Protein AF-A0A4V0K3A3-F1 (afdb_monomer)

Sequence (577 aa):
MVNILLVCLLIITIIRKNIFISYQYIYIWLFLTALCNTIIVINLYYEKWENNNSFPFISCSLCIGEHYKGETLSSSSNIIKNKKNNKLYNFSKKTKLSIAFLKLFVCTYVENFFYFYFLPLLSTLLFLKYGIFRYEIAKLSLVFVNIFAISSVCLRYVKINILSYILSHISLFAITLAIIKVQENVFICFLLFMVVFTFYHILLVAIFRLANRVFSFMNGILISSIGAFFLTASLYSLTYNYLNVKAFPGVIFLVLSKLILSIALYGGYCAYFIQNGKDKKKNRTNIIIATFIFFSYNIYNFFLKEHNTGNINDVKFLDYAMNLIRRNDNLILIASWFFITLLYLIFINFLTKKQENLIYVRKHYHFLLFLNTNLAFWAGKVELLTVVLSFILALFILIEILRKNYEHAFNSNNWLNLFLTRFIDDRDRHGLILTHIYLLAGAYLPIVADVVLSNTNYNYYKKEIRYLFRETNLMLYCSGLYSICIGDSFAAIGGRLYPTPKVTNTNNKSYLGCFFFFCTTFVSLLFFSYLQKTNFTNIKECFIISLFGAIFEAYLNDIDNLLLPIFSFCVYLCFEE

InterPro domains:
  IPR032974 Polyprenol kinase family [PTHR13205] (108-572)

Secondary structure (DSSP, 8-state):
-HHHHHHHHHHHHHHHHT-TTT--HHHHHHHHHHHHHHHHHHHHHHHHHHTTS---S-----EE--TTTTS---HHHHHHH-GGGTTS----HHHHHHHHHHHHHHHHHHHTHHHHHHHHHHHHHHHHH-GGGGSHHHHHHHHHHHHHHHHHHHTTT--EEHHHHHHHHHHHHHHHHHHHT--S-HHHHHHHHHHHHHHHHHHHHHHHHHTTT-S-HHHHHHHHHHHHHHHHHHHHHHHGGGSSSEEE--HHHHHHHHHHHHHHHHHHHHHHHHH-TT-HHHHHHHHHHHHHHHHHHHHHHHHSEE--TTSSS-EEHHHHHHHHHHSHHHHHHHHHHHHHHHHHHHHHHHHHHTT--HHHHHHHHHHHHHHHHHHHHHTT-HHHHHHHHHHHHHHHHHHHHHHHHTTTTS-TT-HHHHHHHTT--TTGGGS---HHHHHHHHHHHHHHHHHHH-GGGEEEETTEEEE------HHHHHHHHHIIIIIHHHHHHHHHH---SBPTTSSS-BHHHHHHHHHHHHHHHHHHHHHHHSS-TTHHHHHHHHHHHHHHHHH--S-HHHHHHHHHHHHHHHH--

Radius of gyration: 24.56 Å; Cα contacts (8 Å, |Δi|>4): 637; chains: 1; bounding box: 68×60×64 Å

pLDDT: mean 75.88, std 15.95, range [24.06, 97.0]

Foldseek 3Di:
DLLVLLVVLVVLLCVPVVPPVPDCQLVVLVVLLVVLLVLQLVVVVVVVVCVVPDDDDDPDPDKFFDLPPDDDDDPLVVVVVPPPPVPPDPDDPVVVSVVVSVSLVCSLCVVCVCQSRVLSLLLVLLCVFFCVCVALQLVLLSSLLSSLLSSCSSSNPDIGHPVSSVVSLVVSLVVSCVVSVDPDDPVVSVVSSVVLNVLLVLQLLLCSQQFVPLDDSNVSSVVSSLLSNLLSLLVCQVCQCVDPFAEHDPLLSPLLSQLSSLLSVLSSLLSVLVPVPPDLVVSLVVNVVSVVVSVVSSVCSQQDQDCQVVDPDGDRNVNVLVVLCPPPLNVVLVVVLVVLVVVLVVVLVVCVVVVPDLLLSQLSVLVSVLVSCVSCVVSVNLVNVLSVLSVVLSVLSVVQSVCSSPVVVPPPPDPVNVVLVSQDDPSSPRGTSCSSSLLSQQLNSQSVSCLSRPQQQWDDDPSYIYGHRDDGPVLLSLLRSLLQNPLQSQLVVQCVVDQPPQDPPFDSGYPRSLVSSLVRQLVVSQVVVCVPPVDSPCNVLSNQSSNSLSVCVRHDDDSCSHVSSSVSSSSSSSPPD

Mean predicted aligned error: 10.24 Å

Solvent-accessible surface area (backbone atoms only — not comparable to full-atom values): 31317 Å² total; per-residue (Å²): 105,62,58,54,54,51,50,50,52,51,53,48,34,36,65,74,66,69,38,70,90,76,56,67,53,66,60,52,51,55,47,54,37,52,51,48,49,50,52,51,53,52,52,56,48,48,58,67,55,38,78,78,52,90,73,93,74,74,94,64,95,52,65,45,42,67,91,61,85,80,65,86,68,52,77,76,55,47,60,75,68,50,76,82,68,76,83,71,77,97,62,56,78,71,56,50,48,55,52,52,49,51,49,51,49,47,54,51,50,65,77,37,41,53,67,68,48,48,58,52,48,49,52,50,50,47,49,72,72,18,63,60,40,72,41,62,68,54,36,49,46,56,51,50,40,51,49,52,40,54,50,49,53,51,38,77,78,41,67,40,49,45,67,63,54,50,51,54,50,55,53,46,50,55,53,50,45,66,71,69,63,65,85,68,60,66,68,61,55,48,52,52,50,51,52,50,52,51,51,26,51,40,44,35,51,23,48,52,60,60,22,62,54,55,59,55,73,65,57,33,42,49,53,19,34,54,52,33,49,53,46,42,65,27,44,50,44,72,55,27,83,78,44,101,57,42,44,47,60,42,61,66,51,55,47,50,35,53,48,54,52,49,50,50,54,48,46,31,52,47,34,54,46,65,67,62,64,87,46,69,69,63,38,50,54,52,47,54,50,47,52,51,51,51,52,52,53,49,54,50,52,42,68,39,69,39,80,43,87,88,43,102,54,66,46,32,43,52,59,54,51,48,54,57,49,67,38,68,73,44,42,53,50,51,52,48,46,51,51,52,51,51,55,49,51,53,51,51,53,53,44,57,74,70,67,54,59,57,71,60,60,45,41,50,54,32,45,52,55,46,51,53,52,48,53,28,58,76,67,69,38,53,71,59,49,49,56,50,49,60,49,52,53,54,48,51,55,48,51,48,53,48,47,66,77,38,47,85,78,51,40,84,84,33,66,69,49,54,55,54,57,59,48,56,44,90,68,27,74,65,50,51,71,45,56,62,56,28,43,51,44,14,47,44,52,60,40,50,51,49,68,72,40,36,56,72,23,42,46,80,53,91,71,35,30,40,55,46,92,72,70,77,65,60,66,59,40,42,39,12,38,35,41,50,28,46,9,51,39,38,18,54,50,33,22,62,78,33,53,70,63,57,42,83,96,37,93,82,34,12,51,48,6,32,50,35,13,24,54,51,25,25,54,51,47,49,51,51,43,35,76,73,65,78,45,79,85,55,54,67,57,30,48,49,34,17,50,55,42,20,57,44,55,51,57,56,89,69,62,57,48,38,48,50,9,53,50,19,35,48,48,44,65,54,68,61,132

Structure (mmCIF, N/CA/C/O backbone):
data_AF-A0A4V0K3A3-F1
#
_entry.id   AF-A0A4V0K3A3-F1
#
loop_
_atom_site.group_PDB
_atom_site.id
_atom_site.type_symbol
_atom_site.label_atom_id
_atom_site.label_alt_id
_atom_site.label_comp_id
_atom_site.label_asym_id
_atom_site.label_entity_id
_atom_site.label_seq_id
_atom_site.pdbx_PDB_ins_code
_atom_site.Cartn_x
_atom_site.Cartn_y
_atom_site.Cartn_z
_atom_site.occupancy
_atom_site.B_iso_or_equiv
_atom_site.auth_seq_id
_atom_site.auth_comp_id
_atom_site.auth_asym_id
_atom_site.auth_atom_id
_atom_site.pdbx_PDB_model_num
ATOM 1 N N . MET A 1 1 ? 10.253 18.407 -10.102 1.00 77.94 1 MET A N 1
ATOM 2 C CA . MET A 1 1 ? 8.958 18.131 -10.758 1.00 77.94 1 MET A CA 1
ATOM 3 C C . MET A 1 1 ? 7.934 17.486 -9.833 1.00 77.94 1 MET A C 1
ATOM 5 O O . MET A 1 1 ? 6.871 18.070 -9.716 1.00 77.94 1 MET A O 1
ATOM 9 N N . VAL A 1 2 ? 8.220 16.391 -9.108 1.00 81.62 2 VAL A N 1
ATOM 10 C CA . VAL A 1 2 ? 7.247 15.792 -8.153 1.00 81.62 2 VAL A CA 1
ATOM 11 C C . VAL A 1 2 ? 6.654 16.815 -7.166 1.00 81.62 2 VAL A C 1
ATOM 13 O O . VAL A 1 2 ? 5.441 16.886 -7.004 1.00 81.62 2 VAL A O 1
ATOM 16 N N . ASN A 1 3 ? 7.484 17.683 -6.576 1.00 83.00 3 ASN A N 1
ATOM 17 C CA . ASN A 1 3 ? 7.001 18.758 -5.694 1.00 83.00 3 ASN A CA 1
ATOM 18 C C . ASN A 1 3 ? 6.077 19.756 -6.416 1.00 83.00 3 ASN A C 1
ATOM 20 O O . ASN A 1 3 ? 5.114 20.229 -5.826 1.00 83.00 3 ASN A O 1
ATOM 24 N N . ILE A 1 4 ? 6.350 20.057 -7.690 1.00 83.94 4 ILE A N 1
ATOM 25 C CA . ILE A 1 4 ? 5.535 20.972 -8.502 1.00 83.94 4 ILE A CA 1
ATOM 26 C C . ILE A 1 4 ? 4.180 20.328 -8.799 1.00 83.94 4 ILE A C 1
ATOM 28 O O . ILE A 1 4 ? 3.160 20.971 -8.591 1.00 83.94 4 ILE A O 1
ATOM 32 N N . LEU A 1 5 ? 4.156 19.046 -9.187 1.00 85.50 5 LEU A N 1
ATOM 33 C CA . LEU A 1 5 ? 2.912 18.287 -9.359 1.00 85.50 5 LEU A CA 1
ATOM 34 C C . LEU A 1 5 ? 2.052 18.320 -8.095 1.00 85.50 5 LEU A C 1
ATOM 36 O O . LEU A 1 5 ? 0.848 18.548 -8.177 1.00 85.50 5 LEU A O 1
ATOM 40 N N . LEU A 1 6 ? 2.670 18.126 -6.928 1.00 83.25 6 LEU A N 1
ATOM 41 C CA . LEU A 1 6 ? 1.969 18.166 -5.650 1.00 83.25 6 LEU A CA 1
ATOM 42 C C . LEU A 1 6 ? 1.379 19.555 -5.360 1.00 83.25 6 LEU A C 1
ATOM 44 O O . LEU A 1 6 ? 0.228 19.649 -4.941 1.00 83.25 6 LEU A O 1
ATOM 48 N N . VAL A 1 7 ? 2.131 20.628 -5.626 1.00 84.06 7 VAL A N 1
ATOM 49 C CA . VAL A 1 7 ? 1.633 22.011 -5.514 1.00 84.06 7 VAL A CA 1
ATOM 50 C C . VAL A 1 7 ? 0.475 22.257 -6.482 1.00 84.06 7 VAL A C 1
ATOM 52 O O . VAL A 1 7 ? -0.539 22.820 -6.078 1.00 84.06 7 VAL A O 1
ATOM 55 N N . CYS A 1 8 ? 0.572 21.792 -7.729 1.00 86.00 8 CYS A N 1
ATOM 56 C CA . CYS A 1 8 ? -0.520 21.886 -8.696 1.00 86.00 8 CYS A CA 1
ATOM 57 C C . CYS A 1 8 ? -1.773 21.154 -8.200 1.00 86.00 8 CYS A C 1
ATOM 59 O O . CYS A 1 8 ? -2.856 21.730 -8.229 1.00 86.00 8 CYS A O 1
ATOM 61 N N . LEU A 1 9 ? -1.639 19.923 -7.694 1.00 85.06 9 LEU A N 1
ATOM 62 C CA . LEU A 1 9 ? -2.766 19.173 -7.131 1.00 85.06 9 LEU A CA 1
ATOM 63 C C . LEU A 1 9 ? -3.393 19.891 -5.937 1.00 85.06 9 LEU A C 1
ATOM 65 O O . LEU A 1 9 ? -4.617 19.954 -5.853 1.00 85.06 9 LEU A O 1
ATOM 69 N N . LEU A 1 10 ? -2.581 20.467 -5.047 1.00 82.19 10 LEU A N 1
ATOM 70 C CA . LEU A 1 10 ? -3.067 21.278 -3.932 1.00 82.19 10 LEU A CA 1
ATOM 71 C C . LEU A 1 10 ? -3.893 22.466 -4.438 1.00 82.19 10 LEU A C 1
ATOM 73 O O . LEU A 1 10 ? -5.047 22.602 -4.045 1.00 82.19 10 LEU A O 1
ATOM 77 N N . ILE A 1 11 ? -3.347 23.273 -5.353 1.00 81.38 11 ILE A N 1
ATOM 78 C CA . ILE A 1 11 ? -4.032 24.446 -5.924 1.00 81.38 11 ILE A CA 1
ATOM 79 C C . ILE A 1 11 ? -5.344 24.042 -6.606 1.00 81.38 11 ILE A C 1
ATOM 81 O O . ILE A 1 11 ? -6.377 24.669 -6.389 1.00 81.38 11 ILE A O 1
ATOM 85 N N . ILE A 1 12 ? -5.334 22.973 -7.400 1.00 83.00 12 ILE A N 1
ATOM 86 C CA . ILE A 1 12 ? -6.534 22.514 -8.107 1.00 83.00 12 ILE A CA 1
ATOM 87 C C . ILE A 1 12 ? -7.595 22.024 -7.123 1.00 83.00 12 ILE A C 1
ATOM 89 O O . ILE A 1 12 ? -8.764 22.375 -7.266 1.00 83.00 12 ILE A O 1
ATOM 93 N N . THR A 1 13 ? -7.197 21.256 -6.107 1.00 80.19 13 THR A N 1
ATOM 94 C CA . THR A 1 13 ? -8.117 20.778 -5.063 1.00 80.19 13 THR A CA 1
ATOM 95 C C . THR A 1 13 ? -8.757 21.953 -4.332 1.00 80.19 13 THR A C 1
ATOM 97 O O . THR A 1 13 ? -9.960 21.947 -4.085 1.00 80.19 13 THR A O 1
ATOM 100 N N . ILE A 1 14 ? -7.960 22.981 -4.030 1.00 75.50 14 ILE A N 1
ATOM 101 C CA . ILE A 1 14 ? -8.403 24.220 -3.388 1.00 75.50 14 ILE A CA 1
ATOM 102 C C . ILE A 1 14 ? -9.474 24.920 -4.220 1.00 75.50 14 ILE A C 1
ATOM 104 O O . ILE A 1 14 ? -10.539 25.234 -3.688 1.00 75.50 14 ILE A O 1
ATOM 108 N N . ILE A 1 15 ? -9.195 25.132 -5.508 1.00 79.38 15 ILE A N 1
ATOM 109 C CA . ILE A 1 15 ? -10.088 25.842 -6.427 1.00 79.38 15 ILE A CA 1
ATOM 110 C C . ILE A 1 15 ? -11.367 25.037 -6.655 1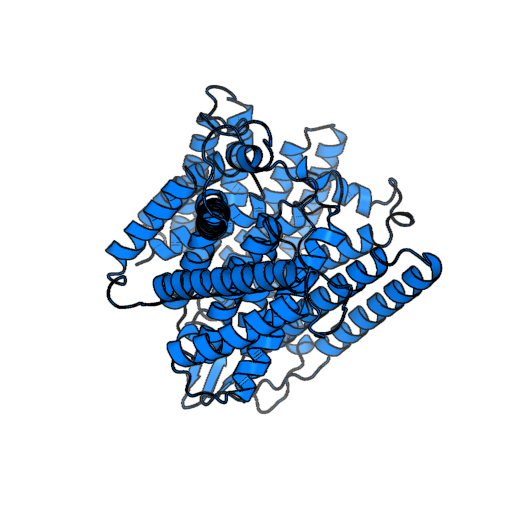.00 79.38 15 ILE A C 1
ATOM 112 O O . ILE A 1 15 ? -12.460 25.568 -6.512 1.00 79.38 15 ILE A O 1
ATOM 116 N N . ARG A 1 16 ? -11.252 23.747 -6.989 1.00 78.50 16 ARG A N 1
ATOM 117 C CA . ARG A 1 16 ? -12.416 22.928 -7.356 1.00 78.50 16 ARG A CA 1
ATOM 118 C C . ARG A 1 16 ? -13.345 22.665 -6.190 1.00 78.50 16 ARG A C 1
ATOM 120 O O . ARG A 1 16 ? -14.555 22.671 -6.372 1.00 78.50 16 ARG A O 1
ATOM 127 N N . LYS A 1 17 ? -12.789 22.393 -5.011 1.00 73.56 17 LYS A N 1
ATOM 128 C CA . LYS A 1 17 ? -13.602 22.020 -3.858 1.00 73.56 17 LYS A CA 1
ATOM 129 C C . LYS A 1 17 ? -14.057 23.233 -3.038 1.00 73.56 17 LYS A C 1
ATOM 131 O O . LYS A 1 17 ? -14.807 23.034 -2.097 1.00 73.56 17 LYS A O 1
ATOM 136 N N . ASN A 1 18 ? -13.658 24.470 -3.376 1.00 63.78 18 ASN A N 1
ATOM 137 C CA . ASN A 1 18 ? -14.007 25.704 -2.640 1.00 63.78 18 ASN A CA 1
ATOM 138 C C . ASN A 1 18 ? -13.694 25.646 -1.125 1.00 63.78 18 ASN A C 1
ATOM 140 O O . ASN A 1 18 ? -14.386 26.242 -0.302 1.00 63.78 18 ASN A O 1
ATOM 144 N N . ILE A 1 19 ? -12.663 24.897 -0.723 1.00 58.25 19 ILE A N 1
ATOM 145 C CA . ILE A 1 19 ? -12.538 24.401 0.665 1.00 58.25 19 ILE A CA 1
ATOM 146 C C . ILE A 1 19 ? -11.441 25.083 1.497 1.00 58.25 19 ILE A C 1
ATOM 148 O O . ILE A 1 19 ? -11.383 24.914 2.716 1.00 58.25 19 ILE A O 1
ATOM 152 N N . PHE A 1 20 ? -10.595 25.923 0.898 1.00 43.88 20 PHE A N 1
ATOM 153 C CA . PHE A 1 20 ? -9.431 26.469 1.610 1.00 43.88 20 PHE A CA 1
ATOM 154 C C . PHE A 1 20 ? -9.768 27.490 2.704 1.00 43.88 20 PHE A C 1
ATOM 156 O O . PHE A 1 20 ? -8.999 27.646 3.647 1.00 43.88 20 PHE A O 1
ATOM 163 N N . ILE A 1 21 ? -10.934 28.137 2.625 1.00 41.56 21 ILE A N 1
ATOM 164 C CA . ILE A 1 21 ? -11.380 29.103 3.642 1.00 41.56 21 ILE A CA 1
ATOM 165 C C . ILE A 1 21 ? -12.132 28.404 4.796 1.00 41.56 21 ILE A C 1
ATOM 167 O O . ILE A 1 21 ? -12.250 28.973 5.877 1.00 41.56 21 ILE A O 1
ATOM 171 N N . SER A 1 22 ? -12.574 27.147 4.634 1.00 41.03 22 SER A N 1
ATOM 172 C CA . SER A 1 22 ? -13.401 26.446 5.634 1.00 41.03 22 SER A CA 1
ATOM 173 C C . SER A 1 22 ? -12.732 25.253 6.339 1.00 41.03 22 SER A C 1
ATOM 175 O O . SER A 1 22 ? -13.132 24.934 7.458 1.00 41.03 22 SER A O 1
ATOM 177 N N . TYR A 1 23 ? -11.693 24.614 5.776 1.00 51.03 23 TYR A N 1
ATOM 178 C CA . TYR A 1 23 ? -11.005 23.476 6.421 1.00 51.03 23 TYR A CA 1
ATOM 179 C C . TYR A 1 23 ? -9.593 23.821 6.926 1.00 51.03 23 TYR A C 1
ATOM 181 O O . TYR A 1 23 ? -8.602 23.730 6.208 1.00 51.03 23 TYR A O 1
ATOM 189 N N . GLN A 1 24 ? -9.498 24.128 8.225 1.00 59.03 24 GLN A N 1
ATOM 190 C CA . GLN A 1 24 ? -8.284 24.532 8.960 1.00 59.03 24 GLN A CA 1
ATOM 191 C C . GLN A 1 24 ? -7.151 23.476 9.026 1.00 59.03 24 GLN A C 1
ATOM 193 O O . GLN A 1 24 ? -6.089 23.754 9.579 1.00 59.03 24 GLN A O 1
ATOM 198 N N . TYR A 1 25 ? -7.327 22.261 8.498 1.00 60.66 25 TYR A N 1
ATOM 199 C CA . TYR A 1 25 ? -6.487 21.117 8.878 1.00 60.66 25 TYR A CA 1
ATOM 200 C C . TYR A 1 25 ? -5.077 21.159 8.295 1.00 60.66 25 TYR A C 1
ATOM 202 O O . TYR A 1 25 ? -4.142 21.068 9.072 1.00 60.66 25 TYR A O 1
ATOM 210 N N . ILE A 1 26 ? -4.865 21.402 6.998 1.00 62.47 26 ILE A N 1
ATOM 211 C CA . ILE A 1 26 ? -3.491 21.446 6.442 1.00 62.47 26 ILE A CA 1
ATOM 212 C C . ILE A 1 26 ? -2.615 22.461 7.204 1.00 62.47 26 ILE A C 1
ATOM 214 O O . ILE A 1 26 ? -1.474 22.165 7.557 1.00 62.47 26 ILE A O 1
ATOM 218 N N . TYR A 1 27 ? -3.178 23.622 7.547 1.00 63.97 27 TYR A N 1
ATOM 219 C CA . TYR A 1 27 ? -2.501 24.648 8.342 1.00 63.97 27 TYR A CA 1
ATOM 220 C C . TYR A 1 27 ? -2.281 24.243 9.795 1.00 63.97 27 TYR A C 1
ATOM 222 O O . TYR A 1 27 ? -1.179 24.425 10.307 1.00 63.97 27 TYR A O 1
ATOM 230 N N . ILE A 1 28 ? -3.287 23.646 10.443 1.00 67.44 28 ILE A N 1
ATOM 231 C CA . ILE A 1 28 ? -3.134 23.058 11.779 1.00 67.44 28 ILE A CA 1
ATOM 232 C C . ILE A 1 28 ? -2.001 22.026 11.768 1.00 67.44 28 ILE A C 1
ATOM 234 O O . ILE A 1 28 ? -1.244 21.940 12.727 1.00 67.44 28 ILE A O 1
ATOM 238 N N . TRP A 1 29 ? -1.844 21.265 10.687 1.00 68.38 29 TRP A N 1
ATOM 239 C CA . TRP A 1 29 ? -0.883 20.169 10.615 1.00 68.38 29 TRP A CA 1
ATOM 240 C C . TRP A 1 29 ? 0.528 20.709 10.434 1.00 68.38 29 TRP A C 1
ATOM 242 O O . TRP A 1 29 ? 1.439 20.307 11.155 1.00 68.38 29 TRP A O 1
ATOM 252 N N . LEU A 1 30 ? 0.707 21.692 9.552 1.00 66.25 30 LEU A N 1
ATOM 253 C CA . LEU A 1 30 ? 1.972 22.416 9.416 1.00 66.25 30 LEU A CA 1
ATOM 254 C C . LEU A 1 30 ? 2.346 23.157 10.711 1.00 66.25 30 LEU A C 1
ATOM 256 O O . LEU A 1 30 ? 3.506 23.148 11.114 1.00 66.25 30 LEU A O 1
ATOM 260 N N . PHE A 1 31 ? 1.370 23.741 11.407 1.00 73.38 31 PHE A N 1
ATOM 261 C CA . PHE A 1 31 ? 1.594 24.418 12.682 1.00 73.38 31 PHE A CA 1
ATOM 262 C C . PHE A 1 31 ? 1.995 23.448 13.802 1.00 73.38 31 PHE A C 1
ATOM 264 O O . PHE A 1 31 ? 3.025 23.645 14.446 1.00 73.38 31 PHE A O 1
ATOM 271 N N . LEU A 1 32 ? 1.227 22.374 14.015 1.00 68.12 32 LEU A N 1
ATOM 272 C CA . LEU A 1 32 ? 1.503 21.360 15.040 1.00 68.12 32 LEU A CA 1
ATOM 273 C C . LEU A 1 32 ? 2.859 20.686 14.826 1.00 68.12 32 LEU A C 1
ATOM 275 O O . LEU A 1 32 ? 3.546 20.340 15.783 1.00 68.12 32 LEU A O 1
ATOM 279 N N . THR A 1 33 ? 3.269 20.525 13.573 1.00 65.75 33 THR A N 1
ATOM 280 C CA . THR A 1 33 ? 4.554 19.911 13.232 1.00 65.75 33 THR A CA 1
ATOM 281 C C . THR A 1 33 ? 5.719 20.872 13.393 1.00 65.75 33 THR A C 1
ATOM 283 O O . THR A 1 33 ? 6.747 20.480 13.946 1.00 65.75 33 THR A O 1
ATOM 286 N N . ALA A 1 34 ? 5.548 22.145 13.029 1.00 68.94 34 ALA A N 1
ATOM 287 C CA . ALA A 1 34 ? 6.495 23.196 13.387 1.00 68.94 34 ALA A CA 1
ATOM 288 C C . ALA A 1 34 ? 6.697 23.272 14.903 1.00 68.94 34 ALA A C 1
ATOM 290 O O . ALA A 1 34 ? 7.839 23.314 15.357 1.00 68.94 34 ALA A O 1
ATOM 291 N N . LEU A 1 35 ? 5.610 23.194 15.673 1.00 72.25 35 LEU A N 1
ATOM 292 C CA . LEU A 1 35 ? 5.631 23.192 17.132 1.00 72.25 35 LEU A CA 1
ATOM 293 C C . LEU A 1 35 ? 6.285 21.924 17.712 1.00 72.25 35 LEU A C 1
ATOM 295 O O . LEU A 1 35 ? 7.086 22.007 18.637 1.00 72.25 35 LEU A O 1
ATOM 299 N N . CYS A 1 36 ? 6.013 20.745 17.149 1.00 67.88 36 CYS A N 1
ATOM 300 C CA . CYS A 1 36 ? 6.696 19.505 17.529 1.00 67.88 36 CYS A CA 1
ATOM 301 C C . CYS A 1 36 ? 8.213 19.629 17.341 1.00 67.88 36 CYS A C 1
ATOM 303 O O . CYS A 1 36 ? 9.000 19.340 18.245 1.00 67.88 36 CYS A O 1
ATOM 305 N N . ASN A 1 37 ? 8.620 20.119 16.172 1.00 66.00 37 ASN A N 1
ATOM 306 C CA . ASN A 1 37 ? 10.021 20.223 15.798 1.00 66.00 37 ASN A CA 1
ATOM 307 C C . ASN A 1 37 ? 10.751 21.284 16.632 1.00 66.00 37 ASN A C 1
ATOM 309 O O . ASN A 1 37 ? 11.896 21.060 17.022 1.00 66.00 37 ASN A O 1
ATOM 313 N N . THR A 1 38 ? 10.105 22.404 16.975 1.00 67.94 38 THR A N 1
ATOM 314 C CA . THR A 1 38 ? 10.690 23.393 17.895 1.00 67.94 38 THR A CA 1
ATOM 315 C C . THR A 1 38 ? 10.892 22.810 19.290 1.00 67.94 38 THR A C 1
ATOM 317 O O . THR A 1 38 ? 11.987 22.952 19.829 1.00 67.94 38 THR A O 1
ATOM 320 N N . ILE A 1 39 ? 9.903 22.100 19.845 1.00 66.12 39 ILE A N 1
ATOM 321 C CA . ILE A 1 39 ? 10.017 21.437 21.156 1.00 66.12 39 ILE A CA 1
ATOM 322 C C . ILE A 1 39 ? 11.165 20.425 21.153 1.00 66.12 39 ILE A C 1
ATOM 324 O O . ILE A 1 39 ? 12.004 20.436 22.053 1.00 66.12 39 ILE A O 1
ATOM 328 N N . ILE A 1 40 ? 11.244 19.584 20.119 1.00 62.78 40 ILE A N 1
ATOM 329 C CA . ILE A 1 40 ? 12.315 18.595 19.966 1.00 62.78 40 ILE A CA 1
ATOM 330 C C . ILE A 1 40 ? 13.689 19.277 19.959 1.00 62.78 40 ILE A C 1
ATOM 332 O O . ILE A 1 40 ? 14.586 18.861 20.690 1.00 62.78 40 ILE A O 1
ATOM 336 N N . VAL A 1 41 ? 13.863 20.341 19.169 1.00 62.69 41 VAL A N 1
ATOM 337 C CA . VAL A 1 41 ? 15.150 21.048 19.068 1.00 62.69 41 VAL A CA 1
ATOM 338 C C . VAL A 1 41 ? 15.522 21.754 20.371 1.00 62.69 41 VAL A C 1
ATOM 340 O O . VAL A 1 41 ? 16.692 21.731 20.755 1.00 62.69 41 VAL A O 1
ATOM 343 N N . ILE A 1 42 ? 14.550 22.352 21.063 1.00 65.00 42 ILE A N 1
ATOM 344 C CA . ILE A 1 42 ? 14.764 22.961 22.381 1.00 65.00 42 ILE A CA 1
ATOM 345 C C . ILE A 1 42 ? 15.261 21.899 23.369 1.00 65.00 42 ILE A C 1
ATOM 347 O O . ILE A 1 42 ? 16.292 22.110 24.009 1.00 65.00 42 ILE A O 1
ATOM 351 N N . ASN A 1 43 ? 14.603 20.737 23.428 1.00 61.50 43 ASN A N 1
ATOM 352 C CA . ASN A 1 43 ? 14.977 19.643 24.330 1.00 61.50 43 ASN A CA 1
ATOM 353 C C . ASN A 1 43 ? 16.386 19.102 24.041 1.00 61.50 43 ASN A C 1
ATOM 355 O O . ASN A 1 43 ? 17.183 18.913 24.956 1.00 61.50 43 ASN A O 1
ATOM 359 N N . LEU A 1 44 ? 16.731 18.926 22.764 1.00 56.84 44 LEU A N 1
ATOM 360 C CA . LEU A 1 44 ? 18.062 18.482 22.336 1.00 56.84 44 LEU A CA 1
ATOM 361 C C . LEU A 1 44 ? 19.181 19.461 22.705 1.00 56.84 44 LEU A C 1
ATOM 363 O O . LEU A 1 44 ? 20.318 19.059 22.954 1.00 56.84 44 LEU A O 1
ATOM 367 N N . TYR A 1 45 ? 18.888 20.761 22.689 1.00 55.44 45 TYR A N 1
ATOM 368 C CA . TYR A 1 45 ? 19.860 21.772 23.086 1.00 55.44 45 TYR A CA 1
ATOM 369 C C . TYR A 1 45 ? 20.023 21.828 24.607 1.00 55.44 45 TYR A C 1
ATOM 371 O O . TYR A 1 45 ? 21.158 21.944 25.069 1.00 55.44 45 TYR A O 1
ATOM 379 N N . TYR A 1 46 ? 18.931 21.685 25.369 1.00 53.09 46 TYR A N 1
ATOM 380 C CA . TYR A 1 46 ? 18.978 21.565 26.831 1.00 53.09 46 TYR A CA 1
ATOM 381 C C . TYR A 1 46 ? 19.871 20.401 27.273 1.00 53.09 46 TYR A C 1
ATOM 383 O O . TYR A 1 46 ? 20.781 20.608 28.069 1.00 53.09 46 TYR A O 1
ATOM 391 N N . GLU A 1 47 ? 19.722 19.226 26.658 1.00 48.59 47 GLU A N 1
ATOM 392 C CA . GLU A 1 47 ? 20.548 18.040 26.947 1.00 48.59 47 GLU A CA 1
ATOM 393 C C . GLU A 1 47 ? 22.050 18.289 26.669 1.00 48.59 47 GLU A C 1
ATOM 395 O O . GLU A 1 47 ? 22.939 17.801 27.368 1.00 48.59 47 GLU A O 1
ATOM 400 N N . LYS A 1 48 ? 22.367 19.125 25.671 1.00 48.84 48 LYS A N 1
ATOM 401 C CA . LYS A 1 48 ? 23.746 19.530 25.348 1.00 48.84 48 LYS A CA 1
ATOM 402 C C . LYS A 1 48 ? 24.292 20.622 26.276 1.00 48.84 48 LYS A C 1
ATOM 404 O O . LYS A 1 48 ? 25.507 20.801 26.340 1.00 48.84 48 LYS A O 1
ATOM 409 N N . TRP A 1 49 ? 23.412 21.360 26.951 1.00 40.44 49 TRP A N 1
ATOM 410 C CA . TRP A 1 49 ? 23.749 22.420 27.901 1.00 40.44 49 TRP A CA 1
ATOM 411 C C . TRP A 1 49 ? 23.956 21.858 29.318 1.00 40.44 49 TRP A C 1
ATOM 413 O O . TRP A 1 49 ? 24.916 22.242 29.983 1.00 40.44 49 TRP A O 1
ATOM 423 N N . GLU A 1 50 ? 23.144 20.879 29.730 1.00 39.28 50 GLU A N 1
ATOM 424 C CA . GLU A 1 50 ? 23.242 20.188 31.030 1.00 39.28 50 GLU A CA 1
ATOM 425 C C . GLU A 1 50 ? 24.383 19.170 31.126 1.00 39.28 50 GLU A C 1
ATOM 427 O O . GLU A 1 50 ? 24.838 18.864 32.224 1.00 39.28 50 GLU A O 1
ATOM 432 N N . ASN A 1 51 ? 24.974 18.728 30.011 1.00 39.56 51 ASN A N 1
ATOM 433 C CA . ASN A 1 51 ? 26.248 17.993 30.068 1.00 39.56 51 ASN A CA 1
ATOM 434 C C . ASN A 1 51 ? 27.413 18.822 30.659 1.00 39.56 51 ASN A C 1
ATOM 436 O O . ASN A 1 51 ? 28.495 18.278 30.864 1.00 39.56 51 ASN A O 1
ATOM 440 N N . ASN A 1 52 ? 27.193 20.109 30.964 1.00 37.78 52 ASN A N 1
ATOM 441 C CA . ASN A 1 52 ? 28.096 20.931 31.765 1.00 37.78 52 ASN A CA 1
ATOM 442 C C . ASN A 1 52 ? 27.599 21.236 33.188 1.00 37.78 52 ASN A C 1
ATOM 444 O O . ASN A 1 52 ? 28.374 21.833 33.919 1.00 37.78 52 ASN A O 1
ATOM 448 N N . ASN A 1 53 ? 26.376 20.869 33.589 1.00 29.16 53 ASN A N 1
ATOM 449 C CA . ASN A 1 53 ? 25.878 20.972 34.967 1.00 29.16 53 ASN A CA 1
ATOM 450 C C . ASN A 1 53 ? 24.658 20.052 35.156 1.00 29.16 53 ASN A C 1
ATOM 452 O O . ASN A 1 53 ? 23.634 20.204 34.498 1.00 29.16 53 ASN A O 1
ATOM 456 N N . SER A 1 54 ? 24.804 19.105 36.077 1.00 29.56 54 SER A N 1
ATOM 457 C CA . SER A 1 54 ? 23.916 17.983 36.382 1.00 29.56 54 SER A CA 1
ATOM 458 C C . SER A 1 54 ? 22.464 18.353 36.724 1.00 29.56 54 SER A C 1
ATOM 460 O O . SER A 1 54 ? 22.225 18.985 37.754 1.00 29.56 54 SER A O 1
ATOM 462 N N . PHE A 1 55 ? 21.510 17.800 35.968 1.00 24.06 55 PHE A N 1
ATOM 463 C CA . PHE A 1 55 ? 20.157 17.475 36.438 1.00 24.06 55 PHE A CA 1
ATOM 464 C C . PHE A 1 55 ? 19.843 15.991 36.166 1.00 24.06 55 PHE A C 1
ATOM 466 O O . PHE A 1 55 ? 20.224 15.460 35.119 1.00 24.06 55 PHE A O 1
ATOM 473 N N . PRO A 1 56 ? 19.171 15.278 37.091 1.00 28.55 56 PRO A N 1
ATOM 474 C CA . PRO A 1 56 ? 18.928 13.851 36.975 1.00 28.55 56 PRO A CA 1
ATOM 475 C C . PRO A 1 56 ? 17.559 13.604 36.334 1.00 28.55 56 PRO A C 1
ATOM 477 O O . PRO A 1 56 ? 16.571 13.380 37.026 1.00 28.55 56 PRO A O 1
ATOM 480 N N . PHE A 1 57 ? 17.488 13.580 35.006 1.00 28.09 57 PHE A N 1
ATOM 481 C CA . PHE A 1 57 ? 16.439 12.815 34.331 1.00 28.09 57 PHE A CA 1
ATOM 482 C C . PHE A 1 57 ? 17.077 11.589 33.692 1.00 28.09 57 PHE A C 1
ATOM 484 O O . PHE A 1 57 ? 17.678 11.672 32.630 1.00 28.09 57 PHE A O 1
ATOM 491 N N . ILE A 1 58 ? 16.979 10.476 34.430 1.00 29.03 58 ILE A N 1
ATOM 492 C CA . ILE A 1 58 ? 17.166 9.070 34.040 1.00 29.03 58 ILE A CA 1
ATOM 493 C C . ILE A 1 58 ? 18.128 8.891 32.859 1.00 29.03 58 ILE A C 1
ATOM 495 O O . ILE A 1 58 ? 17.746 9.028 31.696 1.00 29.03 58 ILE A O 1
ATOM 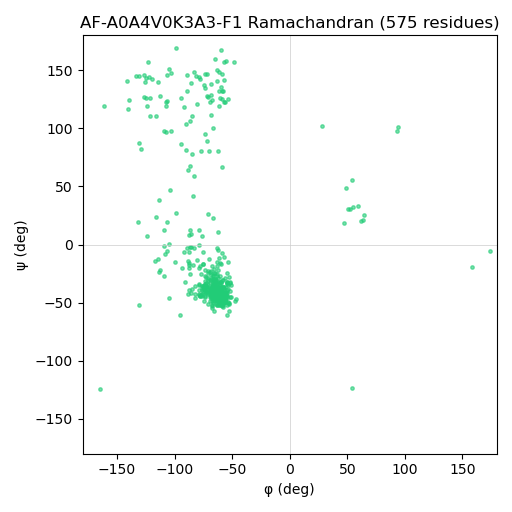499 N N . SER A 1 59 ? 19.357 8.489 33.181 1.00 27.95 59 SER A N 1
ATOM 500 C CA . SER A 1 59 ? 20.386 7.967 32.279 1.00 27.95 59 SER A CA 1
ATOM 501 C C . SER A 1 59 ? 19.907 6.714 31.527 1.00 27.95 59 SER A C 1
ATOM 503 O O . SER A 1 59 ? 20.397 5.603 31.711 1.00 27.95 59 SER A O 1
ATOM 505 N N . CYS A 1 60 ? 18.921 6.870 30.650 1.00 31.16 60 CYS A N 1
ATOM 506 C CA . CYS A 1 60 ? 18.512 5.843 29.715 1.00 31.16 60 CYS A CA 1
ATOM 507 C C . CYS A 1 60 ? 19.416 5.944 28.487 1.00 31.16 60 CYS A C 1
ATOM 509 O O . CYS A 1 60 ? 19.309 6.864 27.683 1.00 31.16 60 CYS A O 1
ATOM 511 N N . SER A 1 61 ? 20.278 4.946 28.309 1.00 46.91 61 SER A N 1
ATOM 512 C CA . SER A 1 61 ? 21.135 4.721 27.134 1.00 46.91 61 SER A CA 1
ATOM 513 C C . SER A 1 61 ? 20.366 4.476 25.818 1.00 46.91 61 SER A C 1
ATOM 515 O O . SER A 1 61 ? 20.950 4.067 24.812 1.00 46.91 61 SER A O 1
ATOM 517 N N . LEU A 1 62 ? 19.051 4.713 25.810 1.00 57.25 62 LEU A N 1
ATOM 518 C CA . LEU A 1 62 ? 18.127 4.430 24.723 1.00 57.25 62 LEU A CA 1
ATOM 519 C C . LEU A 1 62 ? 17.776 5.722 23.978 1.00 57.25 62 LEU A C 1
ATOM 521 O O . LEU A 1 62 ? 16.883 6.476 24.361 1.00 57.25 62 LEU A O 1
ATOM 525 N N . CYS A 1 63 ? 18.468 5.955 22.868 1.00 63.56 63 CYS A N 1
ATOM 526 C CA . CYS A 1 63 ? 18.134 7.021 21.931 1.00 63.56 63 CYS A CA 1
ATOM 527 C C . CYS A 1 63 ? 17.436 6.460 20.684 1.00 63.56 63 CYS A C 1
ATOM 529 O O . CYS A 1 63 ? 17.778 5.375 20.206 1.00 63.56 63 CYS A O 1
ATOM 531 N N . ILE A 1 64 ? 16.530 7.247 20.110 1.00 67.19 64 ILE A N 1
ATOM 532 C CA . ILE A 1 64 ? 15.924 7.044 18.793 1.00 67.19 64 ILE A CA 1
ATOM 533 C C . ILE A 1 64 ? 16.500 8.063 17.801 1.00 67.19 64 ILE A C 1
ATOM 535 O O . ILE A 1 64 ? 16.835 9.183 18.174 1.00 67.19 64 ILE A O 1
ATOM 539 N N . GLY A 1 65 ? 16.649 7.678 16.536 1.00 63.06 65 GLY A N 1
ATOM 540 C CA . GLY A 1 65 ? 17.330 8.502 15.529 1.00 63.06 65 GLY A CA 1
ATOM 541 C C . GLY A 1 65 ? 18.809 8.132 15.417 1.00 63.06 65 GLY A C 1
ATOM 542 O O . GLY A 1 65 ? 19.622 8.462 16.267 1.00 63.06 65 GLY A O 1
ATOM 543 N N . GLU A 1 66 ? 19.131 7.354 14.382 1.00 58.31 66 GLU A N 1
ATOM 544 C CA . GLU A 1 66 ? 20.490 6.990 13.920 1.00 58.31 66 GLU A CA 1
ATOM 545 C C . GLU A 1 66 ? 20.445 5.948 12.783 1.00 58.31 66 GLU A C 1
ATOM 547 O O . GLU A 1 66 ? 21.481 5.570 12.229 1.00 58.31 66 GLU A O 1
ATOM 552 N N . HIS A 1 67 ? 19.250 5.442 12.449 1.00 53.16 67 HIS A N 1
ATOM 553 C CA . HIS A 1 67 ? 19.031 4.312 11.538 1.00 53.16 67 HIS A CA 1
ATOM 554 C C . HIS A 1 67 ? 19.522 4.537 10.092 1.00 53.16 67 HIS A C 1
ATOM 556 O O . HIS A 1 67 ? 19.663 3.574 9.347 1.00 53.16 67 HIS A O 1
ATOM 562 N N . TYR A 1 68 ? 19.861 5.776 9.734 1.00 57.53 68 TYR A N 1
ATOM 563 C CA . TYR A 1 68 ? 20.185 6.278 8.392 1.00 57.53 68 TYR A CA 1
ATOM 564 C C . TYR A 1 68 ? 21.678 6.619 8.205 1.00 57.53 68 TYR A C 1
ATOM 566 O O . TYR A 1 68 ? 22.047 7.262 7.221 1.00 57.53 68 TYR A O 1
ATOM 574 N N . LYS A 1 69 ? 22.569 6.213 9.132 1.00 49.31 69 LYS A N 1
ATOM 575 C CA . LYS A 1 69 ? 24.038 6.316 8.965 1.00 49.31 69 LYS A CA 1
ATOM 576 C C . LYS A 1 69 ? 24.502 5.468 7.765 1.00 49.31 69 LYS A C 1
ATOM 578 O O . LYS A 1 69 ? 24.947 4.336 7.944 1.00 49.31 69 LYS A O 1
ATOM 583 N N . GLY A 1 70 ? 24.360 6.000 6.554 1.00 47.84 70 GLY A N 1
ATOM 584 C CA . GLY A 1 70 ? 24.661 5.321 5.291 1.00 47.84 70 GLY A CA 1
ATOM 585 C C . GLY A 1 70 ? 23.945 5.908 4.070 1.00 47.84 70 GLY A C 1
ATOM 586 O O . GLY A 1 70 ? 24.415 5.701 2.959 1.00 47.84 70 GLY A O 1
ATOM 587 N N . GLU A 1 71 ? 22.863 6.673 4.252 1.00 57.22 71 GLU A N 1
ATOM 588 C CA . GLU A 1 71 ? 22.191 7.349 3.134 1.00 57.22 71 GLU A CA 1
ATOM 589 C C . GLU A 1 71 ? 22.986 8.562 2.639 1.00 57.22 71 GLU A C 1
ATOM 591 O O . GLU A 1 71 ? 23.484 9.370 3.433 1.00 57.22 71 GLU A O 1
ATOM 596 N N . THR A 1 72 ? 23.074 8.713 1.314 1.00 48.00 72 THR A N 1
ATOM 597 C CA . THR A 1 72 ? 23.637 9.903 0.674 1.00 48.00 72 THR A CA 1
ATOM 598 C C . THR A 1 72 ? 22.735 11.099 0.948 1.00 48.00 72 THR A C 1
ATOM 600 O O . THR A 1 72 ? 21.690 11.294 0.331 1.00 48.00 72 THR A O 1
ATOM 603 N N . LEU A 1 73 ? 23.162 11.892 1.917 1.00 51.41 73 LEU A N 1
ATOM 604 C CA . LEU A 1 73 ? 22.661 13.224 2.202 1.00 51.41 73 LEU A CA 1
ATOM 605 C C . LEU A 1 73 ? 22.862 14.121 0.960 1.00 51.41 73 LEU A C 1
ATOM 607 O O . LEU A 1 73 ? 23.902 14.059 0.301 1.00 51.41 73 LEU A O 1
ATOM 611 N N . SER A 1 74 ? 21.839 14.906 0.612 1.00 50.53 74 SER A N 1
ATOM 612 C CA . SER A 1 74 ? 21.845 15.896 -0.478 1.00 50.53 74 SER A CA 1
ATOM 613 C C . SER A 1 74 ? 23.081 16.814 -0.441 1.00 50.53 74 SER A C 1
ATOM 615 O O . SER A 1 74 ? 23.692 17.056 0.600 1.00 50.53 74 SER A O 1
ATOM 617 N N . SER A 1 75 ? 23.450 17.408 -1.578 1.00 41.28 75 SER A N 1
ATOM 618 C CA . SER A 1 75 ? 24.564 18.368 -1.657 1.00 41.28 75 SER A CA 1
ATOM 619 C C . SER A 1 75 ? 24.422 19.547 -0.675 1.00 41.28 75 SER A C 1
ATOM 621 O O . SER A 1 75 ? 25.424 19.996 -0.120 1.00 41.28 75 SER A O 1
ATOM 623 N N . SER A 1 76 ? 23.193 19.982 -0.373 1.00 40.16 76 SER A N 1
ATOM 624 C CA . SER A 1 76 ? 22.869 20.988 0.653 1.00 40.16 76 SER A CA 1
ATOM 625 C C . SER A 1 76 ? 23.162 20.526 2.082 1.00 40.16 76 SER A C 1
ATOM 627 O O . SER A 1 76 ? 23.591 21.327 2.909 1.00 40.16 76 SER A O 1
ATOM 629 N N . SER A 1 77 ? 23.019 19.236 2.382 1.00 39.91 77 SER A N 1
ATOM 630 C CA . SER A 1 77 ? 23.369 18.676 3.690 1.00 39.91 77 SER A CA 1
ATOM 631 C C . SER A 1 77 ? 24.861 18.326 3.813 1.00 39.91 77 SER A C 1
ATOM 633 O O . SER A 1 77 ? 25.397 18.304 4.921 1.00 39.91 77 SER A O 1
ATOM 635 N N . ASN A 1 78 ? 25.604 18.210 2.706 1.00 38.22 78 ASN A N 1
ATOM 636 C CA . ASN A 1 78 ? 27.076 18.210 2.731 1.00 38.22 78 ASN A CA 1
ATOM 637 C C . ASN A 1 78 ? 27.674 19.581 3.102 1.00 38.22 78 ASN A C 1
ATOM 639 O O . ASN A 1 78 ? 28.761 19.637 3.685 1.00 38.22 78 ASN A O 1
ATOM 643 N N . ILE A 1 79 ? 26.941 20.682 2.893 1.00 38.75 79 ILE A N 1
ATOM 644 C CA . ILE A 1 79 ? 27.311 22.007 3.428 1.00 38.75 79 ILE A CA 1
ATOM 645 C C . ILE A 1 79 ? 27.335 21.983 4.969 1.00 38.75 79 ILE A C 1
ATOM 647 O O . ILE A 1 79 ? 28.138 22.683 5.582 1.00 38.75 79 ILE A O 1
ATOM 651 N N . ILE A 1 80 ? 26.532 21.122 5.610 1.00 41.53 80 ILE A N 1
ATOM 652 C CA . ILE A 1 80 ? 26.498 20.944 7.075 1.00 41.53 80 ILE A CA 1
ATOM 653 C C . ILE A 1 80 ? 27.764 20.236 7.586 1.00 41.53 80 ILE A C 1
ATOM 655 O O . ILE A 1 80 ? 28.214 20.505 8.699 1.00 41.53 80 ILE A O 1
ATOM 659 N N . LYS A 1 81 ? 28.373 19.354 6.779 1.00 37.34 81 LYS A N 1
ATOM 660 C CA . LYS A 1 81 ? 29.601 18.622 7.145 1.00 37.34 81 LYS A CA 1
ATOM 661 C C . LYS A 1 81 ? 30.894 19.364 6.807 1.00 37.34 81 LYS A C 1
ATOM 663 O O . LYS A 1 81 ? 31.930 19.056 7.401 1.00 37.34 81 LYS A O 1
ATOM 668 N N . ASN A 1 82 ? 30.866 20.343 5.902 1.00 32.69 82 ASN A N 1
ATOM 669 C CA . ASN A 1 82 ? 32.062 21.096 5.532 1.00 32.69 82 ASN A CA 1
ATOM 670 C C . ASN A 1 82 ? 32.511 22.048 6.655 1.00 32.69 82 ASN A C 1
ATOM 672 O O . ASN A 1 82 ? 32.206 23.237 6.666 1.00 32.69 82 ASN A O 1
ATOM 676 N N . LYS A 1 83 ? 33.361 21.532 7.555 1.00 38.34 83 LYS A N 1
ATOM 677 C CA . LYS A 1 83 ? 34.148 22.303 8.541 1.00 38.34 83 LYS A CA 1
ATOM 678 C C . LYS A 1 83 ? 34.999 23.432 7.925 1.00 38.34 83 LYS A C 1
ATOM 680 O O . LYS A 1 83 ? 35.490 24.281 8.662 1.00 38.34 83 LYS A O 1
ATOM 685 N N . LYS A 1 84 ? 35.206 23.448 6.600 1.00 31.03 84 LYS A N 1
ATOM 686 C CA . LYS A 1 84 ? 36.139 24.363 5.919 1.00 31.03 84 LYS A CA 1
ATOM 687 C C . LYS A 1 84 ? 35.617 25.787 5.673 1.00 31.03 84 LYS A C 1
ATOM 689 O O . LYS A 1 84 ? 36.442 26.664 5.452 1.00 31.03 84 LYS A O 1
ATOM 694 N N . ASN A 1 85 ? 34.318 26.068 5.824 1.00 30.39 85 ASN A N 1
ATOM 695 C CA . ASN A 1 85 ? 33.772 27.427 5.628 1.00 30.39 85 ASN A CA 1
ATOM 696 C C . ASN A 1 85 ? 33.565 28.225 6.933 1.00 30.39 85 ASN A C 1
ATOM 698 O O . ASN A 1 85 ? 32.749 29.139 6.986 1.00 30.39 85 ASN A O 1
ATOM 702 N N . ASN A 1 86 ? 34.338 27.935 7.985 1.00 32.19 86 ASN A N 1
ATOM 703 C CA . ASN A 1 86 ? 34.303 28.667 9.262 1.00 32.19 86 ASN A CA 1
ATOM 704 C C . ASN A 1 86 ? 35.050 30.021 9.255 1.00 32.19 86 ASN A C 1
ATOM 706 O O . ASN A 1 86 ? 35.282 30.586 10.321 1.00 32.19 86 ASN A O 1
ATOM 710 N N . LYS A 1 87 ? 35.443 30.562 8.092 1.00 29.41 87 LYS A N 1
ATOM 711 C CA . LYS A 1 87 ? 36.103 31.882 8.014 1.00 29.41 87 LYS A CA 1
ATOM 712 C C . LYS A 1 87 ? 35.144 33.070 7.909 1.00 29.41 87 LYS A C 1
ATOM 714 O O . LYS A 1 87 ? 35.596 34.204 8.002 1.00 29.41 87 LYS A O 1
ATOM 719 N N . LEU A 1 88 ? 33.840 32.840 7.771 1.00 27.88 88 LEU A N 1
ATOM 720 C CA . LEU A 1 88 ? 32.847 33.910 7.730 1.00 27.88 88 LEU A CA 1
ATOM 721 C C . LEU A 1 88 ? 31.911 33.792 8.936 1.00 27.88 88 LEU A C 1
ATOM 723 O O . LEU A 1 88 ? 31.095 32.878 9.026 1.00 27.88 88 LEU A O 1
ATOM 727 N N . TYR A 1 89 ? 32.063 34.773 9.828 1.00 31.61 89 TYR A N 1
ATOM 728 C CA . TYR A 1 89 ? 31.208 35.155 10.952 1.00 31.61 89 TYR A CA 1
ATOM 729 C C . TYR A 1 89 ? 31.497 34.560 12.343 1.00 31.61 89 TYR A C 1
ATOM 731 O O . TYR A 1 89 ? 30.986 33.517 12.760 1.00 31.61 89 TYR A O 1
ATOM 739 N N . ASN A 1 90 ? 32.215 35.361 13.137 1.00 30.06 90 ASN A N 1
ATOM 740 C CA . ASN A 1 90 ? 32.177 35.339 14.598 1.00 30.06 90 ASN A CA 1
ATOM 741 C C . ASN A 1 90 ? 30.823 35.890 15.086 1.00 30.06 90 ASN A C 1
ATOM 743 O O . ASN A 1 90 ? 30.692 37.051 15.457 1.00 30.06 90 ASN A O 1
ATOM 747 N N . PHE A 1 91 ? 29.791 35.052 15.059 1.00 34.56 91 PHE A N 1
ATOM 748 C CA . PHE A 1 91 ? 28.500 35.349 15.683 1.00 34.56 91 PHE A CA 1
ATOM 749 C C . PHE A 1 91 ? 28.473 34.878 17.149 1.00 34.56 91 PHE A C 1
ATOM 751 O O . PHE A 1 91 ? 29.075 33.853 17.498 1.00 34.56 91 PHE A O 1
ATOM 758 N N . SER A 1 92 ? 27.768 35.620 18.012 1.00 38.69 92 SER A N 1
ATOM 759 C CA . SER A 1 92 ? 27.553 35.273 19.424 1.00 38.69 92 SER A CA 1
ATOM 760 C C . SER A 1 92 ? 26.895 33.886 19.582 1.00 38.69 92 SER A C 1
ATOM 762 O O . SER A 1 92 ? 26.229 33.378 18.678 1.00 38.69 92 SER A O 1
ATOM 764 N N . LYS A 1 93 ? 27.056 33.221 20.739 1.00 49.88 93 LYS A N 1
ATOM 765 C CA . LYS A 1 93 ? 26.489 31.868 20.967 1.00 49.88 93 LYS A CA 1
ATOM 766 C C . LYS A 1 93 ? 24.971 31.795 20.699 1.00 49.88 93 LYS A C 1
ATOM 768 O O . LYS A 1 93 ? 24.498 30.776 20.205 1.00 49.88 93 LYS A O 1
ATO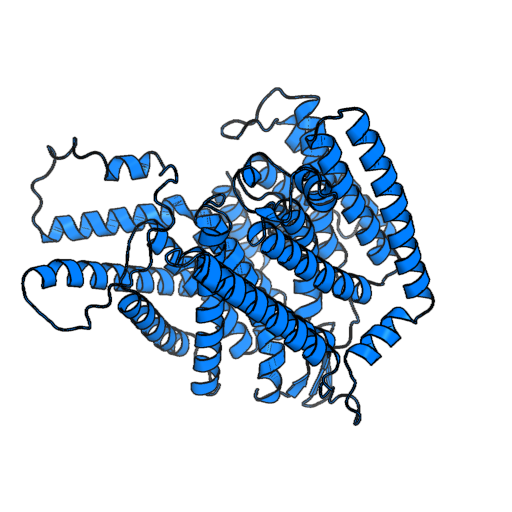M 773 N N . LYS A 1 94 ? 24.229 32.885 20.945 1.00 46.47 94 LYS A N 1
ATOM 774 C CA . LYS A 1 94 ? 22.774 32.989 20.719 1.00 46.47 94 LYS A CA 1
ATOM 775 C C . LYS A 1 94 ? 22.407 33.084 19.228 1.00 46.47 94 LYS A C 1
ATOM 777 O O . LYS A 1 94 ? 21.424 32.488 18.805 1.00 46.47 94 LYS A O 1
ATOM 782 N N . THR A 1 95 ? 23.229 33.752 18.414 1.00 49.16 95 THR A N 1
ATOM 783 C CA . THR A 1 95 ? 23.058 33.824 16.948 1.00 49.16 95 THR A CA 1
ATOM 784 C C . THR A 1 95 ? 23.501 32.539 16.242 1.00 49.16 95 THR A C 1
ATOM 786 O O . THR A 1 95 ? 22.943 32.176 15.212 1.00 49.16 95 THR A O 1
ATOM 789 N N . LYS A 1 96 ? 24.420 31.756 16.826 1.00 52.19 96 LYS A N 1
ATOM 790 C CA . LYS A 1 96 ? 24.718 30.394 16.339 1.00 52.19 96 LYS A CA 1
ATOM 791 C C . LYS A 1 96 ? 23.527 29.435 16.492 1.00 52.19 96 LYS A C 1
ATOM 793 O O . LYS A 1 96 ? 23.338 28.583 15.625 1.00 52.19 96 LYS A O 1
ATOM 798 N N . LEU A 1 97 ? 22.717 29.590 17.546 1.00 54.00 97 LEU A N 1
ATOM 799 C CA . LEU A 1 97 ? 21.518 28.776 17.788 1.00 54.00 97 LEU A CA 1
ATOM 800 C C . LEU A 1 97 ? 20.431 29.038 16.740 1.00 54.00 97 LEU A C 1
ATOM 802 O O . LEU A 1 97 ? 19.920 28.090 16.151 1.00 54.00 97 LEU A O 1
ATOM 806 N N . SER A 1 98 ? 20.118 30.308 16.471 1.00 56.38 98 SER A N 1
ATOM 807 C CA . SER A 1 98 ? 19.107 30.668 15.470 1.00 56.38 98 SER A CA 1
ATOM 808 C C . SER A 1 98 ? 19.503 30.193 14.072 1.00 56.38 98 SER A C 1
ATOM 810 O O . SER A 1 98 ? 18.665 29.672 13.343 1.00 56.38 98 SER A O 1
ATOM 812 N N . ILE A 1 99 ? 20.791 30.271 13.723 1.00 58.78 99 ILE A N 1
ATOM 813 C CA . ILE A 1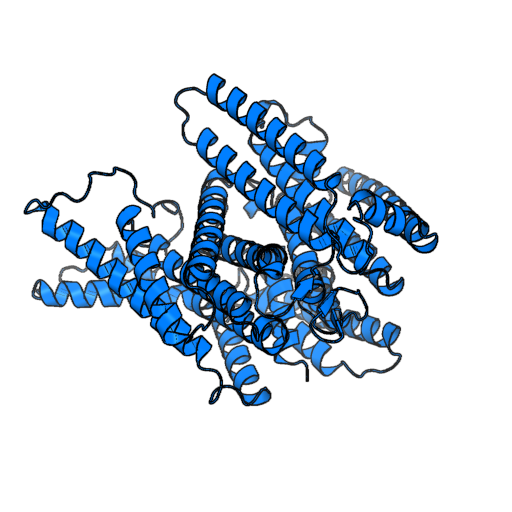 99 ? 21.310 29.779 12.441 1.00 58.78 99 ILE A CA 1
ATOM 814 C C . ILE A 1 99 ? 21.254 28.247 12.362 1.00 58.78 99 ILE A C 1
ATOM 816 O O . ILE A 1 99 ? 20.893 27.707 11.319 1.00 58.78 99 ILE A O 1
ATOM 820 N N . ALA A 1 100 ? 21.605 27.525 13.431 1.00 57.25 100 ALA A N 1
ATOM 821 C CA . ALA A 1 100 ? 21.518 26.063 13.455 1.00 57.25 100 ALA A CA 1
ATOM 822 C C . ALA A 1 100 ? 20.063 25.574 13.379 1.00 57.25 100 ALA A C 1
ATOM 824 O O . ALA A 1 100 ? 19.774 24.640 12.633 1.00 57.25 100 ALA A O 1
ATOM 825 N N . PHE A 1 101 ? 19.152 26.244 14.090 1.00 62.97 101 PHE A N 1
ATOM 826 C CA . PHE A 1 101 ? 17.715 25.992 14.022 1.00 62.97 101 PHE A CA 1
ATOM 827 C C . PHE A 1 101 ? 17.168 26.251 12.616 1.00 62.97 101 PHE A C 1
ATOM 829 O O . PHE A 1 101 ? 16.535 25.371 12.045 1.00 62.97 101 PHE A O 1
ATOM 836 N N . LEU A 1 102 ? 17.474 27.410 12.021 1.00 63.50 102 LEU A N 1
ATOM 837 C CA . LEU A 1 102 ? 17.038 27.755 10.667 1.00 63.50 102 LEU A CA 1
ATOM 838 C C . LEU A 1 102 ? 17.572 26.750 9.637 1.00 63.50 102 LEU A C 1
ATOM 840 O O . LEU A 1 102 ? 16.846 26.343 8.740 1.00 63.50 102 LEU A O 1
ATOM 844 N N . LYS A 1 103 ? 18.824 26.300 9.784 1.00 63.59 103 LYS A N 1
ATOM 845 C CA . LYS A 1 103 ? 19.412 25.272 8.914 1.00 63.59 103 LYS A CA 1
ATOM 846 C C . LYS A 1 103 ? 18.715 23.925 9.064 1.00 63.59 103 LYS A C 1
ATOM 848 O O . LYS A 1 103 ? 18.392 23.312 8.053 1.00 63.59 103 LYS A O 1
ATOM 853 N N . LEU A 1 104 ? 18.466 23.475 10.296 1.00 63.81 104 LEU A N 1
ATOM 854 C CA . LEU A 1 104 ? 17.734 22.233 10.538 1.00 63.81 104 LEU A CA 1
ATOM 855 C C . LEU A 1 104 ? 16.319 22.327 9.965 1.00 63.81 104 LEU A C 1
ATOM 857 O O . LEU A 1 104 ? 15.900 21.409 9.277 1.00 63.81 104 LEU A O 1
ATOM 861 N N . PHE A 1 105 ? 15.639 23.455 10.178 1.00 67.25 105 PHE A N 1
ATOM 862 C CA . PHE A 1 105 ? 14.323 23.747 9.623 1.00 67.25 105 PHE A CA 1
ATOM 863 C C . PHE A 1 105 ? 14.342 23.678 8.088 1.00 67.25 105 PHE A C 1
ATOM 865 O O . PHE A 1 105 ? 13.574 22.940 7.479 1.00 67.25 105 PHE A O 1
ATOM 872 N N . VAL A 1 106 ? 15.265 24.377 7.427 1.00 67.25 106 VAL A N 1
ATOM 873 C CA . VAL A 1 106 ? 15.379 24.331 5.962 1.00 67.25 106 VAL A CA 1
ATOM 874 C C . VAL A 1 106 ? 15.625 22.899 5.477 1.00 67.25 106 VAL A C 1
ATOM 876 O O . VAL A 1 106 ? 14.939 22.448 4.565 1.00 67.25 106 VAL A O 1
ATOM 879 N N . CYS A 1 107 ? 16.523 22.146 6.113 1.00 66.62 107 CYS A N 1
ATOM 880 C CA . CYS A 1 107 ? 16.773 20.755 5.737 1.00 66.62 107 CYS A CA 1
ATOM 881 C C . CYS A 1 107 ? 15.560 19.853 5.971 1.00 66.62 107 CYS A C 1
ATOM 883 O O . CYS A 1 107 ? 15.234 19.038 5.114 1.00 66.62 107 CYS A O 1
ATOM 885 N N . THR A 1 108 ? 14.844 20.009 7.084 1.00 67.81 108 THR A N 1
ATOM 886 C CA . THR A 1 108 ? 13.658 19.196 7.353 1.00 67.81 108 THR A CA 1
ATOM 887 C C . THR A 1 108 ? 12.553 19.501 6.353 1.00 67.81 108 THR A C 1
ATOM 889 O O . THR A 1 108 ? 12.036 18.568 5.752 1.00 67.81 108 THR A O 1
ATOM 892 N N . TYR A 1 109 ? 12.228 20.771 6.107 1.00 72.19 109 TYR A N 1
ATOM 893 C CA . TYR A 1 109 ? 11.046 21.142 5.323 1.00 72.19 109 TYR A CA 1
ATOM 894 C C . TYR A 1 109 ? 11.302 21.221 3.814 1.00 72.19 109 TYR A C 1
ATOM 896 O O . TYR A 1 109 ? 10.484 20.740 3.031 1.00 72.19 109 TYR A O 1
ATOM 904 N N . VAL A 1 110 ? 12.424 21.803 3.380 1.00 72.50 110 VAL A N 1
ATOM 905 C CA . VAL A 1 110 ? 12.692 22.027 1.948 1.00 72.50 110 VAL A CA 1
ATOM 906 C C . VAL A 1 110 ? 13.126 20.734 1.264 1.00 72.50 110 VAL A C 1
ATOM 908 O O . VAL A 1 110 ? 12.631 20.416 0.184 1.00 72.50 110 VAL A O 1
ATOM 911 N N . GLU A 1 111 ? 14.000 19.944 1.896 1.00 71.00 111 GLU A N 1
ATOM 912 C CA . GLU A 1 111 ? 14.498 18.700 1.286 1.00 71.00 111 GLU A CA 1
ATOM 913 C C . GLU A 1 111 ? 13.448 17.585 1.277 1.00 71.00 111 GLU A C 1
ATOM 915 O O . GLU A 1 111 ? 13.530 16.675 0.456 1.00 71.00 111 GLU A O 1
ATOM 920 N N . ASN A 1 112 ? 12.446 17.662 2.158 1.00 76.62 112 ASN A N 1
ATOM 921 C CA . ASN A 1 112 ? 11.422 16.627 2.318 1.00 76.62 112 ASN A CA 1
ATOM 922 C C . ASN A 1 112 ? 10.018 17.137 1.965 1.00 76.62 112 ASN A C 1
ATOM 924 O O . ASN A 1 112 ? 9.024 16.571 2.419 1.00 76.62 112 ASN A O 1
ATOM 928 N N . PHE A 1 113 ? 9.940 18.183 1.133 1.00 81.06 113 PHE A N 1
ATOM 929 C CA . PHE A 1 113 ? 8.700 18.864 0.752 1.00 81.06 113 PHE A CA 1
ATOM 930 C C . PHE A 1 113 ? 7.578 17.894 0.358 1.00 81.06 113 PHE A C 1
ATOM 932 O O . PHE A 1 113 ? 6.465 18.011 0.862 1.00 81.06 113 PHE A O 1
ATOM 939 N N . PHE A 1 114 ? 7.869 16.899 -0.490 1.00 82.56 114 PHE A N 1
ATOM 940 C CA . PHE A 1 114 ? 6.873 15.910 -0.903 1.00 82.56 114 PHE A CA 1
ATOM 941 C C . PHE A 1 114 ? 6.188 15.245 0.298 1.00 82.56 114 PHE A C 1
ATOM 943 O O . PHE A 1 114 ? 4.968 15.261 0.387 1.00 82.56 114 PHE A O 1
ATOM 950 N N . TYR A 1 115 ? 6.955 14.732 1.260 1.00 78.94 115 TYR A N 1
ATOM 951 C CA . TYR A 1 115 ? 6.418 14.011 2.417 1.00 78.94 115 TYR A CA 1
ATOM 952 C C . TYR A 1 115 ? 5.618 14.919 3.355 1.00 78.94 115 TYR A C 1
ATOM 954 O O . TYR A 1 115 ? 4.584 14.502 3.876 1.00 78.94 115 TYR A O 1
ATOM 962 N N . PHE A 1 116 ? 6.056 16.172 3.516 1.00 76.38 116 PHE A N 1
ATOM 963 C CA . PHE A 1 116 ? 5.367 17.164 4.343 1.00 76.38 116 PHE A CA 1
ATOM 964 C C . PHE A 1 116 ? 3.986 17.543 3.820 1.00 76.38 116 PHE A C 1
ATOM 966 O O . PHE A 1 116 ? 3.132 17.895 4.622 1.00 76.38 116 PHE A O 1
ATOM 973 N N . TYR A 1 117 ? 3.761 17.489 2.508 1.00 81.69 117 TYR A N 1
ATOM 974 C CA . TYR A 1 117 ? 2.500 17.928 1.908 1.00 81.69 117 TYR A CA 1
ATOM 975 C C . TYR A 1 117 ? 1.652 16.774 1.365 1.00 81.69 117 TYR A C 1
ATOM 977 O O . TYR A 1 117 ? 0.429 16.882 1.347 1.00 81.69 117 TYR A O 1
ATOM 985 N N . PHE A 1 118 ? 2.261 15.652 0.977 1.00 85.94 118 PHE A N 1
ATOM 986 C CA . PHE A 1 118 ? 1.551 14.513 0.398 1.00 85.94 118 PHE A CA 1
ATOM 987 C C . PHE A 1 118 ? 0.660 13.797 1.416 1.00 85.94 118 PHE A C 1
ATOM 989 O O . PHE A 1 118 ? -0.513 13.572 1.132 1.00 85.94 118 PHE A O 1
ATOM 996 N N . LEU A 1 119 ? 1.174 13.476 2.610 1.00 84.81 119 LEU A N 1
ATOM 997 C CA . LEU A 1 119 ? 0.386 12.790 3.646 1.00 84.81 119 LEU A CA 1
ATOM 998 C C . LEU A 1 119 ? -0.770 13.665 4.180 1.00 84.81 119 LEU A C 1
ATOM 1000 O O . LEU A 1 119 ? -1.897 13.159 4.272 1.00 84.81 119 LEU A O 1
ATOM 1004 N N . PRO A 1 120 ? -0.568 14.980 4.428 1.00 83.62 120 PRO A N 1
ATOM 1005 C CA . PRO A 1 120 ? -1.673 15.890 4.722 1.00 83.62 120 PRO A CA 1
ATOM 1006 C C . PRO A 1 120 ? -2.692 16.032 3.599 1.00 83.62 120 PRO A C 1
ATOM 1008 O O . PRO A 1 120 ? -3.893 16.047 3.874 1.00 83.62 120 PRO A O 1
ATOM 1011 N N . LEU A 1 121 ? -2.243 16.100 2.341 1.00 85.00 121 LEU A N 1
ATOM 1012 C CA . LEU A 1 121 ? -3.141 16.144 1.189 1.00 85.00 121 LEU A CA 1
ATOM 1013 C C . LEU A 1 121 ? -3.996 14.877 1.117 1.00 85.00 121 LEU A C 1
ATOM 1015 O O . LEU A 1 121 ? -5.219 14.987 1.077 1.00 85.00 121 LEU A O 1
ATOM 1019 N N . LEU A 1 122 ? -3.373 13.695 1.158 1.00 87.31 122 LEU A N 1
ATOM 1020 C CA . LEU A 1 122 ? -4.070 12.407 1.153 1.00 87.31 122 LEU A CA 1
ATOM 1021 C C . LEU A 1 122 ? -5.123 12.374 2.263 1.00 87.31 122 LEU A C 1
ATOM 1023 O O . LEU A 1 122 ? -6.293 12.112 2.011 1.00 87.31 122 LEU A O 1
ATOM 1027 N N . SER A 1 123 ? -4.730 12.728 3.481 1.00 85.25 123 SER A N 1
ATOM 1028 C CA . SER A 1 123 ? -5.637 12.732 4.625 1.00 85.25 123 SER A CA 1
ATOM 1029 C C . SER A 1 123 ? -6.798 13.721 4.480 1.00 85.25 123 SER A C 1
ATOM 1031 O O . SER A 1 123 ? -7.926 13.413 4.859 1.00 85.25 123 SER A O 1
ATOM 1033 N N . THR A 1 124 ? -6.547 14.893 3.895 1.00 83.19 124 THR A N 1
ATOM 1034 C CA . THR A 1 124 ? -7.592 15.885 3.607 1.00 83.19 124 THR A CA 1
ATOM 1035 C C . THR A 1 124 ? -8.567 15.356 2.556 1.00 83.19 124 THR A C 1
ATOM 1037 O O . THR A 1 124 ? -9.776 15.469 2.729 1.00 83.19 124 THR A O 1
ATOM 1040 N N . LEU A 1 125 ? -8.072 14.723 1.489 1.00 86.25 125 LEU A N 1
ATOM 1041 C CA . LEU A 1 125 ? -8.918 14.112 0.461 1.00 86.25 125 LEU A CA 1
ATOM 1042 C C . LEU A 1 125 ? -9.785 12.987 1.034 1.00 86.25 125 LEU A C 1
ATOM 1044 O O . LEU A 1 125 ? -10.972 12.919 0.722 1.00 86.25 125 LEU A O 1
ATOM 1048 N N . LEU A 1 126 ? -9.220 12.155 1.911 1.00 85.75 126 LEU A N 1
ATOM 1049 C CA . LEU A 1 126 ? -9.948 11.103 2.619 1.00 85.75 126 LEU A CA 1
ATOM 1050 C C . LEU A 1 126 ? -11.044 11.680 3.520 1.00 85.75 126 LEU A C 1
ATOM 1052 O O . LEU A 1 126 ? -12.170 11.190 3.488 1.00 85.75 126 LEU A O 1
ATOM 1056 N N . PHE A 1 127 ? -10.739 12.747 4.267 1.00 80.62 127 PHE A N 1
ATOM 1057 C CA . PHE A 1 127 ? -11.723 13.460 5.083 1.00 80.62 127 PHE A CA 1
ATOM 1058 C C . PHE A 1 127 ? -12.896 13.973 4.232 1.00 80.62 127 PHE A C 1
ATOM 1060 O O . PHE A 1 127 ? -14.054 13.878 4.634 1.00 80.62 127 PHE A O 1
ATOM 1067 N N . LEU A 1 128 ? -12.597 14.521 3.052 1.00 81.06 128 LEU A N 1
ATOM 1068 C CA . LEU A 1 128 ? -13.607 15.072 2.151 1.00 81.06 128 LEU A CA 1
ATOM 1069 C C . LEU A 1 128 ? -14.459 13.988 1.486 1.00 81.06 128 LEU A C 1
ATOM 1071 O O . LEU A 1 128 ? -15.652 14.200 1.287 1.00 81.06 128 LEU A O 1
ATOM 1075 N N . LYS A 1 129 ? -13.858 12.846 1.135 1.00 84.31 129 LYS A N 1
ATOM 1076 C CA . LYS A 1 129 ? -14.551 11.749 0.449 1.00 84.31 129 LYS A CA 1
ATOM 1077 C C . LYS A 1 129 ? -15.414 10.920 1.399 1.00 84.31 129 LYS A C 1
ATOM 1079 O O . LYS A 1 129 ? -16.544 10.581 1.056 1.00 84.31 129 LYS A O 1
ATOM 1084 N N . TYR A 1 130 ? -14.890 10.575 2.573 1.00 82.19 130 TYR A N 1
ATOM 1085 C CA . TYR A 1 130 ? -15.493 9.568 3.442 1.00 82.19 130 TYR A CA 1
ATOM 1086 C C . TYR A 1 130 ? -16.142 10.195 4.674 1.00 82.19 130 TYR A C 1
ATOM 1088 O O . TYR A 1 130 ? -15.483 10.796 5.523 1.00 82.19 130 TYR A O 1
ATOM 1096 N N . GLY A 1 131 ? -17.458 10.006 4.814 1.00 71.88 131 GLY A N 1
ATOM 1097 C CA . GLY A 1 131 ? -18.231 10.589 5.918 1.00 71.88 131 GLY A CA 1
ATOM 1098 C C . GLY A 1 131 ? -17.883 10.014 7.287 1.00 71.88 131 GLY A C 1
ATOM 1099 O O . GLY A 1 131 ? -18.136 10.677 8.288 1.00 71.88 131 GLY A O 1
ATOM 1100 N N . ILE A 1 132 ? -17.239 8.847 7.344 1.00 72.56 132 ILE A N 1
ATOM 1101 C CA . ILE A 1 132 ? -16.725 8.251 8.583 1.00 72.56 132 ILE A CA 1
ATOM 1102 C C . ILE A 1 132 ? -15.758 9.186 9.332 1.00 72.56 132 ILE A C 1
ATOM 1104 O O . ILE A 1 132 ? -15.717 9.189 10.559 1.00 72.56 132 ILE A O 1
ATOM 1108 N N . PHE A 1 133 ? -15.040 10.066 8.627 1.00 75.50 133 PHE A N 1
ATOM 1109 C CA . PHE A 1 133 ? -14.150 11.044 9.259 1.00 75.50 133 PHE A CA 1
ATOM 1110 C C . PHE A 1 133 ? -14.877 12.266 9.834 1.00 75.50 133 PHE A C 1
ATOM 1112 O O . PHE A 1 133 ? -14.235 13.123 10.438 1.00 75.50 133 PHE A O 1
ATOM 1119 N N . ARG A 1 134 ? -16.211 12.350 9.721 1.00 70.75 134 ARG A N 1
ATOM 1120 C CA . ARG A 1 134 ? -17.003 13.318 10.499 1.00 70.75 134 ARG A CA 1
ATOM 1121 C C . ARG A 1 134 ? -17.000 12.980 11.991 1.00 70.75 134 ARG A C 1
ATOM 1123 O O . ARG A 1 134 ? -17.142 13.887 12.803 1.00 70.75 134 ARG A O 1
ATOM 1130 N N . TYR A 1 135 ? -16.809 11.708 12.349 1.00 74.38 135 TYR A N 1
ATOM 1131 C CA . TYR A 1 135 ? -16.703 11.283 13.742 1.00 74.38 135 TYR A CA 1
ATOM 1132 C C . TYR A 1 135 ? -15.354 11.689 14.340 1.00 74.38 135 TYR A C 1
ATOM 1134 O O . TYR A 1 135 ? -14.295 11.482 13.741 1.00 74.38 135 TYR A O 1
ATOM 1142 N N . GLU A 1 136 ? -15.394 12.239 15.554 1.00 76.31 136 GLU A N 1
ATOM 1143 C CA . GLU A 1 136 ? -14.238 12.871 16.194 1.00 76.31 136 GLU A CA 1
ATOM 1144 C C . GLU A 1 136 ? -13.061 11.909 16.386 1.00 76.31 136 GLU A C 1
ATOM 1146 O O . GLU A 1 136 ? -11.926 12.277 16.095 1.00 76.31 136 GLU A O 1
ATOM 1151 N N . ILE A 1 137 ? -13.314 10.657 16.783 1.00 77.12 137 ILE A N 1
ATOM 1152 C CA . ILE A 1 137 ? -12.260 9.648 16.991 1.00 77.12 137 ILE A CA 1
ATOM 1153 C C . ILE A 1 137 ? -11.581 9.249 15.676 1.00 77.12 137 ILE A C 1
ATOM 1155 O O . ILE A 1 137 ? -10.351 9.197 15.610 1.00 77.12 137 ILE A O 1
ATOM 1159 N N . ALA A 1 138 ? -12.353 9.002 14.612 1.00 76.25 138 ALA A N 1
ATOM 1160 C CA . ALA A 1 138 ? -11.801 8.656 13.300 1.00 76.25 138 ALA A CA 1
ATOM 1161 C C . ALA A 1 138 ? -10.936 9.802 12.760 1.00 76.25 138 ALA A C 1
ATOM 1163 O O . ALA A 1 138 ? -9.808 9.594 12.308 1.00 76.25 138 ALA A O 1
ATOM 1164 N N . LYS A 1 139 ? -11.426 11.033 12.892 1.00 79.44 139 LYS A N 1
ATOM 1165 C CA . LYS A 1 139 ? -10.697 12.250 12.541 1.00 79.44 139 LYS A CA 1
ATOM 1166 C C . LYS A 1 139 ? -9.407 12.414 13.348 1.00 79.44 139 LYS A C 1
ATOM 1168 O O . LYS A 1 139 ? -8.352 12.662 12.769 1.00 79.44 139 LYS A O 1
ATOM 1173 N N . LEU A 1 140 ? -9.475 12.242 14.668 1.00 82.62 140 LEU A N 1
ATOM 1174 C CA . LEU A 1 140 ? -8.334 12.366 15.575 1.00 82.62 140 LEU A CA 1
ATOM 1175 C C . LEU A 1 140 ? -7.245 11.331 15.256 1.00 82.62 140 LEU A C 1
ATOM 1177 O O . LEU A 1 140 ? -6.060 11.657 15.240 1.00 82.62 140 LEU A O 1
ATOM 1181 N N . SER A 1 141 ? -7.647 10.105 14.920 1.00 81.62 141 SER A N 1
ATOM 1182 C CA . SER A 1 141 ? -6.729 9.031 14.538 1.00 81.62 141 SER A CA 1
ATOM 1183 C C . SER A 1 141 ? -5.874 9.395 13.315 1.00 81.62 141 SER A C 1
ATOM 1185 O O . SER A 1 141 ? -4.659 9.201 13.319 1.00 81.62 141 SER A O 1
ATOM 1187 N N . LEU A 1 142 ? -6.492 10.010 12.302 1.00 82.44 142 LEU A N 1
ATOM 1188 C CA . LEU A 1 142 ? -5.817 10.464 11.091 1.00 82.44 142 LEU A CA 1
ATOM 1189 C C . LEU A 1 142 ? -4.865 11.625 11.397 1.00 82.44 142 LEU A C 1
ATOM 1191 O O . LEU A 1 142 ? -3.756 11.678 10.866 1.00 82.44 142 LEU A O 1
ATOM 1195 N N . VAL A 1 143 ? -5.258 12.527 12.300 1.00 84.62 143 VAL A N 1
ATOM 1196 C CA . VAL A 1 143 ? -4.392 13.622 12.757 1.00 84.62 143 VAL A CA 1
ATOM 1197 C C . VAL A 1 143 ? -3.136 13.078 13.438 1.00 84.62 143 VAL A C 1
ATOM 1199 O O . VAL A 1 143 ? -2.033 13.514 13.109 1.00 84.62 143 VAL A O 1
ATOM 1202 N N . PHE A 1 144 ? -3.270 12.087 14.321 1.00 87.00 144 PHE A N 1
ATOM 1203 C CA . PHE A 1 144 ? -2.119 11.481 14.992 1.00 87.00 144 PHE A CA 1
ATOM 1204 C C . PHE A 1 144 ? -1.131 10.845 14.014 1.00 87.00 144 PHE A C 1
ATOM 1206 O O . PHE A 1 144 ? 0.066 11.108 14.121 1.00 87.00 144 PHE A O 1
ATOM 1213 N N . VAL A 1 145 ? -1.609 10.093 13.014 1.00 88.38 145 VAL A N 1
ATOM 1214 C CA . VAL A 1 145 ? -0.738 9.493 11.985 1.00 88.38 145 VAL A CA 1
ATOM 1215 C C . VAL A 1 145 ? 0.137 10.551 11.309 1.00 88.38 145 VAL A C 1
ATOM 1217 O O . VAL A 1 145 ? 1.334 10.336 11.122 1.00 88.38 145 VAL A O 1
ATOM 1220 N N . ASN A 1 146 ? -0.424 11.718 10.993 1.00 86.12 146 ASN A N 1
ATOM 1221 C CA . ASN A 1 146 ? 0.319 12.781 10.320 1.00 86.12 146 ASN A CA 1
ATOM 1222 C C . ASN A 1 146 ? 1.295 13.511 11.239 1.00 86.12 146 ASN A C 1
ATOM 1224 O O . ASN A 1 146 ? 2.417 13.794 10.822 1.00 86.12 146 ASN A O 1
ATOM 1228 N N . ILE A 1 147 ? 0.920 13.751 12.499 1.00 84.62 147 ILE A N 1
ATOM 1229 C CA . ILE A 1 147 ? 1.842 14.293 13.507 1.00 84.62 147 ILE A CA 1
ATOM 1230 C C . ILE A 1 147 ? 3.044 13.352 13.677 1.00 84.62 147 ILE A C 1
ATOM 1232 O O . ILE A 1 147 ? 4.193 13.801 13.666 1.00 84.62 147 ILE A O 1
ATOM 1236 N N . PHE A 1 148 ? 2.811 12.042 13.775 1.00 88.31 148 PHE A N 1
ATOM 1237 C CA . PHE A 1 148 ? 3.882 11.051 13.922 1.00 88.31 148 PHE A CA 1
ATOM 1238 C C . PHE A 1 148 ? 4.760 10.957 12.674 1.00 88.31 148 PHE A C 1
ATOM 1240 O O . PHE A 1 148 ? 5.986 10.986 12.790 1.00 88.31 148 PHE A O 1
ATOM 1247 N N . ALA A 1 149 ? 4.159 10.924 11.482 1.00 86.75 149 ALA A N 1
ATOM 1248 C CA . ALA A 1 149 ? 4.890 10.895 10.219 1.00 86.75 149 ALA A CA 1
ATOM 1249 C C . ALA A 1 149 ? 5.816 12.105 10.065 1.00 86.75 149 ALA A C 1
ATOM 1251 O O . ALA A 1 149 ? 7.013 11.965 9.811 1.00 86.75 149 ALA A O 1
ATOM 1252 N N . ILE A 1 150 ? 5.272 13.299 10.283 1.00 81.44 150 ILE A N 1
ATOM 1253 C CA . ILE A 1 150 ? 6.000 14.540 10.055 1.00 81.44 150 ILE A CA 1
ATOM 1254 C C . ILE A 1 150 ? 7.062 14.779 11.140 1.00 81.44 150 ILE A C 1
ATOM 1256 O O . ILE A 1 150 ? 8.190 15.151 10.821 1.00 81.44 150 ILE A O 1
ATOM 1260 N N . SER A 1 151 ? 6.759 14.505 12.411 1.00 79.88 151 SER A N 1
ATOM 1261 C CA . SER A 1 151 ? 7.759 14.583 13.493 1.00 79.88 151 SER A CA 1
ATOM 1262 C C . SER A 1 151 ? 8.911 13.590 13.303 1.00 79.88 151 SER A C 1
ATOM 1264 O O . SER A 1 151 ? 10.060 13.883 13.640 1.00 79.88 151 SER A O 1
ATOM 1266 N N . SER A 1 152 ? 8.638 12.423 12.709 1.00 84.00 152 SER A N 1
ATOM 1267 C CA . SER A 1 152 ? 9.666 11.426 12.403 1.00 84.00 152 SER A CA 1
ATOM 1268 C C . SER A 1 152 ? 10.670 11.922 11.368 1.00 84.00 152 SER A C 1
ATOM 1270 O O . SER A 1 152 ? 11.807 11.465 11.384 1.00 84.00 152 SER A O 1
ATOM 1272 N N . VAL A 1 153 ? 10.321 12.889 10.509 1.00 79.44 153 VAL A N 1
ATOM 1273 C CA . VAL A 1 153 ? 11.274 13.470 9.548 1.00 79.44 153 VAL A CA 1
ATOM 1274 C C . VAL A 1 153 ? 12.485 14.072 10.266 1.00 79.44 153 VAL A C 1
ATOM 1276 O O . VAL A 1 153 ? 13.615 13.915 9.804 1.00 79.44 153 VAL A O 1
ATOM 1279 N N . CYS A 1 154 ? 12.296 14.686 11.437 1.00 73.31 154 CYS A N 1
ATOM 1280 C CA . CYS A 1 154 ? 13.405 15.214 12.233 1.00 73.31 154 CYS A CA 1
ATOM 1281 C C . CYS A 1 154 ? 14.350 14.125 12.748 1.00 73.31 154 CYS A C 1
ATOM 1283 O O . CYS A 1 154 ? 15.555 14.373 12.855 1.00 73.31 154 CYS A O 1
ATOM 1285 N N . LEU A 1 155 ? 13.843 12.908 12.977 1.00 75.75 155 LEU A N 1
ATOM 1286 C CA . LEU A 1 155 ? 14.678 11.764 13.342 1.00 75.75 155 LEU A CA 1
ATOM 1287 C C . LEU A 1 155 ? 15.661 11.392 12.231 1.00 75.75 155 LEU A C 1
ATOM 1289 O O . LEU A 1 155 ? 16.617 10.700 12.536 1.00 75.75 155 LEU A O 1
ATOM 1293 N N . ARG A 1 156 ? 15.493 11.869 10.984 1.00 73.81 156 ARG A N 1
ATOM 1294 C CA . ARG A 1 156 ? 16.496 11.742 9.908 1.00 73.81 156 ARG A CA 1
ATOM 1295 C C . ARG A 1 156 ? 17.765 12.546 10.172 1.00 73.81 156 ARG A C 1
ATOM 1297 O O . ARG A 1 156 ? 18.812 12.247 9.614 1.00 73.81 156 ARG A O 1
ATOM 1304 N N . TYR A 1 157 ? 17.682 13.614 10.953 1.00 68.25 157 TYR A N 1
ATOM 1305 C CA . TYR A 1 157 ? 18.795 14.545 11.131 1.00 68.25 157 TYR A CA 1
ATOM 1306 C C . TYR A 1 157 ? 19.332 14.525 12.557 1.00 68.25 157 TYR A C 1
ATOM 1308 O O . TYR A 1 157 ? 20.501 14.854 12.762 1.00 68.25 157 TYR A O 1
ATOM 1316 N N . VAL A 1 158 ? 18.518 14.105 13.532 1.00 67.19 158 VAL A N 1
ATOM 1317 C CA . VAL A 1 158 ? 18.881 14.172 14.946 1.00 67.19 158 VAL A CA 1
ATOM 1318 C C . VAL A 1 158 ? 18.580 12.882 15.705 1.00 67.19 158 VAL A C 1
ATOM 1320 O O . VAL A 1 158 ? 17.582 12.209 15.463 1.00 67.19 158 VAL A O 1
ATOM 1323 N N . LYS A 1 159 ? 19.464 12.579 16.659 1.00 69.31 159 LYS A N 1
ATOM 1324 C CA . LYS A 1 159 ? 19.327 11.523 17.660 1.00 69.31 159 LYS A CA 1
ATOM 1325 C C . LYS A 1 159 ? 18.745 12.120 18.937 1.00 69.31 159 LYS A C 1
ATOM 1327 O O . LYS A 1 159 ? 19.302 13.089 19.440 1.00 69.31 159 LYS A O 1
ATOM 1332 N N . ILE A 1 160 ? 17.651 11.553 19.434 1.00 70.25 160 ILE A N 1
ATOM 1333 C CA . ILE A 1 160 ? 16.870 12.057 20.570 1.00 70.25 160 ILE A CA 1
ATOM 1334 C C . ILE A 1 160 ? 16.744 10.951 21.620 1.00 70.25 160 ILE A C 1
ATOM 1336 O O . ILE A 1 160 ? 16.592 9.779 21.272 1.00 70.25 160 ILE A O 1
ATOM 1340 N N . ASN A 1 161 ? 16.773 11.299 22.904 1.00 76.50 161 ASN A N 1
ATOM 1341 C CA . ASN A 1 161 ? 16.359 10.392 23.973 1.00 76.50 161 ASN A CA 1
ATOM 1342 C C . ASN A 1 161 ? 14.889 9.958 23.777 1.00 76.50 161 ASN A C 1
ATOM 1344 O O . ASN A 1 161 ? 14.008 10.789 23.539 1.00 76.50 161 ASN A O 1
ATOM 1348 N N . ILE A 1 162 ? 14.615 8.651 23.875 1.00 78.94 162 ILE A N 1
ATOM 1349 C CA . ILE A 1 162 ? 13.261 8.101 23.702 1.00 78.94 162 ILE A CA 1
ATOM 1350 C C . ILE A 1 162 ? 12.270 8.737 24.682 1.00 78.94 162 ILE A C 1
ATOM 1352 O O . ILE A 1 162 ? 11.143 9.032 24.290 1.00 78.94 162 ILE A O 1
ATOM 1356 N N . LEU A 1 163 ? 12.680 8.992 25.928 1.00 79.06 163 LEU A N 1
ATOM 1357 C CA . LEU A 1 163 ? 11.788 9.570 26.934 1.00 79.06 163 LEU A CA 1
ATOM 1358 C C . LEU A 1 163 ? 11.355 10.989 26.545 1.00 79.06 163 LEU A C 1
ATOM 1360 O O . LEU A 1 163 ? 10.167 11.300 26.574 1.00 79.06 163 LEU A O 1
ATOM 1364 N N . SER A 1 164 ? 12.302 11.824 26.110 1.00 76.75 164 SER A N 1
ATOM 1365 C CA . SER A 1 164 ? 12.025 13.186 25.641 1.00 76.75 164 SER A CA 1
ATOM 1366 C C . SER A 1 164 ? 11.132 13.190 24.401 1.00 76.75 164 SER A C 1
ATOM 1368 O O . SER A 1 164 ? 10.258 14.045 24.281 1.00 76.75 164 SER A O 1
ATOM 1370 N N . TYR A 1 165 ? 11.324 12.219 23.503 1.00 81.88 165 TYR A N 1
ATOM 1371 C CA . TYR A 1 165 ? 10.494 12.043 22.312 1.00 81.88 165 TYR A CA 1
ATOM 1372 C C . TYR A 1 165 ? 9.054 11.633 22.661 1.00 81.88 165 TYR A C 1
ATOM 1374 O O . TYR A 1 165 ? 8.098 12.172 22.107 1.00 81.88 165 TYR A O 1
ATOM 1382 N N . ILE A 1 166 ? 8.873 10.716 23.616 1.00 84.94 166 ILE A N 1
ATOM 1383 C CA . ILE A 1 166 ? 7.542 10.329 24.106 1.00 84.94 166 ILE A CA 1
ATOM 1384 C C . ILE A 1 166 ? 6.870 11.519 24.800 1.00 84.94 166 ILE A C 1
ATOM 1386 O O . ILE A 1 166 ? 5.710 11.815 24.521 1.00 84.94 166 ILE A O 1
ATOM 1390 N N . LEU A 1 167 ? 7.601 12.244 25.652 1.00 84.12 167 LEU A N 1
ATOM 1391 C CA . LEU A 1 167 ? 7.070 13.399 26.373 1.00 84.12 167 LEU A CA 1
ATOM 1392 C C . LEU A 1 167 ? 6.625 14.518 25.417 1.00 84.12 167 LEU A C 1
ATOM 1394 O O . LEU A 1 167 ? 5.562 15.103 25.624 1.00 84.12 167 LEU A O 1
ATOM 1398 N N . SER A 1 168 ? 7.381 14.782 24.342 1.00 81.94 168 SER A N 1
ATOM 1399 C CA . SER A 1 168 ? 6.979 15.768 23.328 1.00 81.94 168 SER A CA 1
ATOM 1400 C C . SER A 1 168 ? 5.730 15.343 22.556 1.00 81.94 168 SER A C 1
ATOM 1402 O O . SER A 1 168 ? 4.931 16.185 22.160 1.00 81.94 168 SER A O 1
ATOM 1404 N N . HIS A 1 169 ? 5.521 14.044 22.353 1.00 87.31 169 HIS A N 1
ATOM 1405 C CA . HIS A 1 169 ? 4.298 13.535 21.732 1.00 87.31 169 HIS A CA 1
ATOM 1406 C C . HIS A 1 169 ? 3.088 13.570 22.667 1.00 87.31 169 HIS A C 1
ATOM 1408 O O . HIS A 1 169 ? 1.988 13.883 22.218 1.00 87.31 169 HIS A O 1
ATOM 1414 N N . ILE A 1 170 ? 3.277 13.335 23.967 1.00 88.06 170 ILE A N 1
ATOM 1415 C CA . ILE A 1 170 ? 2.214 13.491 24.973 1.00 88.06 170 ILE A CA 1
ATOM 1416 C C . ILE A 1 170 ? 1.781 14.962 25.089 1.00 88.06 170 ILE A C 1
ATOM 1418 O O . ILE A 1 170 ? 0.587 15.246 25.192 1.00 88.06 170 ILE A O 1
ATOM 1422 N N . SER A 1 171 ? 2.712 15.919 25.020 1.00 85.19 171 SER A N 1
ATOM 1423 C CA . SER A 1 171 ? 2.339 17.340 25.014 1.00 85.19 171 SER A CA 1
ATOM 1424 C C . SER A 1 171 ? 1.593 17.730 23.733 1.00 85.19 171 SER A C 1
ATOM 1426 O O . SER A 1 171 ? 0.582 18.432 23.798 1.00 85.19 171 SER A O 1
ATOM 1428 N N . LEU A 1 172 ? 2.009 17.208 22.573 1.00 84.12 172 LEU A N 1
ATOM 1429 C CA . LEU A 1 172 ? 1.280 17.384 21.312 1.00 84.12 172 LEU A CA 1
ATOM 1430 C C . LEU A 1 172 ? -0.115 16.775 21.348 1.00 84.12 172 LEU A C 1
ATOM 1432 O O . LEU A 1 172 ? -1.033 17.372 20.793 1.00 84.12 172 LEU A O 1
ATOM 1436 N N . PHE A 1 173 ? -0.300 15.632 22.008 1.00 89.31 173 PHE A N 1
ATOM 1437 C CA . PHE A 1 173 ? -1.618 15.038 22.219 1.00 89.31 173 PHE A CA 1
ATOM 1438 C C . PHE A 1 173 ? -2.562 16.017 22.932 1.00 89.31 173 PHE A C 1
ATOM 1440 O O . PHE A 1 173 ? -3.655 16.282 22.428 1.00 89.31 173 PHE A O 1
ATOM 1447 N N . ALA A 1 174 ? -2.117 16.630 24.034 1.00 87.00 174 ALA A N 1
ATOM 1448 C CA . ALA A 1 174 ? -2.916 17.608 24.775 1.00 87.00 174 ALA A CA 1
ATOM 1449 C C . ALA A 1 174 ? -3.268 18.844 23.923 1.00 87.00 174 ALA A C 1
ATOM 1451 O O . ALA A 1 174 ? -4.425 19.265 23.885 1.00 87.00 174 ALA A O 1
ATOM 1452 N N . ILE A 1 175 ? -2.298 19.386 23.177 1.00 85.25 175 ILE A N 1
ATOM 1453 C CA . ILE A 1 175 ? -2.519 20.526 22.268 1.00 85.25 175 ILE A CA 1
ATOM 1454 C C . ILE A 1 175 ? -3.493 20.145 21.143 1.00 85.25 175 ILE A C 1
ATOM 1456 O O . ILE A 1 175 ? -4.382 20.918 20.793 1.00 85.25 175 ILE A O 1
ATOM 1460 N N . THR A 1 176 ? -3.357 18.940 20.590 1.00 84.69 176 THR A N 1
ATOM 1461 C CA . THR A 1 176 ? -4.207 18.444 19.501 1.00 84.69 176 THR A CA 1
ATOM 1462 C C . THR A 1 176 ? -5.661 18.320 19.951 1.00 84.69 176 THR A C 1
ATOM 1464 O O . THR A 1 176 ? -6.557 18.751 19.226 1.00 84.69 176 THR A O 1
ATOM 1467 N N . LEU A 1 177 ? -5.906 17.804 21.161 1.00 86.19 177 LEU A N 1
ATOM 1468 C CA . LEU A 1 177 ? -7.249 17.760 21.745 1.00 86.19 177 LEU A CA 1
ATOM 1469 C C . LEU A 1 177 ? -7.840 19.163 21.937 1.00 86.19 177 LEU A C 1
ATOM 1471 O O . LEU A 1 177 ? -9.002 19.382 21.591 1.00 86.19 177 LEU A O 1
ATOM 1475 N N . ALA A 1 178 ? -7.037 20.119 22.416 1.00 83.62 178 ALA A N 1
ATOM 1476 C CA . ALA A 1 178 ? -7.474 21.501 22.611 1.00 83.62 178 ALA A CA 1
ATOM 1477 C C . ALA A 1 178 ? -7.859 22.194 21.290 1.00 83.62 178 ALA A C 1
ATOM 1479 O O . ALA A 1 178 ? -8.848 22.924 21.241 1.00 83.62 178 ALA A O 1
ATOM 1480 N N . ILE A 1 179 ? -7.110 21.942 20.208 1.00 82.25 179 ILE A N 1
ATOM 1481 C CA . ILE A 1 179 ? -7.378 22.525 18.883 1.00 82.25 179 ILE A CA 1
ATOM 1482 C C . ILE A 1 179 ? -8.603 21.880 18.226 1.00 82.25 179 ILE A C 1
ATOM 1484 O O . ILE A 1 179 ? -9.439 22.585 17.665 1.00 82.25 179 ILE A O 1
ATOM 1488 N N . ILE A 1 180 ? -8.714 20.548 18.273 1.00 78.25 180 ILE A N 1
ATOM 1489 C CA . ILE A 1 180 ? -9.786 19.815 17.579 1.00 78.25 180 ILE A CA 1
ATOM 1490 C C . ILE A 1 180 ? -11.121 19.901 18.334 1.00 78.25 180 ILE A C 1
ATOM 1492 O O . ILE A 1 180 ? -12.161 19.708 17.708 1.00 78.25 180 ILE A O 1
ATOM 1496 N N . LYS A 1 181 ? -11.101 20.257 19.629 1.00 79.38 181 LYS A N 1
ATOM 1497 C CA . LYS A 1 181 ? -12.279 20.353 20.511 1.00 79.38 181 LYS A CA 1
ATOM 1498 C C . LYS A 1 181 ? -13.103 19.060 20.522 1.00 79.38 181 LYS A C 1
ATOM 1500 O O . LYS A 1 181 ? -14.293 19.073 20.231 1.00 79.38 181 LYS A O 1
ATOM 1505 N N . VAL A 1 182 ? -12.440 17.949 20.840 1.00 75.94 182 VAL A N 1
ATOM 1506 C CA . VAL A 1 182 ? -13.063 16.619 20.938 1.00 75.94 182 VAL A CA 1
ATOM 1507 C C . VAL A 1 182 ? -13.946 16.546 22.191 1.00 75.94 182 VAL A C 1
ATOM 1509 O O . VAL A 1 182 ? -13.484 16.871 23.283 1.00 75.94 182 VAL A O 1
ATOM 1512 N N . GLN A 1 183 ? -15.203 16.134 22.029 1.00 74.38 183 GLN A N 1
ATOM 1513 C CA . GLN A 1 183 ? -16.195 15.926 23.091 1.00 74.38 183 GLN A CA 1
ATOM 1514 C C . GLN A 1 183 ? -16.133 14.514 23.698 1.00 74.38 183 GLN A C 1
ATOM 1516 O O . GLN A 1 183 ? -16.659 14.282 24.785 1.00 74.38 183 GLN A O 1
ATOM 1521 N N . GLU A 1 184 ? -15.504 13.567 23.000 1.00 74.94 184 GLU A N 1
ATOM 1522 C CA . GLU A 1 184 ? -15.321 12.185 23.458 1.00 74.94 184 GLU A CA 1
ATOM 1523 C C . GLU A 1 184 ? -14.435 12.066 24.711 1.00 74.94 184 GLU A C 1
ATOM 1525 O O . GLU A 1 184 ? -13.616 12.933 25.027 1.00 74.94 184 GLU A O 1
ATOM 1530 N N . ASN A 1 185 ? -14.564 10.942 25.426 1.00 81.94 185 ASN A N 1
ATOM 1531 C CA . ASN A 1 185 ? -13.801 10.693 26.649 1.00 81.94 185 ASN A CA 1
ATOM 1532 C C . ASN A 1 185 ? -12.284 10.737 26.377 1.00 81.94 185 ASN A C 1
ATOM 1534 O O . ASN A 1 185 ? -11.753 9.984 25.551 1.00 81.94 185 ASN A O 1
ATOM 1538 N N . VAL A 1 186 ? -11.574 11.581 27.134 1.00 84.62 186 VAL A N 1
ATOM 1539 C CA . VAL A 1 186 ? -10.117 11.764 27.050 1.00 84.62 186 VAL A CA 1
ATOM 1540 C C . VAL A 1 186 ? -9.372 10.435 27.191 1.00 84.62 186 VAL A C 1
ATOM 1542 O O . VAL A 1 186 ? -8.377 10.223 26.501 1.00 84.62 186 VAL A O 1
ATOM 1545 N N . PHE A 1 187 ? -9.870 9.507 28.015 1.00 83.06 187 PHE A N 1
ATOM 1546 C CA . PHE A 1 187 ? -9.261 8.185 28.182 1.00 83.06 187 PHE A CA 1
ATOM 1547 C C . PHE A 1 187 ? -9.276 7.363 26.885 1.00 83.06 187 PHE A C 1
ATOM 1549 O O . PHE A 1 187 ? -8.264 6.767 26.518 1.00 83.06 187 PHE A O 1
ATOM 1556 N N . ILE A 1 188 ? -10.394 7.374 26.151 1.00 80.75 188 ILE A N 1
ATOM 1557 C CA . ILE A 1 188 ? -10.520 6.667 24.866 1.00 80.75 188 ILE A CA 1
ATOM 1558 C C . ILE A 1 188 ? -9.593 7.312 23.831 1.00 80.75 188 ILE A C 1
ATOM 1560 O O . ILE A 1 188 ? -8.881 6.614 23.108 1.00 80.75 188 ILE A O 1
ATOM 1564 N N . CYS A 1 189 ? -9.544 8.646 23.805 1.00 85.00 189 CYS A N 1
ATOM 1565 C CA . CYS A 1 189 ? -8.647 9.393 22.925 1.00 85.00 189 CYS A CA 1
ATOM 1566 C C . CYS A 1 189 ? -7.170 9.087 23.216 1.00 85.00 189 CYS A C 1
ATOM 1568 O O . CYS A 1 189 ? -6.380 8.924 22.286 1.00 85.00 189 CYS A O 1
ATOM 1570 N N . PHE A 1 190 ? -6.799 8.977 24.494 1.00 87.81 190 PHE A N 1
ATOM 1571 C CA . PHE A 1 190 ? -5.440 8.644 24.915 1.00 87.81 190 PHE A CA 1
ATOM 1572 C C . PHE A 1 190 ? -5.069 7.199 24.567 1.00 87.81 190 PHE A C 1
ATOM 1574 O O . PHE A 1 190 ? -3.975 6.948 24.065 1.00 87.81 190 PHE A O 1
ATOM 1581 N N . LEU A 1 191 ? -5.984 6.246 24.760 1.00 84.88 191 LEU A N 1
ATOM 1582 C CA . LEU A 1 191 ? -5.761 4.859 24.358 1.00 84.88 191 LEU A CA 1
ATOM 1583 C C . LEU A 1 191 ? -5.553 4.754 22.843 1.00 84.88 191 LEU A C 1
ATOM 1585 O O . LEU A 1 191 ? -4.595 4.123 22.401 1.00 84.88 191 LEU A O 1
ATOM 1589 N N . LEU A 1 192 ? -6.386 5.432 22.049 1.00 84.38 192 LEU A N 1
ATOM 1590 C CA . LEU A 1 192 ? -6.215 5.512 20.598 1.00 84.38 192 LEU A CA 1
ATOM 1591 C C . LEU A 1 192 ? -4.847 6.095 20.228 1.00 84.38 192 LEU A C 1
ATOM 1593 O O . LEU A 1 192 ? -4.135 5.515 19.411 1.00 84.38 192 LEU A O 1
ATOM 1597 N N . PHE A 1 193 ? -4.468 7.215 20.848 1.00 89.62 193 PHE A N 1
ATOM 1598 C CA . PHE A 1 193 ? -3.160 7.835 20.659 1.00 89.62 193 PHE A CA 1
ATOM 1599 C C . PHE A 1 193 ? -2.026 6.838 20.921 1.00 89.62 193 PHE A C 1
ATOM 1601 O O . PHE A 1 193 ? -1.159 6.670 20.065 1.00 89.62 193 PHE A O 1
ATOM 1608 N N . MET A 1 194 ? -2.060 6.124 22.048 1.00 88.94 194 MET A N 1
ATOM 1609 C CA . MET A 1 194 ? -1.026 5.155 22.416 1.00 88.94 194 MET A CA 1
ATOM 1610 C C . MET A 1 194 ? -0.951 3.981 21.439 1.00 88.94 194 MET A C 1
ATOM 1612 O O . MET A 1 194 ? 0.148 3.574 21.060 1.00 88.94 194 MET A O 1
ATOM 1616 N N . VAL A 1 195 ? -2.087 3.446 20.985 1.00 85.38 195 VAL A N 1
ATOM 1617 C CA . VAL A 1 195 ? -2.096 2.335 20.020 1.00 85.38 195 VAL A CA 1
ATOM 1618 C C . VAL A 1 195 ? -1.532 2.781 18.668 1.00 85.38 195 VAL A C 1
ATOM 1620 O O . VAL A 1 195 ? -0.666 2.107 18.113 1.00 85.38 195 VAL A O 1
ATOM 1623 N N . VAL A 1 196 ? -1.956 3.938 18.150 1.00 88.06 196 VAL A N 1
ATOM 1624 C CA . VAL A 1 196 ? -1.446 4.461 16.870 1.00 88.06 196 VAL A CA 1
ATOM 1625 C C . VAL A 1 196 ? 0.038 4.817 16.982 1.00 88.06 196 VAL A C 1
ATOM 1627 O O . VAL A 1 196 ? 0.817 4.472 16.094 1.00 88.06 196 VAL A O 1
ATOM 1630 N N . PHE A 1 197 ? 0.449 5.446 18.088 1.00 90.62 197 PHE A N 1
ATOM 1631 C CA . PHE A 1 197 ? 1.840 5.805 18.358 1.00 90.62 197 PHE A CA 1
ATOM 1632 C C . PHE A 1 197 ? 2.736 4.567 18.397 1.00 90.62 197 PHE A C 1
ATOM 1634 O O . PHE A 1 197 ? 3.753 4.514 17.704 1.00 90.62 197 PHE A O 1
ATOM 1641 N N . THR A 1 198 ? 2.360 3.560 19.187 1.00 87.44 198 THR A N 1
ATOM 1642 C CA . THR A 1 198 ? 3.151 2.332 19.339 1.00 87.44 198 THR A CA 1
ATOM 1643 C C . THR A 1 198 ? 3.242 1.568 18.026 1.00 87.44 198 THR A C 1
ATOM 1645 O O . THR A 1 198 ? 4.346 1.228 17.607 1.00 87.44 198 THR A O 1
ATOM 1648 N N . PHE A 1 199 ? 2.124 1.366 17.326 1.00 87.31 199 PHE A N 1
ATOM 1649 C CA . PHE A 1 199 ? 2.119 0.658 16.049 1.00 87.31 199 PHE A CA 1
ATOM 1650 C C . PHE A 1 199 ? 2.977 1.359 14.992 1.00 87.31 199 PHE A C 1
ATOM 1652 O O . PHE A 1 199 ? 3.826 0.717 14.371 1.00 87.31 199 PHE A O 1
ATOM 1659 N N . TYR A 1 200 ? 2.796 2.673 14.811 1.00 90.62 200 TYR A N 1
ATOM 1660 C CA . TYR A 1 200 ? 3.554 3.450 13.831 1.00 90.62 200 TYR A CA 1
ATOM 1661 C C . TYR A 1 200 ? 5.067 3.318 14.066 1.00 90.62 200 TYR A C 1
ATOM 1663 O O . TYR A 1 200 ? 5.817 3.027 13.131 1.00 90.62 200 TYR A O 1
ATOM 1671 N N . HIS A 1 201 ? 5.523 3.472 15.314 1.00 87.25 201 HIS A N 1
ATOM 1672 C CA . HIS A 1 201 ? 6.951 3.427 15.636 1.00 87.25 201 HIS A CA 1
ATOM 1673 C C . HIS A 1 201 ? 7.525 2.008 15.606 1.00 87.25 201 HIS A C 1
ATOM 1675 O O . HIS A 1 201 ? 8.658 1.834 15.158 1.00 87.25 201 HIS A O 1
ATOM 1681 N N . ILE A 1 202 ? 6.762 0.987 16.019 1.00 85.38 202 ILE A N 1
ATOM 1682 C CA . ILE A 1 202 ? 7.172 -0.418 15.869 1.00 85.38 202 ILE A CA 1
ATOM 1683 C C . ILE A 1 202 ? 7.391 -0.733 14.390 1.00 85.38 202 ILE A C 1
ATOM 1685 O O . ILE A 1 202 ? 8.432 -1.289 14.040 1.00 85.38 202 ILE A O 1
ATOM 1689 N N . LEU A 1 203 ? 6.455 -0.336 13.521 1.00 85.50 203 LEU A N 1
ATOM 1690 C CA . LEU A 1 203 ? 6.575 -0.576 12.087 1.00 85.50 203 LEU A CA 1
ATOM 1691 C C . LEU A 1 203 ? 7.771 0.180 11.493 1.00 85.50 203 LEU A C 1
ATOM 1693 O O . LEU A 1 203 ? 8.571 -0.416 10.776 1.00 85.50 203 LEU A O 1
ATOM 1697 N N . LEU A 1 204 ? 7.940 1.459 11.847 1.00 84.50 204 LEU A N 1
ATOM 1698 C CA . LEU A 1 204 ? 9.068 2.284 11.404 1.00 84.50 204 LEU A CA 1
ATOM 1699 C C . LEU A 1 204 ? 10.414 1.641 11.775 1.00 84.50 204 LEU A C 1
ATOM 1701 O O . LEU A 1 204 ? 11.301 1.512 10.933 1.00 84.50 204 LEU A O 1
ATOM 1705 N N . VAL A 1 205 ? 10.567 1.191 13.023 1.00 78.94 205 VAL A N 1
ATOM 1706 C CA . VAL A 1 205 ? 11.793 0.524 13.486 1.00 78.94 205 VAL A CA 1
ATOM 1707 C C . VAL A 1 205 ? 11.980 -0.826 12.792 1.00 78.94 205 VAL A C 1
ATOM 1709 O O . VAL A 1 205 ? 13.087 -1.124 12.338 1.00 78.94 205 VAL A O 1
ATOM 1712 N N . ALA A 1 206 ? 10.923 -1.633 12.673 1.00 77.44 206 ALA A N 1
ATOM 1713 C CA . ALA A 1 206 ? 10.981 -2.946 12.035 1.00 77.44 206 ALA A CA 1
ATOM 1714 C C . ALA A 1 206 ? 11.447 -2.847 10.576 1.00 77.44 206 ALA A C 1
ATOM 1716 O O . ALA A 1 206 ? 12.332 -3.597 10.170 1.00 77.44 206 ALA A O 1
ATOM 1717 N N . ILE A 1 207 ? 10.933 -1.871 9.824 1.00 78.12 207 ILE A N 1
ATOM 1718 C CA . ILE A 1 207 ? 11.319 -1.584 8.437 1.00 78.12 207 ILE A CA 1
ATOM 1719 C C . ILE A 1 207 ? 12.832 -1.370 8.315 1.00 78.12 207 ILE A C 1
ATOM 1721 O O . ILE A 1 207 ? 13.486 -2.052 7.528 1.00 78.12 207 ILE A O 1
ATOM 1725 N N . PHE A 1 208 ? 13.428 -0.484 9.120 1.00 74.31 208 PHE A N 1
ATOM 1726 C CA . PHE A 1 208 ? 14.870 -0.215 9.023 1.00 74.31 208 PHE A CA 1
ATOM 1727 C C . PHE A 1 208 ? 15.743 -1.376 9.489 1.00 74.31 208 PHE A C 1
ATOM 1729 O O . PHE A 1 208 ? 16.869 -1.532 9.011 1.00 74.31 208 PHE A O 1
ATOM 1736 N N . ARG A 1 209 ? 15.254 -2.168 10.446 1.00 72.69 209 ARG A N 1
ATOM 1737 C CA . ARG A 1 209 ? 16.015 -3.273 11.036 1.00 72.69 209 ARG A CA 1
ATOM 1738 C C . ARG A 1 209 ? 15.966 -4.535 10.185 1.00 72.69 209 ARG A C 1
ATOM 1740 O O . ARG A 1 209 ? 17.004 -5.160 10.005 1.00 72.69 209 ARG A O 1
ATOM 1747 N N . LEU A 1 210 ? 14.801 -4.892 9.650 1.00 67.94 210 LEU A N 1
ATOM 1748 C CA . LEU A 1 210 ? 14.622 -6.101 8.842 1.00 67.94 210 LEU A CA 1
ATOM 1749 C C . LEU A 1 210 ? 15.125 -5.917 7.410 1.00 67.94 210 LEU A C 1
ATOM 1751 O O . LEU A 1 210 ? 15.679 -6.847 6.826 1.00 67.94 210 LEU A O 1
ATOM 1755 N N . ALA A 1 211 ? 14.984 -4.715 6.853 1.00 64.06 211 ALA A N 1
ATOM 1756 C CA . ALA A 1 211 ? 15.359 -4.456 5.471 1.00 64.06 211 ALA A CA 1
ATOM 1757 C C . ALA A 1 211 ? 16.830 -4.078 5.281 1.00 64.06 211 ALA A C 1
ATOM 1759 O O . ALA A 1 211 ? 17.179 -3.620 4.203 1.00 64.06 211 ALA A O 1
ATOM 1760 N N . ASN A 1 212 ? 17.707 -4.239 6.282 1.00 64.38 212 ASN A N 1
ATOM 1761 C CA . ASN A 1 212 ? 19.150 -3.986 6.134 1.00 64.38 212 ASN A CA 1
ATOM 1762 C C . ASN A 1 212 ? 19.501 -2.607 5.518 1.00 64.38 212 ASN A C 1
ATOM 1764 O O . ASN A 1 212 ? 20.530 -2.470 4.863 1.00 64.38 212 ASN A O 1
ATOM 1768 N N . ARG A 1 213 ? 18.671 -1.573 5.735 1.00 61.59 213 ARG A N 1
ATOM 1769 C CA . ARG A 1 213 ? 18.810 -0.235 5.111 1.00 61.59 213 ARG A CA 1
ATOM 1770 C C . ARG A 1 213 ? 18.644 -0.201 3.581 1.00 61.59 213 ARG A C 1
ATOM 1772 O O . ARG A 1 213 ? 19.134 0.717 2.937 1.00 61.59 213 ARG A O 1
ATOM 1779 N N . VAL A 1 214 ? 17.923 -1.165 3.008 1.00 59.94 214 VAL A N 1
ATOM 1780 C CA . VAL A 1 214 ? 17.423 -1.108 1.621 1.00 59.94 214 VAL A CA 1
ATOM 1781 C C . VAL A 1 214 ? 16.514 0.111 1.408 1.00 59.94 214 VAL A C 1
ATOM 1783 O O . VAL A 1 214 ? 16.458 0.677 0.320 1.00 59.94 214 VAL A O 1
ATOM 1786 N N . PHE A 1 215 ? 15.813 0.546 2.456 1.00 66.88 215 PHE A N 1
ATOM 1787 C CA . PHE A 1 215 ? 14.936 1.706 2.394 1.00 66.88 215 PHE A CA 1
ATOM 1788 C C . PHE A 1 215 ? 15.654 3.016 2.635 1.00 66.88 215 PHE A C 1
ATOM 1790 O O . PHE A 1 215 ? 16.400 3.137 3.606 1.00 66.88 215 PHE A O 1
ATOM 1797 N N . SER A 1 216 ? 15.278 4.023 1.842 1.00 74.94 216 SER A N 1
ATOM 1798 C CA . SER A 1 216 ? 15.451 5.408 2.254 1.00 74.94 216 SER A CA 1
ATOM 1799 C C . SER A 1 216 ? 14.603 5.699 3.495 1.00 74.94 216 SER A C 1
ATOM 1801 O O . SER A 1 216 ? 13.521 5.132 3.694 1.00 74.94 216 SER A O 1
ATOM 1803 N N . PHE A 1 217 ? 15.069 6.623 4.330 1.00 75.69 217 PHE A N 1
ATOM 1804 C CA . PHE A 1 217 ? 14.406 6.949 5.581 1.00 75.69 217 PHE A CA 1
ATOM 1805 C C . PHE A 1 217 ? 12.953 7.397 5.370 1.00 75.69 217 PHE A C 1
ATOM 1807 O O . PHE A 1 217 ? 12.038 7.052 6.119 1.00 75.69 217 PHE A O 1
ATOM 1814 N N . MET A 1 218 ? 12.735 8.125 4.283 1.00 79.12 218 MET A N 1
ATOM 1815 C CA . MET A 1 218 ? 11.428 8.656 3.941 1.00 79.12 218 MET A CA 1
ATOM 1816 C C . MET A 1 218 ? 10.457 7.588 3.435 1.00 79.12 218 MET A C 1
ATOM 1818 O O . MET A 1 218 ? 9.262 7.661 3.718 1.00 79.12 218 MET A O 1
ATOM 1822 N N . ASN A 1 219 ? 10.960 6.550 2.765 1.00 80.12 219 ASN A N 1
ATOM 1823 C CA . ASN A 1 219 ? 10.149 5.394 2.399 1.00 80.12 219 ASN A CA 1
ATOM 1824 C C . ASN A 1 219 ? 9.643 4.654 3.640 1.00 80.12 219 ASN A C 1
ATOM 1826 O O . ASN A 1 219 ? 8.486 4.240 3.680 1.00 80.12 219 ASN A O 1
ATOM 1830 N N . GLY A 1 220 ? 10.479 4.550 4.678 1.00 82.56 220 GLY A N 1
ATOM 1831 C CA . GLY A 1 220 ? 10.063 3.970 5.951 1.00 82.56 220 GLY A CA 1
ATOM 1832 C C . GLY A 1 220 ? 8.929 4.747 6.618 1.00 82.56 220 GLY A C 1
ATOM 1833 O O . GLY A 1 220 ? 7.951 4.127 7.028 1.00 82.56 220 GLY A O 1
ATOM 1834 N N . ILE A 1 221 ? 9.010 6.086 6.642 1.00 86.69 221 ILE A N 1
ATOM 1835 C CA . ILE A 1 221 ? 7.932 6.965 7.143 1.00 86.69 221 ILE A CA 1
ATOM 1836 C C . ILE A 1 221 ? 6.638 6.779 6.343 1.00 86.69 221 ILE A C 1
ATOM 1838 O O . ILE A 1 221 ? 5.536 6.765 6.896 1.00 86.69 221 ILE A O 1
ATOM 1842 N N . LEU A 1 222 ? 6.747 6.652 5.023 1.00 86.06 222 LEU A N 1
ATOM 1843 C CA . LEU A 1 222 ? 5.581 6.493 4.166 1.00 86.06 222 LEU A CA 1
ATOM 1844 C C . LEU A 1 222 ? 4.877 5.152 4.410 1.00 86.06 222 LEU A C 1
ATOM 1846 O O . LEU A 1 222 ? 3.666 5.112 4.600 1.00 86.06 222 LEU A O 1
ATOM 1850 N N . ILE A 1 223 ? 5.630 4.056 4.477 1.00 85.38 223 ILE A N 1
ATOM 1851 C CA . ILE A 1 223 ? 5.057 2.733 4.747 1.00 85.38 223 ILE A CA 1
ATOM 1852 C C . ILE A 1 223 ? 4.467 2.687 6.164 1.00 85.38 223 ILE A C 1
ATOM 1854 O O . ILE A 1 223 ? 3.386 2.129 6.352 1.00 85.38 223 ILE A O 1
ATOM 1858 N N . SER A 1 224 ? 5.119 3.310 7.155 1.00 88.94 224 SER A N 1
ATOM 1859 C CA . SER A 1 224 ? 4.593 3.371 8.524 1.00 88.94 224 SER A CA 1
ATOM 1860 C C . SER A 1 224 ? 3.347 4.227 8.662 1.00 88.94 224 SER A C 1
ATOM 1862 O O . SER A 1 224 ? 2.427 3.829 9.374 1.00 88.94 224 SER A O 1
ATOM 1864 N N . SER A 1 225 ? 3.262 5.350 7.953 1.00 89.00 225 SER A N 1
ATOM 1865 C CA . SER A 1 225 ? 2.053 6.179 7.935 1.00 89.00 225 SER A CA 1
ATOM 1866 C C . SER A 1 225 ? 0.887 5.487 7.229 1.00 89.00 225 SER A C 1
ATOM 1868 O O . SER A 1 225 ? -0.207 5.453 7.785 1.00 89.00 225 SER A O 1
ATOM 1870 N N . ILE A 1 226 ? 1.117 4.855 6.074 1.00 83.88 226 ILE A N 1
ATOM 1871 C CA . ILE A 1 226 ? 0.097 4.061 5.371 1.00 83.88 226 ILE A CA 1
ATOM 1872 C C . ILE A 1 226 ? -0.373 2.894 6.248 1.00 83.88 226 ILE A C 1
ATOM 1874 O O . ILE A 1 226 ? -1.572 2.697 6.425 1.00 83.88 226 ILE A O 1
ATOM 1878 N N . GLY A 1 227 ? 0.553 2.139 6.843 1.00 83.00 227 GLY A N 1
ATOM 1879 C CA . GLY A 1 227 ? 0.212 1.039 7.745 1.00 83.00 227 GLY A CA 1
ATOM 1880 C C . GLY A 1 227 ? -0.600 1.512 8.952 1.00 83.00 227 GLY A C 1
ATOM 1881 O O . GLY A 1 227 ? -1.604 0.892 9.298 1.00 83.00 227 GLY A O 1
ATOM 1882 N N . ALA A 1 228 ? -0.205 2.630 9.568 1.00 87.62 228 ALA A N 1
ATOM 1883 C CA . ALA A 1 228 ? -0.925 3.213 10.696 1.00 87.62 228 ALA A CA 1
ATOM 1884 C C . ALA A 1 228 ? -2.306 3.745 10.288 1.00 87.62 228 ALA A C 1
ATOM 1886 O O . ALA A 1 228 ? -3.245 3.604 11.057 1.00 87.62 228 ALA A O 1
ATOM 1887 N N . PHE A 1 229 ? -2.464 4.282 9.078 1.00 81.38 229 PHE A N 1
ATOM 1888 C CA . PHE A 1 229 ? -3.767 4.665 8.533 1.00 81.38 229 PHE A CA 1
ATOM 1889 C C . PHE A 1 229 ? -4.717 3.467 8.390 1.00 81.38 229 PHE A C 1
ATOM 1891 O O . PHE A 1 229 ? -5.876 3.524 8.798 1.00 81.38 229 PHE A O 1
ATOM 1898 N N . PHE A 1 230 ? -4.235 2.344 7.854 1.00 74.25 230 PHE A N 1
ATOM 1899 C CA . PHE A 1 230 ? -5.064 1.140 7.796 1.00 74.25 230 PHE A CA 1
ATOM 1900 C C . PHE A 1 230 ? -5.361 0.599 9.186 1.00 74.25 230 PHE A C 1
ATOM 1902 O O . PHE A 1 230 ? -6.490 0.185 9.443 1.00 74.25 230 PHE A O 1
ATOM 1909 N N . LEU A 1 231 ? -4.400 0.683 10.111 1.00 78.50 231 LEU A N 1
ATOM 1910 C CA . LEU A 1 231 ? -4.664 0.373 11.505 1.00 78.50 231 LEU A CA 1
ATOM 1911 C C . LEU A 1 231 ? -5.762 1.277 12.069 1.00 78.50 231 LEU A C 1
ATOM 1913 O O . LEU A 1 231 ? -6.644 0.750 12.728 1.00 78.50 231 LEU A O 1
ATOM 1917 N N . THR A 1 232 ? -5.764 2.589 11.829 1.00 75.69 232 THR A N 1
ATOM 1918 C CA . THR A 1 232 ? -6.791 3.478 12.390 1.00 75.69 232 THR A CA 1
ATOM 1919 C C . THR A 1 232 ? -8.177 3.197 11.832 1.00 75.69 232 THR A C 1
ATOM 1921 O O . THR A 1 232 ? -9.124 3.112 12.612 1.00 75.69 232 THR A O 1
ATOM 1924 N N . ALA A 1 233 ? -8.293 2.955 10.523 1.00 67.62 233 ALA A N 1
ATOM 1925 C CA . ALA A 1 233 ? -9.537 2.483 9.913 1.00 67.62 233 ALA A CA 1
ATOM 1926 C C . ALA A 1 233 ? -10.016 1.172 10.567 1.00 67.62 233 ALA A C 1
ATOM 1928 O O . ALA A 1 233 ? -11.202 0.976 10.828 1.00 67.62 233 ALA A O 1
ATOM 1929 N N . SER A 1 234 ? -9.069 0.300 10.912 1.00 66.44 234 SER A N 1
ATOM 1930 C CA . SER A 1 234 ? -9.324 -0.988 11.549 1.00 66.44 234 SER A CA 1
ATOM 1931 C C . SER A 1 234 ? -9.605 -0.888 13.063 1.00 66.44 234 SER A C 1
ATOM 1933 O O . SER A 1 234 ? -10.432 -1.619 13.589 1.00 66.44 234 SER A O 1
ATOM 1935 N N . LEU A 1 235 ? -8.992 0.049 13.788 1.00 65.75 235 LEU A N 1
ATOM 1936 C CA . LEU A 1 235 ? -9.210 0.285 15.218 1.00 65.75 235 LEU A CA 1
ATOM 1937 C C . LEU A 1 235 ? -10.527 0.984 15.459 1.00 65.75 235 LEU A C 1
ATOM 1939 O O . LEU A 1 235 ? -11.197 0.659 16.430 1.00 65.75 235 LEU A O 1
ATOM 1943 N N . TYR A 1 236 ? -10.916 1.886 14.558 1.00 61.66 236 TYR A N 1
ATOM 1944 C CA . TYR A 1 236 ? -12.257 2.442 14.556 1.00 61.66 236 TYR A CA 1
ATOM 1945 C C . TYR A 1 236 ? -13.304 1.330 14.513 1.00 61.66 236 TYR A C 1
ATOM 1947 O O . TYR A 1 236 ? -14.329 1.453 15.166 1.00 61.66 236 TYR A O 1
ATOM 1955 N N . SER A 1 237 ? -13.016 0.213 13.829 1.00 56.75 237 SER A N 1
ATOM 1956 C CA . SER A 1 237 ? -13.891 -0.956 13.847 1.00 56.75 237 SER A CA 1
ATOM 1957 C C . SER A 1 237 ? -13.995 -1.604 15.248 1.00 56.75 237 SER A C 1
ATOM 1959 O O . SER A 1 237 ? -15.063 -2.004 15.699 1.00 56.75 237 SER A O 1
ATOM 1961 N N . LEU A 1 238 ? -12.899 -1.641 16.004 1.00 57.06 238 LEU A N 1
ATOM 1962 C CA . LEU A 1 238 ? -12.842 -2.277 17.325 1.00 57.06 238 LEU A CA 1
ATOM 1963 C C . LEU A 1 238 ? -13.380 -1.384 18.453 1.00 57.06 238 LEU A C 1
ATOM 1965 O O . LEU A 1 238 ? -14.000 -1.877 19.392 1.00 57.06 238 LEU A O 1
ATOM 1969 N N . THR A 1 239 ? -13.151 -0.072 18.377 1.00 53.41 239 THR A N 1
ATOM 1970 C CA . THR A 1 239 ? -13.578 0.908 19.394 1.00 53.41 239 THR A CA 1
ATOM 1971 C C . THR A 1 239 ? -15.007 1.397 19.187 1.00 53.41 239 THR A C 1
ATOM 1973 O O . THR A 1 239 ? -15.538 2.146 20.008 1.00 53.41 239 THR A O 1
ATOM 1976 N N . TYR A 1 240 ? -15.641 0.926 18.116 1.00 57.19 240 TYR A N 1
ATOM 1977 C CA . TYR A 1 240 ? -16.922 1.393 17.639 1.00 57.19 240 TYR A CA 1
ATOM 1978 C C . TYR A 1 240 ? -18.036 1.299 18.709 1.00 57.19 240 TYR A C 1
ATOM 1980 O O . TYR A 1 240 ? -18.802 2.242 18.905 1.00 57.19 240 TYR A O 1
ATOM 1988 N N . ASN A 1 241 ? -18.110 0.187 19.448 1.00 47.34 241 ASN A N 1
ATOM 1989 C CA . ASN A 1 241 ? -19.174 -0.067 20.434 1.00 47.34 241 ASN A CA 1
ATOM 1990 C C . ASN A 1 241 ? -19.247 0.967 21.576 1.00 47.34 241 ASN A C 1
ATOM 1992 O O . ASN A 1 241 ? -20.256 1.019 22.279 1.00 47.34 241 ASN A O 1
ATOM 1996 N N . TYR A 1 242 ? -18.194 1.767 21.765 1.00 49.69 242 TYR A N 1
ATOM 1997 C CA . TYR A 1 242 ? -18.067 2.746 22.845 1.00 49.69 242 TYR A CA 1
ATOM 1998 C C . TYR A 1 242 ? -18.265 4.200 22.390 1.00 49.69 242 TYR A C 1
ATOM 2000 O O . TYR A 1 242 ? -18.175 5.105 23.215 1.00 49.69 242 TYR A O 1
ATOM 2008 N N . LEU A 1 243 ? -18.540 4.428 21.102 1.00 50.44 243 LEU A N 1
ATOM 2009 C CA . LEU A 1 243 ? -18.868 5.742 20.551 1.00 50.44 243 LEU A CA 1
ATOM 2010 C C . LEU A 1 243 ? -20.356 6.060 20.744 1.00 50.44 243 LEU A C 1
ATOM 2012 O O . LEU A 1 243 ? -21.206 5.173 20.680 1.00 50.44 243 LEU A O 1
ATOM 2016 N N . ASN A 1 244 ? -20.694 7.343 20.906 1.00 46.72 244 ASN A N 1
ATOM 2017 C CA . ASN A 1 244 ? -22.067 7.823 21.149 1.00 46.72 244 ASN A CA 1
ATOM 2018 C C . ASN A 1 244 ? -23.114 7.420 20.074 1.00 46.72 244 ASN A C 1
ATOM 2020 O O . ASN A 1 244 ? -24.319 7.578 20.283 1.00 46.72 244 ASN A O 1
ATOM 2024 N N . VAL A 1 245 ? -22.683 6.873 18.931 1.00 52.56 245 VAL A N 1
ATOM 2025 C CA . VAL A 1 245 ? -23.521 6.341 17.841 1.00 52.56 245 VAL A CA 1
ATOM 2026 C C . VAL A 1 245 ? -23.108 4.893 17.577 1.00 52.56 245 VAL A C 1
ATOM 2028 O O . VAL A 1 245 ? -21.938 4.684 17.295 1.00 52.56 245 VAL A O 1
ATOM 2031 N N . LYS A 1 246 ? -24.032 3.916 17.599 1.00 49.66 246 LYS A N 1
ATOM 2032 C CA . LYS A 1 246 ? -23.767 2.465 17.437 1.00 49.66 246 LYS A CA 1
ATOM 2033 C C . LYS A 1 246 ? -23.734 1.984 15.961 1.00 49.66 246 LYS A C 1
ATOM 2035 O O . LYS A 1 246 ? -24.617 1.258 15.530 1.00 49.66 246 LYS A O 1
ATOM 2040 N N . ALA A 1 247 ? -22.777 2.354 15.120 1.00 49.56 247 ALA A N 1
ATOM 2041 C CA . ALA A 1 247 ? -22.363 1.452 14.032 1.00 49.56 247 ALA A CA 1
ATOM 2042 C C . ALA A 1 247 ? -21.842 0.104 14.523 1.00 49.56 247 ALA A C 1
ATOM 2044 O O . ALA A 1 247 ? -21.560 -0.115 15.692 1.00 49.56 247 ALA A O 1
ATOM 2045 N N . PHE A 1 248 ? -21.716 -0.814 13.584 1.00 52.62 248 PHE A N 1
ATOM 2046 C CA . PHE A 1 248 ? -21.069 -2.085 13.792 1.00 52.62 248 PHE A CA 1
ATOM 2047 C C . PHE A 1 248 ? -20.250 -2.380 12.543 1.00 52.62 248 PHE A C 1
ATOM 2049 O O . PHE A 1 248 ? -20.785 -2.345 11.425 1.00 52.62 248 PHE A O 1
ATOM 2056 N N . PRO A 1 249 ? -18.947 -2.626 12.694 1.00 58.38 249 PRO A N 1
ATOM 2057 C CA . PRO A 1 249 ? -18.135 -3.028 11.567 1.00 58.38 249 PRO A CA 1
ATOM 2058 C C . PRO A 1 249 ? -18.485 -4.453 11.174 1.00 58.38 249 PRO A C 1
ATOM 2060 O O . PRO A 1 249 ? -18.782 -5.294 12.020 1.00 58.38 249 PRO A O 1
ATOM 2063 N N . GLY A 1 250 ? -18.405 -4.741 9.878 1.00 64.25 250 GLY A N 1
ATOM 2064 C CA . GLY A 1 250 ? -18.550 -6.108 9.399 1.00 64.25 250 GLY A CA 1
ATOM 2065 C C . GLY A 1 250 ? -17.498 -7.035 10.019 1.00 64.25 250 GLY A C 1
ATOM 2066 O O . GLY A 1 250 ? -16.348 -6.643 10.228 1.00 64.25 250 GLY A O 1
ATOM 2067 N N . VAL A 1 251 ? -17.883 -8.293 10.247 1.00 66.88 251 VAL A N 1
ATOM 2068 C CA . VAL A 1 251 ? -17.039 -9.361 10.824 1.00 66.88 251 VAL A CA 1
ATOM 2069 C C . VAL A 1 251 ? -15.698 -9.510 10.092 1.00 66.88 251 VAL A C 1
ATOM 2071 O O . VAL A 1 251 ? -14.676 -9.782 10.718 1.00 66.88 251 VAL A O 1
ATOM 2074 N N . ILE A 1 252 ? -15.671 -9.257 8.777 1.00 68.62 252 ILE A N 1
ATOM 2075 C CA . ILE A 1 252 ? -14.441 -9.243 7.974 1.00 68.62 252 ILE A CA 1
ATOM 2076 C C . ILE A 1 252 ? -13.415 -8.253 8.531 1.00 68.62 252 ILE A C 1
ATOM 2078 O O . ILE A 1 252 ? -12.253 -8.603 8.724 1.00 68.62 252 ILE A O 1
ATOM 2082 N N . PHE A 1 253 ? -13.828 -7.019 8.808 1.00 70.31 253 PHE A N 1
ATOM 2083 C CA . PHE A 1 253 ? -12.904 -5.965 9.218 1.00 70.31 253 PHE A CA 1
ATOM 2084 C C . PHE A 1 253 ? -12.360 -6.196 10.622 1.00 70.31 253 PHE A C 1
ATOM 2086 O O . PHE A 1 253 ? -11.184 -5.934 10.868 1.00 70.31 253 PHE A O 1
ATOM 2093 N N . LEU A 1 254 ? -13.174 -6.764 11.513 1.00 70.19 254 LEU A N 1
ATOM 2094 C CA . LEU A 1 254 ? -12.738 -7.151 12.852 1.00 70.19 254 LEU A CA 1
ATOM 2095 C C . LEU A 1 254 ? -11.638 -8.216 12.793 1.00 70.19 254 LEU A C 1
ATOM 2097 O O . LEU A 1 254 ? -10.596 -8.057 13.426 1.00 70.19 254 LEU A O 1
ATOM 2101 N N . VAL A 1 255 ? -11.795 -9.254 11.971 1.00 75.00 255 VAL A N 1
ATOM 2102 C CA . VAL A 1 255 ? -10.766 -10.297 11.847 1.00 75.00 255 VAL A CA 1
ATOM 2103 C C . VAL A 1 255 ? -9.508 -9.776 11.153 1.00 75.00 255 VAL A C 1
ATOM 2105 O O . VAL A 1 255 ? -8.399 -10.038 11.624 1.00 75.00 255 VAL A O 1
ATOM 2108 N N . LEU A 1 256 ? -9.656 -8.988 10.084 1.00 74.25 256 LEU A N 1
ATOM 2109 C CA . LEU A 1 256 ? -8.523 -8.415 9.352 1.00 74.25 256 LEU A CA 1
ATOM 2110 C C . LEU A 1 256 ? -7.732 -7.394 10.178 1.00 74.25 256 LEU A C 1
ATOM 2112 O O . LEU A 1 256 ? -6.504 -7.381 10.112 1.00 74.25 256 LEU A O 1
ATOM 2116 N N . SER A 1 257 ? -8.408 -6.572 10.984 1.00 74.62 257 SER A N 1
ATOM 2117 C CA . SER A 1 257 ? -7.757 -5.613 11.889 1.00 74.62 257 SER A CA 1
ATOM 2118 C C . SER A 1 257 ? -6.817 -6.319 12.869 1.00 74.62 257 SER A C 1
ATOM 2120 O O . SER A 1 257 ? -5.639 -5.971 12.989 1.00 74.62 257 SER A O 1
ATOM 2122 N N . LYS A 1 258 ? -7.314 -7.385 13.505 1.00 80.12 258 LYS A N 1
ATOM 2123 C CA . LYS A 1 258 ? -6.560 -8.233 14.430 1.00 80.12 258 LYS A CA 1
ATOM 2124 C C . LYS A 1 258 ? -5.406 -8.957 13.729 1.00 80.12 258 LYS A C 1
ATOM 2126 O O . LYS A 1 258 ? -4.309 -9.018 14.286 1.00 80.12 258 LYS A O 1
ATOM 2131 N N . LEU A 1 259 ? -5.604 -9.426 12.492 1.00 83.75 259 LEU A N 1
ATOM 2132 C CA . LEU A 1 259 ? -4.541 -10.026 11.676 1.00 83.75 259 LEU A CA 1
ATOM 2133 C C . LEU A 1 259 ? -3.403 -9.025 11.423 1.00 83.75 259 LEU A C 1
ATOM 2135 O O . LEU A 1 259 ? -2.250 -9.334 11.720 1.00 83.75 259 LEU A O 1
ATOM 2139 N N . ILE A 1 260 ? -3.711 -7.814 10.950 1.00 79.69 260 ILE A N 1
ATOM 2140 C CA . ILE A 1 260 ? -2.710 -6.768 10.673 1.00 79.69 260 ILE A CA 1
ATOM 2141 C C . ILE A 1 260 ? -1.931 -6.405 11.943 1.00 79.69 260 ILE A C 1
ATOM 2143 O O . ILE A 1 260 ? -0.698 -6.351 11.918 1.00 79.69 260 ILE A O 1
ATOM 2147 N N . LEU A 1 261 ? -2.632 -6.206 13.063 1.00 79.94 261 LEU A N 1
ATOM 2148 C CA . LEU A 1 261 ? -2.002 -5.902 14.346 1.00 79.94 261 LEU A CA 1
ATOM 2149 C C . LEU A 1 261 ? -1.058 -7.031 14.785 1.00 79.94 261 LEU A C 1
ATOM 2151 O O . LEU A 1 261 ? 0.082 -6.769 15.172 1.00 79.94 261 LEU A O 1
ATOM 2155 N N . SER A 1 262 ? -1.499 -8.286 14.673 1.00 86.44 262 SER A N 1
ATOM 2156 C CA . SER A 1 262 ? -0.684 -9.445 15.044 1.00 86.44 262 SER A CA 1
ATOM 2157 C C . SER A 1 262 ? 0.580 -9.582 14.184 1.00 86.44 262 SER A C 1
ATOM 2159 O O . SER A 1 262 ? 1.643 -9.888 14.722 1.00 86.44 262 SER A O 1
ATOM 2161 N N . ILE A 1 263 ? 0.503 -9.292 12.877 1.00 84.75 263 ILE A N 1
ATOM 2162 C CA . ILE A 1 263 ? 1.655 -9.327 11.960 1.00 84.75 263 ILE A CA 1
ATOM 2163 C C . ILE A 1 263 ? 2.657 -8.234 12.318 1.00 84.75 263 ILE A C 1
ATOM 2165 O O . ILE A 1 263 ? 3.857 -8.498 12.358 1.00 84.75 263 ILE A O 1
ATOM 2169 N N . ALA A 1 264 ? 2.185 -7.020 12.610 1.00 80.62 264 ALA A N 1
ATOM 2170 C CA . ALA A 1 264 ? 3.061 -5.918 12.996 1.00 80.62 264 ALA A CA 1
ATOM 2171 C C . ALA A 1 264 ? 3.789 -6.202 14.318 1.00 80.62 264 ALA A C 1
ATOM 2173 O O . ALA A 1 264 ? 4.999 -5.985 14.412 1.00 80.62 264 ALA A O 1
ATOM 2174 N N . LEU A 1 265 ? 3.081 -6.746 15.315 1.00 83.44 265 LEU A N 1
ATOM 2175 C CA . LEU A 1 265 ? 3.679 -7.164 16.585 1.00 83.44 265 LEU A CA 1
ATOM 2176 C C . LEU A 1 265 ? 4.700 -8.289 16.382 1.00 83.44 265 LEU A C 1
ATOM 2178 O O . LEU A 1 265 ? 5.810 -8.212 16.909 1.00 83.44 265 LEU A O 1
ATOM 2182 N N . TYR A 1 266 ? 4.360 -9.297 15.576 1.00 86.19 266 TYR A N 1
ATOM 2183 C CA . TYR A 1 266 ? 5.265 -10.393 15.237 1.00 86.19 266 TYR A CA 1
ATOM 2184 C C . TYR A 1 266 ? 6.529 -9.894 14.514 1.00 86.19 266 TYR A C 1
ATOM 2186 O O . TYR A 1 266 ? 7.646 -10.233 14.911 1.00 86.19 266 TYR A O 1
ATOM 2194 N N . GLY A 1 267 ? 6.380 -9.033 13.504 1.00 82.19 267 GLY A N 1
ATOM 2195 C CA . GLY A 1 267 ? 7.497 -8.430 12.775 1.00 82.19 267 GLY A CA 1
ATOM 2196 C C . GLY A 1 267 ? 8.388 -7.565 13.670 1.00 82.19 267 GLY A C 1
ATOM 2197 O O . GLY A 1 267 ? 9.614 -7.689 13.623 1.00 82.19 267 GLY A O 1
ATOM 2198 N N . GLY A 1 268 ? 7.789 -6.749 14.543 1.00 79.94 268 GLY A N 1
ATOM 2199 C CA . GLY A 1 268 ? 8.508 -5.954 15.541 1.00 79.94 268 GLY A CA 1
ATOM 2200 C C . GLY A 1 268 ? 9.299 -6.814 16.529 1.00 79.94 268 GLY A C 1
ATOM 2201 O O . GLY A 1 268 ? 10.471 -6.541 16.795 1.00 79.94 268 GLY A O 1
ATOM 2202 N N . TYR A 1 269 ? 8.694 -7.900 17.015 1.00 84.31 269 TYR A N 1
ATOM 2203 C CA . TYR A 1 269 ? 9.356 -8.869 17.888 1.00 84.31 269 TYR A CA 1
ATOM 2204 C C . TYR A 1 269 ? 10.551 -9.534 17.188 1.00 84.31 269 TYR A C 1
ATOM 2206 O O . TYR A 1 269 ? 11.647 -9.594 17.749 1.00 84.31 269 TYR A O 1
ATOM 2214 N N . CYS A 1 270 ? 10.386 -9.964 15.933 1.00 80.25 270 CYS A N 1
ATOM 2215 C CA . CYS A 1 270 ? 11.479 -10.536 15.142 1.00 80.25 270 CYS A CA 1
ATOM 2216 C C . CYS A 1 270 ? 12.636 -9.545 14.965 1.00 80.25 270 CYS A C 1
ATOM 2218 O O . CYS A 1 270 ? 13.796 -9.898 15.189 1.00 80.25 270 CYS A O 1
ATOM 2220 N N . ALA A 1 271 ? 12.323 -8.289 14.633 1.00 76.56 271 ALA A N 1
ATOM 2221 C CA . ALA A 1 271 ? 13.317 -7.234 14.465 1.00 76.56 271 ALA A CA 1
ATOM 2222 C C . ALA A 1 271 ? 14.149 -7.004 15.742 1.00 76.56 271 ALA A C 1
ATOM 2224 O O . ALA A 1 271 ? 15.369 -6.839 15.666 1.00 76.56 271 ALA A O 1
ATOM 2225 N N . TYR A 1 272 ? 13.510 -7.046 16.916 1.00 78.44 272 TYR A N 1
ATOM 2226 C CA . TYR A 1 272 ? 14.184 -6.899 18.207 1.00 78.44 272 TYR A CA 1
ATOM 2227 C C . TYR A 1 272 ? 15.199 -8.025 18.473 1.00 78.44 272 TYR A C 1
ATOM 2229 O O . TYR A 1 272 ? 16.352 -7.762 18.827 1.00 78.44 272 TYR A O 1
ATOM 2237 N N . PHE A 1 273 ? 14.808 -9.286 18.259 1.00 76.62 273 PHE A N 1
ATOM 2238 C CA . PHE A 1 273 ? 15.688 -10.433 18.522 1.00 76.62 273 PHE A CA 1
ATOM 2239 C C . PHE A 1 273 ? 16.807 -10.605 17.495 1.00 76.62 273 PHE A C 1
ATOM 2241 O O . PHE A 1 273 ? 17.877 -11.107 17.847 1.00 76.62 273 PHE A O 1
ATOM 2248 N N . ILE A 1 274 ? 16.618 -10.148 16.254 1.00 70.69 274 ILE A N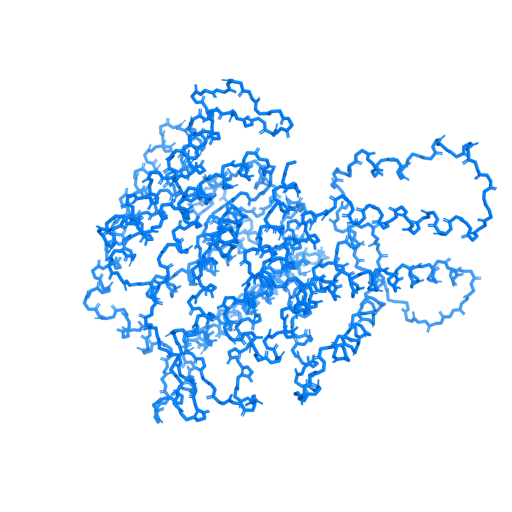 1
ATOM 2249 C CA . ILE A 1 274 ? 17.710 -10.085 15.273 1.00 70.69 274 ILE A CA 1
ATOM 2250 C C . ILE A 1 274 ? 18.812 -9.124 15.747 1.00 70.69 274 ILE A C 1
ATOM 2252 O O . ILE A 1 274 ? 19.997 -9.405 15.570 1.00 70.69 274 ILE A O 1
ATOM 2256 N N . GLN A 1 275 ? 18.446 -8.009 16.386 1.00 65.81 275 GLN A N 1
ATOM 2257 C CA . GLN A 1 275 ? 19.399 -6.981 16.807 1.00 65.81 275 GLN A CA 1
ATOM 2258 C C . GLN A 1 275 ? 20.235 -7.389 18.032 1.00 65.81 275 GLN A C 1
ATOM 2260 O O . GLN A 1 275 ? 21.428 -7.084 18.096 1.00 65.81 275 GLN A O 1
ATOM 2265 N N . ASN A 1 276 ? 19.640 -8.084 19.003 1.00 60.78 276 ASN A N 1
ATOM 2266 C CA . ASN A 1 276 ? 20.307 -8.467 20.252 1.00 60.78 276 ASN A CA 1
ATOM 2267 C C . ASN A 1 276 ? 21.147 -9.745 20.081 1.00 60.78 276 ASN A C 1
ATOM 2269 O O . ASN A 1 276 ? 20.929 -10.756 20.745 1.00 60.78 276 ASN A O 1
ATOM 2273 N N . GLY A 1 277 ? 22.118 -9.706 19.167 1.00 53.69 277 GLY A N 1
ATOM 2274 C CA . GLY A 1 277 ? 22.919 -10.842 18.694 1.00 53.69 277 GLY A CA 1
ATOM 2275 C C . GLY A 1 277 ? 23.946 -11.433 19.668 1.00 53.69 277 GLY A C 1
ATOM 2276 O O . GLY A 1 277 ? 24.928 -12.004 19.203 1.00 53.69 277 GLY A O 1
ATOM 2277 N N . LYS A 1 278 ? 23.755 -11.309 20.989 1.00 54.75 278 LYS A N 1
ATOM 2278 C CA . LYS A 1 278 ? 24.681 -11.896 21.975 1.00 54.75 278 LYS A CA 1
ATOM 2279 C C . LYS A 1 278 ? 24.542 -13.425 22.065 1.00 54.75 278 LYS A C 1
ATOM 2281 O O . LYS A 1 278 ? 25.561 -14.093 22.144 1.00 54.75 278 LYS A O 1
ATOM 2286 N N . ASP A 1 279 ? 23.328 -13.971 21.897 1.00 64.81 279 ASP A N 1
ATOM 2287 C CA . ASP A 1 279 ? 23.055 -15.421 21.915 1.00 64.81 279 ASP A CA 1
ATOM 2288 C C . ASP A 1 279 ? 22.201 -15.877 20.716 1.00 64.81 279 ASP A C 1
ATOM 2290 O O . ASP A 1 279 ? 20.974 -16.001 20.791 1.00 64.81 279 ASP A O 1
ATOM 2294 N N . LYS A 1 280 ? 22.849 -16.194 19.585 1.00 66.50 280 LYS A N 1
ATOM 2295 C CA . LYS A 1 280 ? 22.160 -16.627 18.347 1.00 66.50 280 LYS A CA 1
ATOM 2296 C C . LYS A 1 280 ? 21.221 -17.829 18.550 1.00 66.50 280 LYS A C 1
ATOM 2298 O O . LYS A 1 280 ? 20.194 -17.911 17.880 1.00 66.50 280 LYS A O 1
ATOM 2303 N N . LYS A 1 281 ? 21.546 -18.758 19.459 1.00 67.00 281 LYS A N 1
ATOM 2304 C CA . LYS A 1 281 ? 20.732 -19.962 19.720 1.00 67.00 281 LYS A CA 1
ATOM 2305 C C . LYS A 1 281 ? 19.444 -19.636 20.491 1.00 67.00 281 LYS A C 1
ATOM 2307 O O . LYS A 1 281 ? 18.378 -20.081 20.078 1.00 67.00 281 LYS A O 1
ATOM 2312 N N . LYS A 1 282 ? 19.529 -18.803 21.537 1.00 72.12 282 LYS A N 1
ATOM 2313 C CA . LYS A 1 282 ? 18.382 -18.367 22.359 1.00 72.12 282 LYS A CA 1
ATOM 2314 C C . LYS A 1 282 ? 17.417 -17.465 21.578 1.00 72.12 282 LYS A C 1
ATOM 2316 O O . LYS A 1 282 ? 16.200 -17.586 21.708 1.00 72.12 282 LYS A O 1
ATOM 2321 N N . ASN A 1 283 ? 17.946 -16.614 20.699 1.00 76.12 283 ASN A N 1
ATOM 2322 C CA . ASN A 1 283 ? 17.114 -15.764 19.844 1.00 76.12 283 ASN A CA 1
ATOM 2323 C C . ASN A 1 283 ? 16.313 -16.583 18.822 1.00 76.12 283 ASN A C 1
ATOM 2325 O O . ASN A 1 283 ? 15.153 -16.268 18.569 1.00 76.12 283 ASN A O 1
ATOM 2329 N N . ARG A 1 284 ? 16.882 -17.674 18.282 1.00 75.00 284 ARG A N 1
ATOM 2330 C CA . ARG A 1 284 ? 16.154 -18.583 17.378 1.00 75.00 284 ARG A CA 1
ATOM 2331 C C . ARG A 1 284 ? 14.969 -19.253 18.068 1.00 75.00 284 ARG A C 1
ATOM 2333 O O . ARG A 1 284 ? 13.885 -19.268 17.495 1.00 75.00 284 ARG A O 1
ATOM 2340 N N . THR A 1 285 ? 15.145 -19.757 19.290 1.00 80.06 285 THR A N 1
ATOM 2341 C CA . THR A 1 285 ? 14.035 -20.338 20.064 1.00 80.06 285 THR A CA 1
ATOM 2342 C C . THR A 1 285 ? 12.931 -19.319 20.334 1.00 80.06 285 THR A C 1
ATOM 2344 O O . THR A 1 285 ? 11.763 -19.641 20.151 1.00 80.06 285 THR A O 1
ATOM 2347 N N . ASN A 1 286 ? 13.276 -18.071 20.660 1.00 83.94 286 ASN A N 1
ATOM 2348 C CA . ASN A 1 286 ? 12.278 -17.024 20.895 1.00 83.94 286 ASN A CA 1
ATOM 2349 C C . ASN A 1 286 ? 11.495 -16.661 19.625 1.00 83.94 286 ASN A C 1
ATOM 2351 O O . ASN A 1 286 ? 10.284 -16.475 19.689 1.00 83.94 286 ASN A O 1
ATOM 2355 N N . ILE A 1 287 ? 12.158 -16.607 18.464 1.00 83.00 287 ILE A N 1
ATOM 2356 C CA . ILE A 1 287 ? 11.482 -16.367 17.179 1.00 83.00 287 ILE A CA 1
ATOM 2357 C C . ILE A 1 287 ? 10.532 -17.527 16.840 1.00 83.00 287 ILE A C 1
ATOM 2359 O O . ILE A 1 287 ? 9.421 -17.268 16.388 1.00 83.00 287 ILE A O 1
ATOM 2363 N N . ILE A 1 288 ? 10.920 -18.781 17.108 1.00 82.75 288 ILE A N 1
ATOM 2364 C CA . ILE A 1 288 ? 10.051 -19.960 16.917 1.00 82.75 288 ILE A CA 1
ATOM 2365 C C . ILE A 1 288 ? 8.836 -19.922 17.859 1.00 82.75 288 ILE A C 1
ATOM 2367 O O . ILE A 1 288 ? 7.719 -20.247 17.469 1.00 82.75 288 ILE A O 1
ATOM 2371 N N . ILE A 1 289 ? 9.025 -19.507 19.111 1.00 85.56 289 ILE A N 1
ATOM 2372 C CA . ILE A 1 289 ? 7.904 -19.348 20.045 1.00 85.56 289 ILE A CA 1
ATOM 2373 C C . ILE A 1 289 ? 6.968 -18.240 19.549 1.00 85.56 289 ILE A C 1
ATOM 2375 O O . ILE A 1 289 ? 5.753 -18.420 19.526 1.00 85.56 289 ILE A O 1
ATOM 2379 N N . ALA A 1 290 ? 7.517 -17.116 19.086 1.00 87.25 290 ALA A N 1
ATOM 2380 C CA . ALA A 1 290 ? 6.724 -16.016 18.551 1.00 87.25 290 ALA A CA 1
ATOM 2381 C C . ALA A 1 290 ? 5.957 -16.393 17.277 1.00 87.25 290 ALA A C 1
ATOM 2383 O O . ALA A 1 290 ? 4.809 -15.976 17.137 1.00 87.25 290 ALA A O 1
ATOM 2384 N N . THR A 1 291 ? 6.533 -17.197 16.372 1.00 86.62 291 THR A N 1
ATOM 2385 C CA . THR A 1 291 ? 5.791 -17.716 15.209 1.00 86.62 291 THR A CA 1
ATOM 2386 C C . THR A 1 291 ? 4.635 -18.600 15.652 1.00 86.62 291 THR A C 1
ATOM 2388 O O . THR A 1 291 ? 3.525 -18.439 15.149 1.00 86.62 291 THR A O 1
ATOM 2391 N N . PHE A 1 292 ? 4.857 -19.493 16.619 1.00 87.38 292 PHE A N 1
ATOM 2392 C CA . PHE A 1 292 ? 3.801 -20.358 17.139 1.00 87.38 292 PHE A CA 1
ATOM 2393 C C . PHE A 1 292 ? 2.671 -19.558 17.803 1.00 87.38 292 PHE A C 1
ATOM 2395 O O . PHE A 1 292 ? 1.499 -19.808 17.521 1.00 87.38 292 PHE A O 1
ATOM 2402 N N . ILE A 1 293 ? 3.007 -18.559 18.628 1.00 88.81 293 ILE A N 1
ATOM 2403 C CA . ILE A 1 293 ? 2.028 -17.654 19.250 1.00 88.81 293 ILE A CA 1
ATOM 2404 C C . ILE A 1 293 ? 1.254 -16.885 18.176 1.00 88.81 293 ILE A C 1
ATOM 2406 O O . ILE A 1 293 ? 0.031 -16.804 18.247 1.00 88.81 293 ILE A O 1
ATOM 2410 N N . PHE A 1 294 ? 1.948 -16.364 17.162 1.00 90.31 294 PHE A N 1
ATOM 2411 C CA . PHE A 1 294 ? 1.334 -15.652 16.047 1.00 90.31 294 PHE A CA 1
ATOM 2412 C C . PHE A 1 294 ? 0.303 -16.521 15.310 1.00 90.31 294 PHE A C 1
ATOM 2414 O O . PHE A 1 294 ? -0.834 -16.087 15.111 1.00 90.31 294 PHE A O 1
ATOM 2421 N N . PHE A 1 295 ? 0.662 -17.753 14.936 1.00 88.44 295 PHE A N 1
ATOM 2422 C CA . PHE A 1 295 ? -0.269 -18.659 14.261 1.00 88.44 295 PHE A CA 1
ATOM 2423 C C . PHE A 1 295 ? -1.424 -19.069 15.173 1.00 88.44 295 PHE A C 1
ATOM 2425 O O . PHE A 1 295 ? -2.574 -19.024 14.744 1.00 88.44 295 PHE A O 1
ATOM 2432 N N . SER A 1 296 ? -1.142 -19.396 16.435 1.00 86.69 296 SER A N 1
ATOM 2433 C CA . SER A 1 296 ? -2.165 -19.791 17.410 1.00 86.69 296 SER A CA 1
ATOM 2434 C C . SER A 1 296 ? -3.188 -18.678 17.640 1.00 86.69 296 SER A C 1
ATOM 2436 O O . SER A 1 296 ? -4.391 -18.931 17.604 1.00 86.69 296 SER A O 1
ATOM 2438 N N . TYR A 1 297 ? -2.726 -17.432 17.804 1.00 90.62 297 TYR A N 1
ATOM 2439 C CA . TYR A 1 297 ? -3.593 -16.264 17.955 1.00 90.62 297 TYR A CA 1
ATOM 2440 C C . TYR A 1 297 ? -4.474 -16.047 16.723 1.00 90.62 297 TYR A C 1
ATOM 2442 O O . TYR A 1 297 ? -5.669 -15.810 16.864 1.00 90.62 297 TYR A O 1
ATOM 2450 N N . ASN A 1 298 ? -3.913 -16.149 15.516 1.00 88.50 298 ASN A N 1
ATOM 2451 C CA . ASN A 1 298 ? -4.685 -15.923 14.297 1.00 88.50 298 ASN A CA 1
ATOM 2452 C C . ASN A 1 298 ? -5.678 -17.050 14.012 1.00 88.50 298 ASN A C 1
ATOM 2454 O O . ASN A 1 298 ? -6.805 -16.763 13.625 1.00 88.50 298 ASN A O 1
ATOM 2458 N N . ILE A 1 299 ? -5.316 -18.310 14.271 1.00 86.75 299 ILE A N 1
ATOM 2459 C CA . ILE A 1 299 ? -6.261 -19.434 14.223 1.00 86.75 299 ILE A CA 1
ATOM 2460 C C . ILE A 1 299 ? -7.411 -19.170 15.197 1.00 86.75 299 ILE A C 1
ATOM 2462 O O . ILE A 1 299 ? -8.571 -19.206 14.796 1.00 86.75 299 ILE A O 1
ATOM 2466 N N . TYR A 1 300 ? -7.103 -18.825 16.448 1.00 86.88 300 TYR A N 1
ATOM 2467 C CA . TYR A 1 300 ? -8.118 -18.473 17.438 1.00 86.88 300 TYR A CA 1
ATOM 2468 C C . TYR A 1 300 ? -9.012 -17.315 16.968 1.00 86.88 300 TYR A C 1
ATOM 2470 O O . TYR A 1 300 ? -10.234 -17.411 17.047 1.00 86.88 300 TYR A O 1
ATOM 2478 N N . ASN A 1 301 ? -8.419 -16.262 16.403 1.00 85.06 301 ASN A N 1
ATOM 2479 C CA . ASN A 1 301 ? -9.125 -15.106 15.858 1.00 85.06 301 ASN A CA 1
ATOM 2480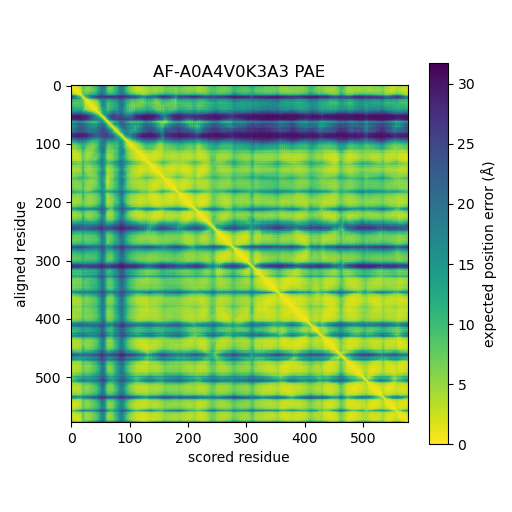 C C . ASN A 1 301 ? -10.129 -15.485 14.749 1.00 85.06 301 ASN A C 1
ATOM 2482 O O . ASN A 1 301 ? -11.219 -14.927 14.696 1.00 85.06 301 ASN A O 1
ATOM 2486 N N . PHE A 1 302 ? -9.814 -16.470 13.902 1.00 81.81 302 PHE A N 1
ATOM 2487 C CA . PHE A 1 302 ? -10.740 -16.959 12.872 1.00 81.81 302 PHE A CA 1
ATOM 2488 C C . PHE A 1 302 ? -11.947 -17.723 13.428 1.00 81.81 302 PHE A C 1
ATOM 2490 O O . PHE A 1 302 ? -13.030 -17.684 12.836 1.00 81.81 302 PHE A O 1
ATOM 2497 N N . PHE A 1 303 ? -11.758 -18.442 14.536 1.00 82.56 303 PHE A N 1
ATOM 2498 C CA . PHE A 1 303 ? -12.806 -19.239 15.177 1.00 82.56 303 PHE A CA 1
ATOM 2499 C C . PHE A 1 303 ? -13.628 -18.453 16.199 1.00 82.56 303 PHE A C 1
ATOM 2501 O O . PHE A 1 303 ? -14.697 -18.924 16.606 1.00 82.56 303 PHE A O 1
ATOM 2508 N N . LEU A 1 304 ? -13.149 -17.277 16.610 1.00 79.56 304 LEU A N 1
ATOM 2509 C CA . LEU A 1 304 ? -13.843 -16.431 17.562 1.00 79.56 304 LEU A CA 1
ATOM 2510 C C . LEU A 1 304 ? -15.204 -16.012 16.997 1.00 79.56 304 LEU A C 1
ATOM 2512 O O . LEU A 1 304 ? -15.338 -15.581 15.849 1.00 79.56 304 LEU A O 1
ATOM 2516 N N . LYS A 1 305 ? -16.233 -16.162 17.830 1.00 68.88 305 LYS A N 1
ATOM 2517 C CA . LYS A 1 305 ? -17.545 -15.581 17.575 1.00 68.88 305 LYS A CA 1
ATOM 2518 C C . LYS A 1 305 ? -17.411 -14.071 17.691 1.00 68.88 305 LYS A C 1
ATOM 2520 O O . LYS A 1 305 ? -17.176 -13.558 18.781 1.00 68.88 305 LYS A O 1
ATOM 2525 N N . GLU A 1 306 ? -17.541 -13.384 16.566 1.00 66.44 306 GLU A N 1
ATOM 2526 C CA . GLU A 1 306 ? -17.658 -11.934 16.567 1.00 66.44 306 GLU A CA 1
ATOM 2527 C C . GLU A 1 306 ? -19.130 -11.579 16.690 1.00 66.44 306 GLU A C 1
ATOM 2529 O O . GLU A 1 306 ? -19.990 -12.127 15.986 1.00 66.44 306 GLU A O 1
ATOM 2534 N N . HIS A 1 307 ? -19.421 -10.664 17.606 1.00 53.59 307 HIS A N 1
ATOM 2535 C CA . HIS A 1 307 ? -20.783 -10.229 17.823 1.00 53.59 307 HIS A CA 1
ATOM 2536 C C . HIS A 1 307 ? -21.199 -9.327 16.658 1.00 53.59 307 HIS A C 1
ATOM 2538 O O . HIS A 1 307 ? -20.907 -8.133 16.622 1.00 53.59 307 HIS A O 1
ATOM 2544 N N . ASN A 1 308 ? -21.845 -9.927 15.660 1.00 48.75 308 ASN A N 1
ATOM 2545 C CA . ASN A 1 308 ? -22.412 -9.216 14.528 1.00 48.75 308 ASN A CA 1
ATOM 2546 C C . ASN A 1 308 ? -23.850 -8.840 14.894 1.00 48.75 308 ASN A C 1
ATOM 2548 O O . ASN A 1 308 ? -24.795 -9.539 14.538 1.00 48.75 308 ASN A O 1
ATOM 2552 N N . THR A 1 309 ? -24.018 -7.750 15.638 1.00 44.81 309 THR A N 1
ATOM 2553 C CA . THR A 1 309 ? -25.287 -7.273 16.235 1.00 44.81 309 THR A CA 1
ATOM 2554 C C . THR A 1 309 ? -26.348 -6.820 15.209 1.00 44.81 309 THR A C 1
ATOM 2556 O O . THR A 1 309 ? -27.247 -6.043 15.518 1.00 44.81 309 THR A O 1
ATOM 2559 N N . GLY A 1 310 ? -26.271 -7.300 13.965 1.00 43.50 310 GLY A N 1
ATOM 2560 C CA . GLY A 1 310 ? -27.347 -7.246 12.974 1.00 43.50 310 GLY A CA 1
ATOM 2561 C C . GLY A 1 310 ? -28.220 -8.508 12.953 1.00 43.50 310 GLY A C 1
ATOM 2562 O O . GLY A 1 310 ? -29.357 -8.436 12.491 1.00 43.50 310 GLY A O 1
ATOM 2563 N N . ASN A 1 311 ? -27.712 -9.628 13.477 1.00 42.53 311 ASN A N 1
ATOM 2564 C CA . ASN A 1 311 ? -28.465 -10.841 13.780 1.00 42.53 311 ASN A CA 1
ATOM 2565 C C . ASN A 1 311 ? -28.333 -11.088 15.285 1.00 42.53 311 ASN A C 1
ATOM 2567 O O . ASN A 1 311 ? -27.259 -10.918 15.848 1.00 42.53 311 ASN A O 1
ATOM 2571 N N . ILE A 1 312 ? -29.391 -11.561 15.937 1.00 46.00 312 ILE A N 1
ATOM 2572 C CA . ILE A 1 312 ? -29.358 -12.001 17.349 1.00 46.00 312 ILE A CA 1
ATOM 2573 C C . ILE A 1 312 ? -28.336 -13.149 17.563 1.00 46.00 312 ILE A C 1
ATOM 2575 O O . ILE A 1 312 ? -28.014 -13.515 18.689 1.00 46.00 312 ILE A O 1
ATOM 2579 N N . ASN A 1 313 ? -27.764 -13.674 16.475 1.00 52.72 313 ASN A N 1
ATOM 2580 C CA . ASN A 1 313 ? -26.840 -14.790 16.459 1.00 52.72 313 ASN A CA 1
ATOM 2581 C C . ASN A 1 313 ? -25.417 -14.313 16.163 1.00 52.72 313 ASN A C 1
ATOM 2583 O O . ASN A 1 313 ? -25.148 -13.761 15.094 1.00 52.72 313 ASN A O 1
ATOM 2587 N N . ASP A 1 314 ? -24.499 -14.613 17.077 1.00 59.75 314 ASP A N 1
ATOM 2588 C CA . ASP A 1 314 ? -23.063 -14.525 16.834 1.00 59.75 314 ASP A CA 1
ATOM 2589 C C . ASP A 1 314 ? -22.677 -15.326 15.588 1.00 59.75 314 ASP A C 1
ATOM 2591 O O . ASP A 1 314 ? -22.951 -16.528 15.498 1.00 59.75 314 ASP A O 1
ATOM 2595 N N . VAL A 1 315 ? -22.010 -14.671 14.639 1.00 66.50 315 VAL A N 1
ATOM 2596 C CA . VAL A 1 315 ? -21.549 -15.310 13.404 1.00 66.50 315 VAL A CA 1
ATOM 2597 C C . VAL A 1 315 ? -20.043 -15.485 13.501 1.00 66.50 315 VAL A C 1
ATOM 2599 O O . VAL A 1 315 ? -19.305 -14.517 13.688 1.00 66.50 315 VAL A O 1
ATOM 2602 N N . LYS A 1 316 ? -19.559 -16.721 13.359 1.00 75.12 316 LYS A N 1
ATOM 2603 C CA . LYS A 1 316 ? -18.118 -16.955 13.231 1.00 75.12 316 LYS A CA 1
ATOM 2604 C C . LYS A 1 316 ? -17.662 -16.398 11.888 1.00 75.12 316 LYS A C 1
ATOM 2606 O O . LYS A 1 316 ? -18.323 -16.623 10.872 1.00 75.12 316 LYS A O 1
ATOM 2611 N N . PHE A 1 317 ? -16.509 -15.732 11.852 1.00 76.75 317 PHE A N 1
ATOM 2612 C CA . PHE A 1 317 ? -15.930 -15.287 10.581 1.00 76.75 317 PHE A CA 1
ATOM 2613 C C . PHE A 1 317 ? -15.774 -16.450 9.600 1.00 76.75 317 PHE A C 1
ATOM 2615 O O . PHE A 1 317 ? -16.058 -16.285 8.418 1.00 76.75 317 PHE A O 1
ATOM 2622 N N . LEU A 1 318 ? -15.386 -17.632 10.094 1.00 79.69 318 LEU A N 1
ATOM 2623 C CA . LEU A 1 318 ? -15.299 -18.836 9.275 1.00 79.69 318 LEU A CA 1
ATOM 2624 C C . LEU A 1 318 ? -16.620 -19.150 8.561 1.00 79.69 318 LEU A C 1
ATOM 2626 O O . LEU A 1 318 ? -16.601 -19.418 7.366 1.00 79.69 318 LEU A O 1
ATOM 2630 N N . ASP A 1 319 ? -17.759 -19.059 9.250 1.00 80.50 319 ASP A N 1
ATOM 2631 C CA . ASP A 1 319 ? -19.071 -19.337 8.654 1.00 80.50 319 ASP A CA 1
ATOM 2632 C C . ASP A 1 319 ? -19.406 -18.299 7.577 1.00 80.50 319 ASP A C 1
ATOM 2634 O O . ASP A 1 319 ? -19.876 -18.642 6.492 1.00 80.50 319 ASP A O 1
ATOM 2638 N N . TYR A 1 320 ? -19.105 -17.024 7.840 1.00 79.25 320 TYR A N 1
ATOM 2639 C CA . TYR A 1 320 ? -19.259 -15.956 6.856 1.00 79.25 320 TYR A CA 1
ATOM 2640 C C . TYR A 1 320 ? -18.363 -16.184 5.622 1.00 79.25 320 TYR A C 1
ATOM 2642 O O . TYR A 1 320 ? -18.849 -16.131 4.492 1.00 79.25 320 TYR A O 1
ATOM 2650 N N . ALA A 1 321 ? -17.077 -16.487 5.820 1.00 79.00 321 ALA A N 1
ATOM 2651 C CA . ALA A 1 321 ? -16.121 -16.727 4.743 1.00 79.00 321 ALA A CA 1
ATOM 2652 C C . ALA A 1 321 ? -16.496 -17.971 3.926 1.00 79.00 321 ALA A C 1
ATOM 2654 O O . ALA A 1 321 ? -16.486 -17.928 2.698 1.00 79.00 321 ALA A O 1
ATOM 2655 N N . MET A 1 322 ? -16.906 -19.055 4.588 1.00 82.38 322 MET A N 1
ATOM 2656 C CA . MET A 1 322 ? -17.386 -20.272 3.933 1.00 82.38 322 MET A CA 1
ATOM 2657 C C . MET A 1 322 ? -18.662 -20.015 3.134 1.00 82.38 322 MET A C 1
ATOM 2659 O O . MET A 1 322 ? -18.775 -20.492 2.007 1.00 82.38 322 MET A O 1
ATOM 2663 N N . ASN A 1 323 ? -19.597 -19.220 3.659 1.00 83.94 323 ASN A N 1
ATOM 2664 C CA . ASN A 1 323 ? -20.795 -18.818 2.923 1.00 83.94 323 ASN A CA 1
ATOM 2665 C C . ASN A 1 323 ? -20.459 -17.947 1.709 1.00 83.94 323 ASN A C 1
ATOM 2667 O O . ASN A 1 323 ? -21.067 -18.117 0.653 1.00 83.94 323 ASN A O 1
ATOM 2671 N N . LEU A 1 324 ? -19.485 -17.041 1.834 1.00 83.19 324 LEU A N 1
ATOM 2672 C CA . LEU A 1 324 ? -19.007 -16.227 0.720 1.00 83.19 324 LEU A CA 1
ATOM 2673 C C . LEU A 1 324 ? -18.372 -17.109 -0.361 1.00 83.19 324 LEU A C 1
ATOM 2675 O O . LEU A 1 324 ? -18.689 -16.944 -1.535 1.00 83.19 324 LEU A O 1
ATOM 2679 N N . ILE A 1 325 ? -17.534 -18.075 0.024 1.00 84.62 325 ILE A N 1
ATOM 2680 C CA . ILE A 1 325 ? -16.882 -19.010 -0.901 1.00 84.62 325 ILE A CA 1
ATOM 2681 C C . ILE A 1 325 ? -17.909 -19.927 -1.572 1.00 84.62 325 ILE A C 1
ATOM 2683 O O . ILE A 1 325 ? -17.837 -20.115 -2.778 1.00 84.62 325 ILE A O 1
ATOM 2687 N N . ARG A 1 326 ? -18.883 -20.468 -0.827 1.00 85.38 326 ARG A N 1
ATOM 2688 C CA . ARG A 1 326 ? -19.839 -21.485 -1.306 1.00 85.38 326 ARG A CA 1
ATOM 2689 C C . ARG A 1 326 ? -20.862 -20.965 -2.323 1.00 85.38 326 ARG A C 1
ATOM 2691 O O . ARG A 1 326 ? -21.544 -21.768 -2.953 1.00 85.38 326 ARG A O 1
ATOM 2698 N N . ARG A 1 327 ? -20.992 -19.649 -2.515 1.00 85.75 327 ARG A N 1
ATOM 2699 C CA . ARG A 1 327 ? -21.843 -19.096 -3.584 1.00 85.75 327 ARG A CA 1
ATOM 2700 C C . ARG A 1 327 ? -21.324 -19.574 -4.946 1.00 85.75 327 ARG A C 1
ATOM 2702 O O . ARG A 1 327 ? -20.157 -19.352 -5.254 1.00 85.75 327 ARG A O 1
ATOM 2709 N N . ASN A 1 328 ? -22.183 -20.188 -5.764 1.00 75.81 328 ASN A N 1
ATOM 2710 C CA . ASN A 1 328 ? -21.787 -20.820 -7.034 1.00 75.81 328 ASN A CA 1
ATOM 2711 C C . ASN A 1 328 ? -20.968 -19.886 -7.945 1.00 75.81 328 ASN A C 1
ATOM 2713 O O . ASN A 1 328 ? -19.908 -20.283 -8.424 1.00 75.81 328 ASN A O 1
ATOM 2717 N N . ASP A 1 329 ? -21.383 -18.627 -8.104 1.00 83.88 329 ASP A N 1
ATOM 2718 C CA . ASP A 1 329 ? -20.641 -17.639 -8.904 1.00 83.88 329 ASP A CA 1
ATOM 2719 C C . ASP A 1 329 ? -19.221 -17.385 -8.372 1.00 83.88 329 ASP A C 1
ATOM 2721 O O . ASP A 1 329 ? -18.282 -17.166 -9.136 1.00 83.88 329 ASP A O 1
ATOM 2725 N N . ASN A 1 330 ? -19.059 -17.403 -7.046 1.00 90.44 330 ASN A N 1
ATOM 2726 C CA . ASN A 1 330 ? -17.783 -17.139 -6.391 1.00 90.44 330 ASN A CA 1
ATOM 2727 C C . ASN A 1 330 ? -16.838 -18.334 -6.544 1.00 90.44 330 ASN A C 1
ATOM 2729 O O . ASN A 1 330 ? -15.648 -18.128 -6.768 1.00 90.44 330 ASN A O 1
ATOM 2733 N N . LEU A 1 331 ? -17.354 -19.567 -6.501 1.00 90.31 331 LEU A N 1
ATOM 2734 C CA . LEU A 1 331 ? -16.562 -20.768 -6.786 1.00 90.31 331 LEU A CA 1
ATOM 2735 C C . LEU A 1 331 ? -16.014 -20.758 -8.213 1.00 90.31 331 LEU A C 1
ATOM 2737 O O . LEU A 1 331 ? -14.838 -21.056 -8.408 1.00 90.31 331 LEU A O 1
ATOM 2741 N N . ILE A 1 332 ? -16.835 -20.373 -9.196 1.00 92.12 332 ILE A N 1
ATOM 2742 C CA . ILE A 1 332 ? -16.407 -20.268 -10.598 1.00 92.12 332 ILE A CA 1
ATOM 2743 C C . ILE A 1 332 ? -15.286 -19.233 -10.733 1.00 92.12 332 ILE A C 1
ATOM 2745 O O . ILE A 1 332 ? -14.273 -19.505 -11.382 1.00 92.12 332 ILE A O 1
ATOM 2749 N N . LEU A 1 333 ? -15.422 -18.073 -10.085 1.00 94.19 333 LEU A N 1
ATOM 2750 C CA . LEU A 1 333 ? -14.391 -17.035 -10.099 1.00 94.19 333 LEU A CA 1
ATOM 2751 C C . LEU A 1 333 ? -13.089 -17.503 -9.426 1.00 94.19 333 LEU A C 1
ATOM 2753 O O . LEU A 1 333 ? -12.016 -17.323 -9.997 1.00 94.19 333 LEU A O 1
ATOM 2757 N N . ILE A 1 334 ? -13.168 -18.155 -8.261 1.00 93.94 334 ILE A N 1
ATOM 2758 C CA . ILE A 1 334 ? -11.997 -18.698 -7.551 1.00 93.94 334 ILE A CA 1
ATOM 2759 C C . ILE A 1 334 ? -11.299 -19.774 -8.392 1.00 93.94 334 ILE A C 1
ATOM 2761 O O . ILE A 1 334 ? -10.074 -19.752 -8.527 1.00 93.94 334 ILE A O 1
ATOM 2765 N N . ALA A 1 335 ? -12.062 -20.693 -8.989 1.00 93.56 335 ALA A N 1
ATOM 2766 C CA . ALA A 1 335 ? -11.525 -21.720 -9.875 1.00 93.56 335 ALA A CA 1
ATOM 2767 C C . ALA A 1 335 ? -10.847 -21.094 -11.104 1.00 93.56 335 ALA A C 1
ATOM 2769 O O . ALA A 1 335 ? -9.749 -21.507 -11.477 1.00 93.56 335 ALA A O 1
ATOM 2770 N N . SER A 1 336 ? -11.452 -20.049 -11.677 1.00 94.12 336 SER A N 1
ATOM 2771 C CA . SER A 1 336 ? -10.887 -19.296 -12.802 1.00 94.12 336 SER A CA 1
ATOM 2772 C C . SER A 1 336 ? -9.574 -18.611 -12.420 1.00 94.12 336 SER A C 1
ATOM 2774 O O . SER A 1 336 ? -8.587 -18.746 -13.141 1.00 94.12 336 SER A O 1
ATOM 2776 N N . TRP A 1 337 ? -9.514 -17.941 -11.264 1.00 95.88 337 TRP A N 1
ATOM 2777 C CA . TRP A 1 337 ? -8.275 -17.350 -10.748 1.00 95.88 337 TRP A CA 1
ATOM 2778 C C . TRP A 1 337 ? -7.179 -18.389 -10.552 1.00 95.88 337 TRP A C 1
ATOM 2780 O O . TRP A 1 337 ? -6.035 -18.146 -10.940 1.00 95.88 337 TRP A O 1
ATOM 2790 N N . PHE A 1 338 ? -7.509 -19.542 -9.968 1.00 94.75 338 PHE A N 1
ATOM 2791 C CA . PHE A 1 338 ? -6.545 -20.617 -9.764 1.00 94.75 338 PHE A CA 1
ATOM 2792 C C . PHE A 1 338 ? -6.019 -21.151 -11.100 1.00 94.75 338 PHE A C 1
ATOM 2794 O O . PHE A 1 338 ? -4.807 -21.249 -11.285 1.00 94.75 338 PHE A O 1
ATOM 2801 N N . PHE A 1 339 ? -6.915 -21.424 -12.051 1.00 95.44 339 PHE A N 1
ATOM 2802 C CA . PHE A 1 339 ? -6.563 -21.927 -13.377 1.00 95.44 339 PHE A CA 1
ATOM 2803 C C . PHE A 1 339 ? -5.673 -20.947 -14.151 1.00 95.44 339 PHE A C 1
ATOM 2805 O O . PHE A 1 339 ? -4.604 -21.327 -14.629 1.00 95.44 339 PHE A O 1
ATOM 2812 N N . ILE A 1 340 ? -6.061 -19.670 -14.209 1.00 95.19 340 ILE A N 1
ATOM 2813 C CA . ILE A 1 340 ? -5.285 -18.612 -14.869 1.00 95.19 340 ILE A CA 1
ATOM 2814 C C . ILE A 1 340 ? -3.917 -18.466 -14.209 1.00 95.19 340 ILE A C 1
ATOM 2816 O O . ILE A 1 340 ? -2.901 -18.446 -14.899 1.00 95.19 340 ILE A O 1
ATOM 2820 N N . THR A 1 341 ? -3.871 -18.414 -12.877 1.00 94.38 341 THR A N 1
ATOM 2821 C CA . THR A 1 341 ? -2.614 -18.292 -12.130 1.00 94.38 341 THR A CA 1
ATOM 2822 C C . THR A 1 341 ? -1.694 -19.475 -12.401 1.00 94.38 341 THR A C 1
ATOM 2824 O O . THR A 1 341 ? -0.515 -19.271 -12.674 1.00 94.38 341 THR A O 1
ATOM 2827 N N . LEU A 1 342 ? -2.218 -20.701 -12.397 1.00 93.50 342 LEU A N 1
ATOM 2828 C CA . LEU A 1 342 ? -1.441 -21.903 -12.683 1.00 93.50 342 LEU A CA 1
ATOM 2829 C C . LEU A 1 342 ? -0.852 -21.869 -14.100 1.00 93.50 342 LEU A C 1
ATOM 2831 O O . LEU A 1 342 ? 0.359 -22.027 -14.261 1.00 93.50 342 LEU A O 1
ATOM 2835 N N . LEU A 1 343 ? -1.683 -21.611 -15.115 1.00 93.25 343 LEU A N 1
ATOM 2836 C CA . LEU A 1 343 ? -1.236 -21.509 -16.506 1.00 93.25 343 LEU A CA 1
ATOM 2837 C C . LEU A 1 343 ? -0.170 -20.426 -16.679 1.00 93.25 343 LEU A C 1
ATOM 2839 O O . LEU A 1 343 ? 0.853 -20.639 -17.330 1.00 93.25 343 LEU A O 1
ATOM 2843 N N . TYR A 1 344 ? -0.387 -19.270 -16.061 1.00 92.12 344 TYR A N 1
ATOM 2844 C CA . TYR A 1 344 ? 0.504 -18.133 -16.206 1.00 92.12 344 TYR A CA 1
ATOM 2845 C C . TYR A 1 344 ? 1.828 -18.331 -15.456 1.00 92.12 344 TYR A C 1
ATOM 2847 O O . TYR A 1 344 ? 2.878 -17.918 -15.941 1.00 92.12 344 TYR A O 1
ATOM 2855 N N . LEU A 1 345 ? 1.826 -19.037 -14.320 1.00 90.25 345 LEU A N 1
ATOM 2856 C CA . LEU A 1 345 ? 3.054 -19.452 -13.634 1.00 90.25 345 LEU A CA 1
ATOM 2857 C C . LEU A 1 345 ? 3.862 -20.459 -14.462 1.00 90.25 345 LEU A C 1
ATOM 2859 O O . LEU A 1 345 ? 5.090 -20.353 -14.507 1.00 90.25 345 LEU A O 1
ATOM 2863 N N . ILE A 1 346 ? 3.202 -21.400 -15.148 1.00 89.81 346 ILE A N 1
ATOM 2864 C CA . ILE A 1 346 ? 3.863 -22.322 -16.088 1.00 89.81 346 ILE A CA 1
ATOM 2865 C C . ILE A 1 346 ? 4.504 -21.528 -17.232 1.00 89.81 346 ILE A C 1
ATOM 2867 O O . ILE A 1 346 ? 5.679 -21.736 -17.545 1.00 89.81 346 ILE A O 1
ATOM 2871 N N . PHE A 1 347 ? 3.763 -20.576 -17.805 1.00 89.88 347 PHE A N 1
ATOM 2872 C CA . PHE A 1 347 ? 4.251 -19.700 -18.867 1.00 89.88 347 PHE A CA 1
ATOM 2873 C C . PHE A 1 347 ? 5.455 -18.860 -18.420 1.00 89.88 347 PHE A C 1
ATOM 2875 O O . PHE A 1 347 ? 6.505 -18.905 -19.058 1.00 89.88 347 PHE A O 1
ATOM 2882 N N . ILE A 1 348 ? 5.367 -18.175 -17.276 1.00 87.94 348 ILE A N 1
ATOM 2883 C CA . ILE A 1 348 ? 6.487 -17.410 -16.710 1.00 87.94 348 ILE A CA 1
ATOM 2884 C C . ILE A 1 348 ? 7.698 -18.317 -16.475 1.00 87.94 348 ILE A C 1
ATOM 2886 O O . ILE A 1 348 ? 8.828 -17.936 -16.776 1.00 87.94 348 ILE A O 1
ATOM 2890 N N . ASN A 1 349 ? 7.491 -19.533 -15.964 1.00 86.62 349 ASN A N 1
ATOM 2891 C CA . ASN A 1 349 ? 8.585 -20.471 -15.746 1.00 86.62 349 ASN A CA 1
ATOM 2892 C C . ASN A 1 349 ? 9.288 -20.840 -17.064 1.00 86.62 349 ASN A C 1
ATOM 2894 O O . ASN A 1 349 ? 10.516 -20.920 -17.108 1.00 86.62 349 ASN A O 1
ATOM 2898 N N . PHE A 1 350 ? 8.536 -21.006 -18.152 1.00 86.25 350 PHE A N 1
ATOM 2899 C CA . PHE A 1 350 ? 9.100 -21.215 -19.483 1.00 86.25 350 PHE A CA 1
ATOM 2900 C C . PHE A 1 350 ? 9.906 -20.002 -19.979 1.00 86.25 350 PHE A C 1
ATOM 2902 O O . PHE A 1 350 ? 11.026 -20.186 -20.455 1.00 86.25 350 PHE A O 1
ATOM 2909 N N . LEU A 1 351 ? 9.409 -18.775 -19.787 1.00 84.31 351 LEU A N 1
ATOM 2910 C CA . LEU A 1 351 ? 10.150 -17.549 -20.127 1.00 84.31 351 LEU A CA 1
ATOM 2911 C C . LEU A 1 351 ? 11.456 -17.425 -19.332 1.00 84.31 351 LEU A C 1
ATOM 2913 O O . LEU A 1 351 ? 12.509 -17.128 -19.893 1.00 84.31 351 LEU A O 1
ATOM 2917 N N . THR A 1 352 ? 11.425 -17.738 -18.032 1.00 80.75 352 THR A N 1
ATOM 2918 C CA . THR A 1 352 ? 12.639 -17.705 -17.201 1.00 80.75 352 THR A CA 1
ATOM 2919 C C . THR A 1 352 ? 13.688 -18.722 -17.654 1.00 80.75 352 THR A C 1
ATOM 2921 O O . THR A 1 352 ? 14.879 -18.424 -17.611 1.00 80.75 352 THR A O 1
ATOM 2924 N N . LYS A 1 353 ? 13.272 -19.896 -18.157 1.00 81.25 353 LYS A N 1
ATOM 2925 C CA . LYS A 1 353 ? 14.196 -20.891 -18.730 1.00 81.25 353 LYS A CA 1
ATOM 2926 C C . LYS A 1 353 ? 14.859 -20.403 -20.018 1.00 81.25 353 LYS A C 1
ATOM 2928 O O . LYS A 1 353 ? 15.997 -20.775 -20.278 1.00 81.25 353 LYS A O 1
ATOM 2933 N N . LYS A 1 354 ? 14.183 -19.550 -20.792 1.00 79.69 354 LYS A N 1
ATOM 2934 C CA . LYS A 1 354 ? 14.731 -18.916 -22.002 1.00 79.69 354 LYS A CA 1
ATOM 2935 C C . LYS A 1 354 ? 15.708 -17.766 -21.718 1.00 79.69 354 LYS A C 1
ATOM 2937 O O . LYS A 1 354 ? 16.119 -17.095 -22.656 1.00 79.69 354 LYS A O 1
ATOM 2942 N N . GLN A 1 355 ? 16.081 -17.540 -20.453 1.00 69.25 355 GLN A N 1
ATOM 2943 C CA . GLN A 1 355 ? 16.946 -16.434 -20.021 1.00 69.25 355 GLN A CA 1
ATOM 2944 C C . GLN A 1 355 ? 16.419 -15.056 -20.455 1.00 69.25 355 GLN A C 1
ATOM 2946 O O . GLN A 1 355 ? 17.190 -14.130 -20.715 1.00 69.25 355 GLN A O 1
ATOM 2951 N N . GLU A 1 356 ? 15.094 -14.894 -20.526 1.00 66.44 356 GLU A N 1
ATOM 2952 C CA . GLU A 1 356 ? 14.515 -13.579 -20.776 1.00 66.44 356 GLU A CA 1
ATOM 2953 C C . GLU A 1 356 ? 14.878 -12.595 -19.661 1.00 66.44 356 GLU A C 1
ATOM 2955 O O . GLU A 1 356 ? 15.033 -12.954 -18.491 1.00 66.44 356 GLU A O 1
ATOM 2960 N N . ASN A 1 357 ? 15.007 -11.319 -20.029 1.00 77.38 357 ASN A N 1
ATOM 2961 C CA . ASN A 1 357 ? 15.376 -10.280 -19.074 1.00 77.38 357 ASN A CA 1
ATOM 2962 C C . ASN A 1 357 ? 14.371 -10.223 -17.918 1.00 77.38 357 ASN A C 1
ATOM 2964 O O . ASN A 1 357 ? 13.165 -10.106 -18.147 1.00 77.38 357 ASN A O 1
ATOM 2968 N N . LEU A 1 358 ? 14.880 -10.185 -16.683 1.00 79.38 358 LEU A N 1
ATOM 2969 C CA . LEU A 1 358 ? 14.072 -10.139 -15.458 1.00 79.38 358 LEU A CA 1
ATOM 2970 C C . LEU A 1 358 ? 13.025 -9.015 -15.469 1.00 79.38 358 LEU A C 1
ATOM 2972 O O . LEU A 1 358 ? 11.926 -9.195 -14.956 1.00 79.38 358 LEU A O 1
ATOM 2976 N N . ILE A 1 359 ? 13.319 -7.882 -16.115 1.00 80.19 359 ILE A N 1
ATOM 2977 C CA . ILE A 1 359 ? 12.372 -6.769 -16.271 1.00 80.19 359 ILE A CA 1
ATOM 2978 C C . ILE A 1 359 ? 11.081 -7.226 -16.974 1.00 80.19 359 ILE A C 1
ATOM 2980 O O . ILE A 1 359 ? 9.999 -6.914 -16.484 1.00 80.19 359 ILE A O 1
ATOM 2984 N N . TYR A 1 360 ? 11.174 -7.997 -18.065 1.00 81.94 360 TYR A N 1
ATOM 2985 C CA . TYR A 1 360 ? 9.998 -8.509 -18.783 1.00 81.94 360 TYR A CA 1
ATOM 2986 C C . TYR A 1 360 ? 9.242 -9.543 -17.949 1.00 81.94 360 TYR A C 1
ATOM 2988 O O . TYR A 1 360 ? 8.025 -9.449 -17.798 1.00 81.94 360 TYR A O 1
ATOM 2996 N N . VAL A 1 361 ? 9.974 -10.458 -17.308 1.00 84.62 361 VAL A N 1
ATOM 2997 C CA . VAL A 1 361 ? 9.405 -11.453 -16.387 1.00 84.62 361 VAL A CA 1
ATOM 2998 C C . VAL A 1 361 ? 8.597 -10.777 -15.271 1.00 84.62 361 VAL A C 1
ATOM 3000 O O . VAL A 1 361 ? 7.491 -11.216 -14.956 1.00 84.62 361 VAL A O 1
ATOM 3003 N N . ARG A 1 362 ? 9.085 -9.663 -14.709 1.00 85.25 362 ARG A N 1
ATOM 3004 C CA . ARG A 1 362 ? 8.347 -8.895 -13.693 1.00 85.25 362 ARG A CA 1
ATOM 3005 C C . ARG A 1 362 ? 7.047 -8.307 -14.229 1.00 85.25 362 ARG A C 1
ATOM 3007 O O . ARG A 1 362 ? 6.039 -8.363 -13.524 1.00 85.25 362 ARG A O 1
ATOM 3014 N N . LYS A 1 363 ? 7.030 -7.777 -15.455 1.00 89.06 363 LYS A N 1
ATOM 3015 C CA . LYS A 1 363 ? 5.805 -7.211 -16.050 1.00 89.06 363 LYS A CA 1
ATOM 3016 C C . LYS A 1 363 ? 4.737 -8.277 -16.312 1.00 89.06 363 LYS A C 1
ATOM 3018 O O . LYS A 1 363 ? 3.552 -7.987 -16.183 1.00 89.06 363 LYS A O 1
ATOM 3023 N N . HIS A 1 364 ? 5.121 -9.535 -16.528 1.00 90.06 364 HIS A N 1
ATOM 3024 C CA . HIS A 1 364 ? 4.152 -10.631 -16.558 1.00 90.06 364 HIS A CA 1
ATOM 3025 C C . HIS A 1 364 ? 3.412 -10.782 -15.217 1.00 90.06 364 HIS A C 1
ATOM 3027 O O . HIS A 1 364 ? 2.190 -10.904 -15.225 1.00 90.06 364 HIS A O 1
ATOM 3033 N N . TYR A 1 365 ? 4.081 -10.673 -14.066 1.00 90.75 365 TYR A N 1
ATOM 3034 C CA . TYR A 1 365 ? 3.378 -10.688 -12.773 1.00 90.75 365 TYR A CA 1
ATOM 3035 C C . TYR A 1 365 ? 2.436 -9.488 -12.576 1.00 90.75 365 TYR A C 1
ATOM 3037 O O . TYR A 1 365 ? 1.380 -9.650 -11.966 1.00 90.75 365 TYR A O 1
ATOM 3045 N N . HIS A 1 366 ? 2.767 -8.316 -13.132 1.00 93.00 366 HIS A N 1
ATOM 3046 C CA . HIS A 1 366 ? 1.859 -7.160 -13.140 1.00 93.00 366 HIS A CA 1
ATOM 3047 C C . HIS A 1 366 ? 0.600 -7.479 -13.953 1.00 93.00 366 HIS A C 1
ATOM 3049 O O . HIS A 1 366 ? -0.517 -7.257 -13.492 1.00 93.00 366 HIS A O 1
ATOM 3055 N N . PHE A 1 367 ? 0.773 -8.082 -15.131 1.00 93.69 367 PHE A N 1
ATOM 3056 C CA . PHE A 1 367 ? -0.344 -8.513 -15.966 1.00 93.69 367 PHE A CA 1
ATOM 3057 C C . PHE A 1 367 ? -1.205 -9.597 -15.300 1.00 93.69 367 PHE A C 1
ATOM 3059 O O . PHE A 1 367 ? -2.428 -9.547 -15.390 1.00 93.69 367 PHE A O 1
ATOM 3066 N N . LEU A 1 368 ? -0.599 -10.550 -14.585 1.00 94.06 368 LEU A N 1
ATOM 3067 C CA . LEU A 1 368 ? -1.341 -11.573 -13.843 1.00 94.06 368 LEU A CA 1
ATOM 3068 C C . LEU A 1 368 ? -2.227 -10.950 -12.754 1.00 94.06 368 LEU A C 1
ATOM 3070 O O . LEU A 1 368 ? -3.401 -11.303 -12.633 1.00 94.06 368 LEU A O 1
ATOM 3074 N N . LEU A 1 369 ? -1.676 -10.004 -11.984 1.00 94.94 369 LEU A N 1
ATOM 3075 C CA . LEU A 1 369 ? -2.435 -9.260 -10.979 1.00 94.94 369 LEU A CA 1
ATOM 3076 C C . LEU A 1 369 ? -3.579 -8.471 -11.629 1.00 94.94 369 LEU A C 1
ATOM 3078 O O . LEU A 1 369 ? -4.715 -8.537 -11.158 1.00 94.94 369 LEU A O 1
ATOM 3082 N N . PHE A 1 370 ? -3.297 -7.778 -12.733 1.00 95.56 370 PHE A N 1
ATOM 3083 C CA . PHE A 1 370 ? -4.287 -7.037 -13.512 1.00 95.56 370 PHE A CA 1
ATOM 3084 C C . PHE A 1 370 ? -5.440 -7.919 -13.985 1.00 95.56 370 PHE A C 1
ATOM 3086 O O . PHE A 1 370 ? -6.601 -7.564 -13.787 1.00 95.56 370 PHE A O 1
ATOM 3093 N N . LEU A 1 371 ? -5.137 -9.070 -14.586 1.00 95.06 371 LEU A N 1
ATOM 3094 C CA . LEU A 1 371 ? -6.140 -9.972 -15.141 1.00 95.06 371 LEU A CA 1
ATOM 3095 C C . LEU A 1 371 ? -7.067 -10.509 -14.045 1.00 95.06 371 LEU A C 1
ATOM 3097 O O . LEU A 1 371 ? -8.282 -10.358 -14.143 1.00 95.06 371 LEU A O 1
ATOM 3101 N N . ASN A 1 372 ? -6.504 -11.064 -12.968 1.00 95.25 372 ASN A N 1
ATOM 3102 C CA . ASN A 1 372 ? -7.301 -11.607 -11.866 1.00 95.25 372 ASN A CA 1
ATOM 3103 C C . ASN A 1 372 ? -8.163 -10.527 -11.193 1.00 95.25 372 ASN A C 1
ATOM 3105 O O . ASN A 1 372 ? -9.330 -10.772 -10.880 1.00 95.25 372 ASN A O 1
ATOM 3109 N N . THR A 1 373 ? -7.623 -9.320 -11.020 1.00 94.69 373 THR A N 1
ATOM 3110 C CA . THR A 1 373 ? -8.357 -8.206 -10.405 1.00 94.69 373 THR A CA 1
ATOM 3111 C C . THR A 1 373 ? -9.509 -7.730 -11.296 1.00 94.69 373 THR A C 1
ATOM 3113 O O . THR A 1 373 ? -10.634 -7.595 -10.814 1.00 94.69 373 THR A O 1
ATOM 3116 N N . ASN A 1 374 ? -9.282 -7.555 -12.604 1.00 92.44 374 ASN A N 1
ATOM 3117 C CA . ASN A 1 374 ? -10.346 -7.154 -13.533 1.00 92.44 374 ASN A CA 1
ATOM 3118 C C . ASN A 1 374 ? -11.435 -8.215 -13.688 1.00 92.44 374 ASN A C 1
ATOM 3120 O O . ASN A 1 374 ? -12.603 -7.856 -13.798 1.00 92.44 374 ASN A O 1
ATOM 3124 N N . LEU A 1 375 ? -11.092 -9.507 -13.635 1.00 93.00 375 LEU A N 1
ATOM 3125 C CA . LEU A 1 375 ? -12.099 -10.572 -13.616 1.00 93.00 375 LEU A CA 1
ATOM 3126 C C . LEU A 1 375 ? -13.051 -10.423 -12.424 1.00 93.00 375 LEU A C 1
ATOM 3128 O O . LEU A 1 375 ? -14.256 -10.611 -12.575 1.00 93.00 375 LEU A O 1
ATOM 3132 N N . ALA A 1 376 ? -12.538 -10.014 -11.260 1.00 92.62 376 ALA A N 1
ATOM 3133 C CA . ALA A 1 376 ? -13.377 -9.703 -10.106 1.00 92.62 376 ALA A CA 1
ATOM 3134 C C . ALA A 1 376 ? -14.293 -8.499 -10.353 1.00 92.62 376 ALA A C 1
ATOM 3136 O O . ALA A 1 376 ? -15.452 -8.516 -9.936 1.00 92.62 376 ALA A O 1
ATOM 3137 N N . PHE A 1 377 ? -13.766 -7.458 -11.006 1.00 91.06 377 PHE A N 1
ATOM 3138 C CA . PHE A 1 377 ? -14.516 -6.245 -11.328 1.00 91.06 377 PHE A CA 1
ATOM 3139 C C . PHE A 1 377 ? -15.652 -6.540 -12.307 1.00 91.06 377 PHE A C 1
ATOM 3141 O O . PHE A 1 377 ? -16.785 -6.148 -12.046 1.00 91.06 377 PHE A O 1
ATOM 3148 N N . TRP A 1 378 ? -15.385 -7.296 -13.374 1.00 88.56 378 TRP A N 1
ATOM 3149 C CA . TRP A 1 378 ? -16.405 -7.708 -14.343 1.00 88.56 378 TRP A CA 1
ATOM 3150 C C . TRP A 1 378 ? -17.438 -8.664 -13.747 1.00 88.56 378 TRP A C 1
ATOM 3152 O O . TRP A 1 378 ? -18.616 -8.564 -14.069 1.00 88.56 378 TRP A O 1
ATOM 3162 N N . ALA A 1 379 ? -17.027 -9.544 -12.832 1.00 89.06 379 ALA A N 1
ATOM 3163 C CA . ALA A 1 379 ? -17.949 -10.414 -12.106 1.00 89.06 379 ALA A CA 1
ATOM 3164 C C . ALA A 1 379 ? -18.739 -9.683 -10.997 1.00 89.06 379 ALA A C 1
ATOM 3166 O O . ALA A 1 379 ? -19.597 -10.290 -10.353 1.00 89.06 379 ALA A O 1
ATOM 3167 N N . GLY A 1 380 ? -18.430 -8.409 -10.715 1.00 87.12 380 GLY A N 1
ATOM 3168 C CA . GLY A 1 380 ? -19.036 -7.643 -9.623 1.00 87.12 380 GLY A CA 1
ATOM 3169 C C . GLY A 1 380 ? -18.740 -8.209 -8.227 1.00 87.12 380 GLY A C 1
ATOM 3170 O O . GLY A 1 380 ? -19.481 -7.946 -7.282 1.00 87.12 380 GLY A O 1
ATOM 3171 N N . LYS A 1 381 ? -17.676 -9.009 -8.065 1.00 89.38 381 LYS A N 1
ATOM 3172 C CA . LYS A 1 381 ? -17.340 -9.715 -6.810 1.00 89.38 381 LYS A CA 1
ATOM 3173 C C . LYS A 1 381 ? -16.182 -9.042 -6.059 1.00 89.38 381 LYS A C 1
ATOM 3175 O O . LYS A 1 381 ? -15.246 -9.700 -5.605 1.00 89.38 381 LYS A O 1
ATOM 3180 N N . VAL A 1 382 ? -16.237 -7.718 -5.912 1.00 88.38 382 VAL A N 1
ATOM 3181 C CA . VAL A 1 382 ? -15.184 -6.928 -5.240 1.00 88.38 382 VAL A CA 1
ATOM 3182 C C . VAL A 1 382 ? -15.051 -7.268 -3.749 1.00 88.38 382 VAL A 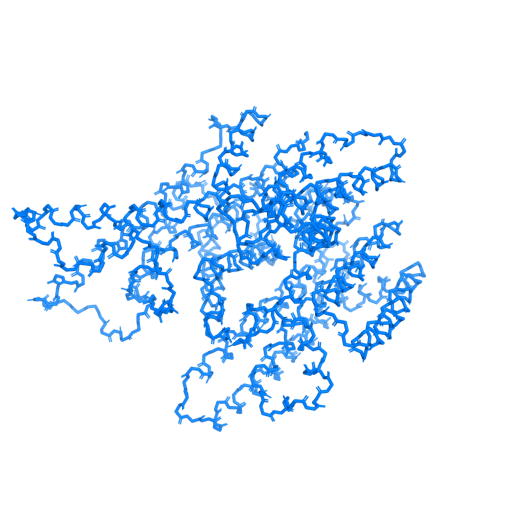C 1
ATOM 3184 O O . VAL A 1 382 ? -13.938 -7.269 -3.227 1.00 88.38 382 VAL A O 1
ATOM 3187 N N . GLU A 1 383 ? -16.145 -7.619 -3.066 1.00 85.38 383 GLU A N 1
ATOM 3188 C CA . GLU A 1 383 ? -16.105 -8.073 -1.665 1.00 85.38 383 GLU A CA 1
ATOM 3189 C C . GLU A 1 383 ? -15.219 -9.321 -1.512 1.00 85.38 383 GLU A C 1
ATOM 3191 O O . GLU A 1 383 ? -14.320 -9.349 -0.672 1.00 85.38 383 GLU A O 1
ATOM 3196 N N . LEU A 1 384 ? -15.398 -10.314 -2.393 1.00 88.81 384 LEU A N 1
ATOM 3197 C CA . LEU A 1 384 ? -14.575 -11.525 -2.421 1.00 88.81 384 LEU A CA 1
ATOM 3198 C C . LEU A 1 384 ? -13.109 -11.204 -2.725 1.00 88.81 384 LEU A C 1
ATOM 3200 O O . LEU A 1 384 ? -12.222 -11.688 -2.025 1.00 88.81 384 LEU A O 1
ATOM 3204 N N . LEU A 1 385 ? -12.855 -10.371 -3.740 1.00 91.56 385 LEU A N 1
ATOM 3205 C CA . LEU A 1 385 ? -11.505 -9.919 -4.081 1.00 91.56 385 LEU A CA 1
ATOM 3206 C C . LEU A 1 385 ? -10.820 -9.256 -2.884 1.00 91.56 385 LEU A C 1
ATOM 3208 O O . LEU A 1 385 ? -9.674 -9.577 -2.586 1.00 91.56 385 LEU A O 1
ATOM 3212 N N . THR A 1 386 ? -11.521 -8.357 -2.192 1.00 87.56 386 THR A N 1
ATOM 3213 C CA . THR A 1 386 ? -10.986 -7.638 -1.031 1.00 87.56 386 THR A CA 1
ATOM 3214 C C . THR A 1 386 ? -10.573 -8.627 0.048 1.00 87.56 386 THR A C 1
ATOM 3216 O O . THR A 1 386 ? -9.421 -8.598 0.464 1.00 87.56 386 THR A O 1
ATOM 3219 N N . VAL A 1 387 ? -11.457 -9.561 0.420 1.00 85.81 387 VAL A N 1
ATOM 3220 C CA . VAL A 1 387 ? -11.162 -10.605 1.416 1.00 85.81 387 VAL A CA 1
ATOM 3221 C C . VAL A 1 387 ? -9.931 -11.423 1.017 1.00 85.81 387 VAL A C 1
ATOM 3223 O O . VAL A 1 387 ? -9.026 -11.619 1.827 1.00 85.81 387 VAL A O 1
ATOM 3226 N N . VAL A 1 388 ? -9.866 -11.876 -0.238 1.00 89.81 388 VAL A N 1
ATOM 3227 C CA . VAL A 1 388 ? -8.747 -12.683 -0.742 1.00 89.81 388 VAL A CA 1
ATOM 3228 C C . VAL A 1 388 ? -7.434 -11.894 -0.712 1.00 89.81 388 VAL A C 1
ATOM 3230 O O . VAL A 1 388 ? -6.438 -12.390 -0.185 1.00 89.81 388 VAL A O 1
ATOM 3233 N N . LEU A 1 389 ? -7.420 -10.652 -1.204 1.00 90.31 389 LEU A N 1
ATOM 3234 C CA . LEU A 1 389 ? -6.227 -9.799 -1.197 1.00 90.31 389 LEU A CA 1
ATOM 3235 C C . LEU A 1 389 ? -5.750 -9.475 0.224 1.00 90.31 389 LEU A C 1
ATOM 3237 O O . LEU A 1 389 ? -4.541 -9.474 0.465 1.00 90.31 389 LEU A O 1
ATOM 3241 N N . SER A 1 390 ? -6.668 -9.268 1.174 1.00 85.62 390 SER A N 1
ATOM 3242 C CA . SER A 1 390 ? -6.321 -9.039 2.579 1.00 85.62 390 SER A CA 1
ATOM 3243 C C . SER A 1 390 ? -5.538 -10.207 3.187 1.00 85.62 390 SER A C 1
ATOM 3245 O O . SER A 1 390 ? -4.607 -9.979 3.962 1.00 85.62 390 SER A O 1
ATOM 3247 N N . PHE A 1 391 ? -5.862 -11.451 2.813 1.00 86.31 391 PHE A N 1
ATOM 3248 C CA . PHE A 1 391 ? -5.108 -12.629 3.251 1.00 86.31 391 PHE A CA 1
ATOM 3249 C C . PHE A 1 391 ? -3.803 -12.821 2.486 1.00 86.31 391 PHE A C 1
ATOM 3251 O O . PHE A 1 391 ? -2.776 -13.091 3.108 1.00 86.31 391 PHE A O 1
ATOM 3258 N N . ILE A 1 392 ? -3.812 -12.666 1.159 1.00 90.44 392 ILE A N 1
ATOM 3259 C CA . ILE A 1 392 ? -2.606 -12.864 0.340 1.00 90.44 392 ILE A CA 1
ATOM 3260 C C . ILE A 1 392 ? -1.516 -11.856 0.730 1.00 90.44 392 ILE A C 1
ATOM 3262 O O . ILE A 1 392 ? -0.355 -12.240 0.865 1.00 90.44 392 ILE A O 1
ATOM 3266 N N . LEU A 1 393 ? -1.868 -10.588 0.975 1.00 89.50 393 LEU A N 1
ATOM 3267 C CA . LEU A 1 393 ? -0.895 -9.568 1.375 1.00 89.50 393 LEU A CA 1
ATOM 3268 C C . LEU A 1 393 ? -0.243 -9.899 2.721 1.00 89.50 393 LEU A C 1
ATOM 3270 O O . LEU A 1 393 ? 0.983 -9.880 2.843 1.00 89.50 393 LEU A O 1
ATOM 3274 N N . ALA A 1 394 ? -1.060 -10.248 3.715 1.00 86.12 394 ALA A N 1
ATOM 3275 C CA . ALA A 1 394 ? -0.599 -10.705 5.020 1.00 86.12 394 ALA A CA 1
ATOM 3276 C C . ALA A 1 394 ? 0.322 -11.934 4.910 1.00 86.12 394 ALA A C 1
ATOM 3278 O O . ALA A 1 394 ? 1.373 -11.984 5.553 1.00 86.12 394 ALA A O 1
ATOM 3279 N N . LEU A 1 395 ? -0.045 -12.899 4.062 1.00 88.12 395 LEU A N 1
ATOM 3280 C CA . LEU A 1 395 ? 0.735 -14.107 3.812 1.00 88.12 395 LEU A CA 1
ATOM 3281 C C . LEU A 1 395 ? 2.102 -13.787 3.195 1.00 88.12 395 LEU A C 1
ATOM 3283 O O . LEU A 1 395 ? 3.105 -14.327 3.652 1.00 88.12 395 LEU A O 1
ATOM 3287 N N . PHE A 1 396 ? 2.173 -12.901 2.199 1.00 89.56 396 PHE A N 1
ATOM 3288 C CA . PHE A 1 396 ? 3.448 -12.514 1.584 1.00 89.56 396 PHE A CA 1
ATOM 3289 C C . PHE A 1 396 ? 4.368 -11.787 2.567 1.00 89.56 396 PHE A C 1
ATOM 3291 O O . PHE A 1 396 ? 5.552 -12.111 2.638 1.00 89.56 396 PHE A O 1
ATOM 3298 N N . ILE A 1 397 ? 3.827 -10.880 3.389 1.00 86.81 397 ILE A N 1
ATOM 3299 C CA . ILE A 1 397 ? 4.596 -10.227 4.459 1.00 86.81 397 ILE A CA 1
ATOM 3300 C C . ILE A 1 397 ? 5.150 -11.273 5.436 1.00 86.81 397 ILE A C 1
ATOM 3302 O O . ILE A 1 397 ? 6.328 -11.231 5.788 1.00 86.81 397 ILE A O 1
ATOM 3306 N N . LEU A 1 398 ? 4.323 -12.238 5.849 1.00 85.81 398 LEU A N 1
ATOM 3307 C CA . LEU A 1 398 ? 4.734 -13.306 6.757 1.00 85.81 398 LEU A CA 1
ATOM 3308 C C . LEU A 1 398 ? 5.828 -14.192 6.151 1.00 85.81 398 LEU A C 1
ATOM 3310 O O . LEU A 1 398 ? 6.839 -14.439 6.807 1.00 85.81 398 LEU A O 1
ATOM 3314 N N . ILE A 1 399 ? 5.644 -14.655 4.910 1.00 85.69 399 ILE A N 1
ATOM 3315 C CA . ILE A 1 399 ? 6.626 -15.478 4.191 1.00 85.69 399 ILE A CA 1
ATOM 3316 C C . ILE A 1 399 ? 7.966 -14.749 4.110 1.00 85.69 399 ILE A C 1
ATOM 3318 O O . ILE A 1 399 ? 9.003 -15.360 4.351 1.00 85.69 399 ILE A O 1
ATOM 3322 N N . GLU A 1 400 ? 7.955 -13.451 3.825 1.00 85.12 400 GLU A N 1
ATOM 3323 C CA . GLU A 1 400 ? 9.172 -12.662 3.676 1.00 85.12 400 GLU A CA 1
ATOM 3324 C C . GLU A 1 400 ? 9.894 -12.434 5.018 1.00 85.12 400 GLU A C 1
ATOM 3326 O O . GLU A 1 400 ? 11.118 -12.575 5.100 1.00 85.12 400 GLU A O 1
ATOM 3331 N N . ILE A 1 401 ? 9.147 -12.198 6.106 1.00 81.38 401 ILE A N 1
ATOM 3332 C CA . ILE A 1 401 ? 9.707 -12.158 7.469 1.00 81.38 401 ILE A CA 1
ATOM 3333 C C . ILE A 1 401 ? 10.327 -13.516 7.834 1.00 81.38 401 ILE A C 1
ATOM 3335 O O . ILE A 1 401 ? 11.451 -13.570 8.339 1.00 81.38 401 ILE A O 1
ATOM 3339 N N . LEU A 1 402 ? 9.632 -14.624 7.553 1.00 80.19 402 LEU A N 1
ATOM 3340 C CA . LEU A 1 402 ? 10.135 -15.977 7.808 1.00 80.19 402 LEU A CA 1
ATOM 3341 C C . LEU A 1 402 ? 11.385 -16.279 6.975 1.00 80.19 402 LEU A C 1
ATOM 3343 O O . LEU A 1 402 ? 12.376 -16.760 7.524 1.00 80.19 402 LEU A O 1
ATOM 3347 N N . ARG A 1 403 ? 11.381 -15.952 5.679 1.00 82.38 403 ARG A N 1
ATOM 3348 C CA . ARG A 1 403 ? 12.536 -16.119 4.789 1.00 82.38 403 ARG A CA 1
ATOM 3349 C C . ARG A 1 403 ? 13.762 -15.421 5.358 1.00 82.38 403 ARG A C 1
ATOM 3351 O O . ARG A 1 403 ? 14.835 -16.020 5.412 1.00 82.38 403 ARG A O 1
ATOM 3358 N N . LYS A 1 404 ? 13.595 -14.180 5.827 1.00 78.12 404 LYS A N 1
ATOM 3359 C CA . LYS A 1 404 ? 14.690 -13.402 6.407 1.00 78.12 404 LYS A CA 1
ATOM 3360 C C . LYS A 1 404 ? 15.183 -13.975 7.734 1.00 78.12 404 LYS A C 1
ATOM 3362 O O . LYS A 1 404 ? 16.388 -14.066 7.952 1.00 78.12 404 LYS A O 1
ATOM 3367 N N . ASN A 1 405 ? 14.270 -14.385 8.610 1.00 75.38 405 ASN A N 1
ATOM 3368 C CA . ASN A 1 405 ? 14.613 -14.960 9.912 1.00 75.38 405 ASN A CA 1
ATOM 3369 C C . ASN A 1 405 ? 15.321 -16.321 9.792 1.00 75.38 405 ASN A C 1
ATOM 3371 O O . ASN A 1 405 ? 16.177 -16.653 10.615 1.00 75.38 405 ASN A O 1
ATOM 3375 N N . TYR A 1 406 ? 14.976 -17.104 8.767 1.00 73.69 406 TYR A N 1
ATOM 3376 C CA . TYR A 1 406 ? 15.478 -18.459 8.542 1.00 73.69 406 TYR A CA 1
ATOM 3377 C C . TYR A 1 406 ? 16.343 -18.563 7.279 1.00 73.69 406 TYR A C 1
ATOM 3379 O O . TYR A 1 406 ? 16.303 -19.576 6.587 1.00 73.69 406 TYR A O 1
ATOM 3387 N N . GLU A 1 407 ? 17.170 -17.551 6.998 1.00 71.44 407 GLU A N 1
ATOM 3388 C CA . GLU A 1 407 ? 18.012 -17.472 5.789 1.00 71.44 407 GLU A CA 1
ATOM 3389 C C . GLU A 1 407 ? 18.848 -18.751 5.546 1.00 71.44 407 GLU A C 1
ATOM 3391 O O . GLU A 1 407 ? 18.971 -19.204 4.415 1.00 71.44 407 GLU A O 1
ATOM 3396 N N . HIS A 1 408 ? 19.319 -19.421 6.609 1.00 63.41 408 HIS A N 1
ATOM 3397 C CA . HIS A 1 408 ? 20.044 -20.702 6.517 1.00 63.41 408 HIS A CA 1
ATOM 3398 C C . HIS A 1 408 ? 19.188 -21.919 6.121 1.00 63.41 408 HIS A C 1
ATOM 3400 O O . HIS A 1 408 ? 19.732 -22.913 5.656 1.00 63.41 408 HIS A O 1
ATOM 3406 N N . ALA A 1 409 ? 17.876 -21.891 6.362 1.00 60.94 409 ALA A N 1
ATOM 3407 C CA . ALA A 1 409 ? 16.956 -22.952 5.940 1.00 60.94 409 ALA A CA 1
ATOM 3408 C C . ALA A 1 409 ? 16.451 -22.717 4.505 1.00 60.94 409 ALA A C 1
ATOM 3410 O O . ALA A 1 409 ? 16.120 -23.659 3.785 1.00 60.94 409 ALA A O 1
ATOM 3411 N N . PHE A 1 410 ? 16.436 -21.458 4.060 1.00 60.25 410 PHE A N 1
ATOM 3412 C CA . PHE A 1 410 ? 16.149 -21.070 2.683 1.00 60.25 410 PHE A CA 1
ATOM 3413 C C . PHE A 1 410 ? 17.433 -21.056 1.842 1.00 60.25 410 PHE A C 1
ATOM 3415 O O . PHE A 1 410 ? 17.843 -20.021 1.321 1.00 60.25 410 PHE A O 1
ATOM 3422 N N . ASN A 1 411 ? 18.059 -22.227 1.677 1.00 63.94 411 ASN A N 1
ATOM 3423 C CA . ASN A 1 411 ? 19.186 -22.388 0.751 1.00 63.94 411 ASN A CA 1
ATOM 3424 C C . ASN A 1 411 ? 18.808 -21.935 -0.674 1.00 63.94 411 ASN A C 1
ATOM 3426 O O . ASN A 1 411 ? 17.634 -21.925 -1.053 1.00 63.94 411 ASN A O 1
ATOM 3430 N N . SER A 1 412 ? 19.805 -21.596 -1.495 1.00 62.00 412 SER A N 1
ATOM 3431 C CA . SER A 1 412 ? 19.627 -21.159 -2.894 1.00 62.00 412 SER A CA 1
ATOM 3432 C C . SER A 1 412 ? 18.836 -22.147 -3.763 1.00 62.00 412 SER A C 1
ATOM 3434 O O . SER A 1 412 ? 18.190 -21.734 -4.718 1.00 62.00 412 SER A O 1
ATOM 3436 N N . ASN A 1 413 ? 18.832 -23.433 -3.402 1.00 61.56 413 ASN A N 1
ATOM 3437 C CA . ASN A 1 413 ? 18.097 -24.486 -4.109 1.00 61.56 413 ASN A CA 1
ATOM 3438 C C . ASN A 1 413 ? 16.638 -24.647 -3.641 1.00 61.56 413 ASN A C 1
ATOM 3440 O O . ASN A 1 413 ? 15.912 -25.479 -4.181 1.00 61.56 413 ASN A O 1
ATOM 3444 N N . ASN A 1 414 ? 16.188 -23.888 -2.637 1.00 76.69 414 ASN A N 1
ATOM 3445 C CA . ASN A 1 414 ? 14.797 -23.922 -2.196 1.00 76.69 414 ASN A CA 1
ATOM 3446 C C . ASN A 1 414 ? 13.902 -23.269 -3.263 1.00 76.69 414 ASN A C 1
ATOM 3448 O O . ASN A 1 414 ? 14.122 -22.117 -3.641 1.00 76.69 414 ASN A O 1
ATOM 3452 N N . TRP A 1 415 ? 12.863 -23.982 -3.709 1.00 75.00 415 TRP A N 1
ATOM 3453 C CA . TRP A 1 415 ? 11.907 -23.492 -4.706 1.00 75.00 415 TRP A CA 1
ATOM 3454 C C . TRP A 1 415 ? 11.291 -22.139 -4.328 1.00 75.00 415 TRP A C 1
ATOM 3456 O O . TRP A 1 415 ? 11.150 -21.274 -5.189 1.00 75.00 415 TRP A O 1
ATOM 3466 N N . LEU A 1 416 ? 10.994 -21.910 -3.044 1.00 74.00 416 LEU A N 1
ATOM 3467 C CA . LEU A 1 416 ? 10.422 -20.645 -2.574 1.00 74.00 416 LEU A CA 1
ATOM 3468 C C . LEU A 1 416 ? 11.421 -19.488 -2.731 1.00 74.00 416 LEU A C 1
ATOM 3470 O O . LEU A 1 416 ? 11.052 -18.402 -3.170 1.00 74.00 416 LEU A O 1
ATOM 3474 N N . ASN A 1 417 ? 12.703 -19.732 -2.452 1.00 76.44 417 ASN A N 1
ATOM 3475 C CA . ASN A 1 417 ? 13.757 -18.738 -2.653 1.00 76.44 417 ASN A CA 1
ATOM 3476 C C . ASN A 1 417 ? 13.994 -18.478 -4.154 1.00 76.44 417 ASN A C 1
ATOM 3478 O O . ASN A 1 417 ? 14.114 -17.333 -4.580 1.00 76.44 417 ASN A O 1
ATOM 3482 N N . LEU A 1 418 ? 13.958 -19.521 -4.989 1.00 75.31 418 LEU A N 1
ATOM 3483 C CA . LEU A 1 418 ? 14.023 -19.393 -6.452 1.00 75.31 418 LEU A CA 1
ATOM 3484 C C . LEU A 1 418 ? 12.817 -18.653 -7.043 1.00 75.31 418 LEU A C 1
ATOM 3486 O O . LEU A 1 418 ? 12.951 -17.971 -8.054 1.00 75.31 418 LEU A O 1
ATOM 3490 N N . PHE A 1 419 ? 11.636 -18.784 -6.440 1.00 78.94 419 PHE A N 1
ATOM 3491 C CA . PHE A 1 419 ? 10.452 -18.033 -6.841 1.00 78.94 419 PHE A CA 1
ATOM 3492 C C . PHE A 1 419 ? 10.587 -16.556 -6.463 1.00 78.94 419 PHE A C 1
ATOM 3494 O O . PHE A 1 419 ? 10.448 -15.690 -7.326 1.00 78.94 419 PHE A O 1
ATOM 3501 N N . LEU A 1 420 ? 10.919 -16.261 -5.203 1.00 77.19 420 LEU A N 1
ATOM 3502 C CA . LEU A 1 420 ? 11.030 -14.887 -4.711 1.00 77.19 420 LEU A CA 1
ATOM 3503 C C . LEU A 1 420 ? 12.179 -14.117 -5.366 1.00 77.19 420 LEU A C 1
ATOM 3505 O O . LEU A 1 420 ? 12.029 -12.937 -5.673 1.00 77.19 420 LEU A O 1
ATOM 3509 N N . THR A 1 421 ? 13.298 -14.778 -5.667 1.00 76.31 421 THR A N 1
ATOM 3510 C CA . THR A 1 421 ? 14.442 -14.132 -6.333 1.00 76.31 421 THR A CA 1
ATOM 3511 C C . THR A 1 421 ? 14.110 -13.609 -7.735 1.00 76.31 421 THR A C 1
ATOM 3513 O O . THR A 1 421 ? 14.731 -12.649 -8.181 1.00 76.31 421 THR A O 1
ATOM 3516 N N . ARG A 1 422 ? 13.069 -14.133 -8.404 1.00 78.50 422 ARG A N 1
ATOM 3517 C CA . ARG A 1 422 ? 12.576 -13.608 -9.698 1.00 78.50 422 ARG A CA 1
ATOM 3518 C C . ARG A 1 422 ? 11.994 -12.197 -9.594 1.00 78.50 422 ARG A C 1
ATOM 3520 O O . ARG A 1 422 ? 11.893 -11.507 -10.605 1.00 78.50 422 ARG A O 1
ATOM 3527 N N . PHE A 1 423 ? 11.596 -11.782 -8.393 1.00 73.25 423 PHE A N 1
ATOM 3528 C CA . PHE A 1 423 ? 11.059 -10.450 -8.128 1.00 73.25 423 PHE A CA 1
ATOM 3529 C C . PHE A 1 423 ? 12.123 -9.445 -7.708 1.00 73.25 423 PHE A C 1
ATOM 3531 O O . PHE A 1 423 ? 11.786 -8.270 -7.593 1.00 73.25 423 PHE A O 1
ATOM 3538 N N . ILE A 1 424 ? 13.373 -9.877 -7.492 1.00 74.56 424 ILE A N 1
ATOM 3539 C CA . ILE A 1 424 ? 14.440 -8.983 -7.044 1.00 74.56 424 ILE A CA 1
ATOM 3540 C C . ILE A 1 424 ? 14.585 -7.841 -8.045 1.00 74.56 424 ILE A C 1
ATOM 3542 O O . ILE A 1 424 ? 14.802 -8.036 -9.245 1.00 74.56 424 ILE A O 1
ATOM 3546 N N . ASP A 1 425 ? 14.440 -6.632 -7.524 1.00 69.12 425 ASP A N 1
ATOM 3547 C CA . ASP A 1 425 ? 14.863 -5.412 -8.185 1.00 69.12 425 ASP A CA 1
ATOM 3548 C C . ASP A 1 425 ? 16.218 -4.952 -7.665 1.00 69.12 425 ASP A C 1
ATOM 3550 O O . ASP A 1 425 ? 16.706 -5.452 -6.652 1.00 69.12 425 ASP A O 1
ATOM 3554 N N . ASP A 1 426 ? 16.832 -3.979 -8.338 1.00 62.38 426 ASP A N 1
ATOM 3555 C CA . ASP A 1 426 ? 18.109 -3.395 -7.904 1.00 62.38 426 ASP A CA 1
ATOM 3556 C C . ASP A 1 426 ? 18.059 -2.912 -6.449 1.00 62.38 426 ASP A C 1
ATOM 3558 O O . ASP A 1 426 ? 19.055 -2.960 -5.727 1.00 62.38 426 ASP A O 1
ATOM 3562 N N . ARG A 1 427 ? 16.853 -2.547 -6.013 1.00 63.06 427 ARG A N 1
ATOM 3563 C CA . ARG A 1 427 ? 16.492 -2.119 -4.666 1.00 63.06 427 ARG A CA 1
ATOM 3564 C C . ARG A 1 427 ? 16.474 -3.283 -3.660 1.00 63.06 427 ARG A C 1
ATOM 3566 O O . ARG A 1 427 ? 16.938 -3.118 -2.543 1.00 63.06 427 ARG A O 1
ATOM 3573 N N . ASP A 1 428 ? 16.054 -4.484 -4.055 1.00 65.31 428 ASP A N 1
ATOM 3574 C CA . ASP A 1 428 ? 15.883 -5.645 -3.159 1.00 65.31 428 ASP A CA 1
ATOM 3575 C C . ASP A 1 428 ? 17.188 -6.429 -2.895 1.00 65.31 428 ASP A C 1
ATOM 3577 O O . ASP A 1 428 ? 17.201 -7.385 -2.114 1.00 65.31 428 ASP A O 1
ATOM 3581 N N . ARG A 1 429 ? 18.309 -6.046 -3.527 1.00 57.81 429 ARG A N 1
ATOM 3582 C CA . ARG A 1 429 ? 19.555 -6.840 -3.572 1.00 57.81 429 ARG A CA 1
ATOM 3583 C C . ARG A 1 429 ? 20.192 -7.145 -2.204 1.00 57.81 429 ARG A C 1
ATOM 3585 O O . ARG A 1 429 ? 21.025 -8.047 -2.129 1.00 57.81 429 ARG A O 1
ATOM 3592 N N . HIS A 1 430 ? 19.824 -6.441 -1.126 1.00 57.69 430 HIS A N 1
ATOM 3593 C CA . HIS A 1 430 ? 20.510 -6.539 0.175 1.00 57.69 430 HIS A CA 1
ATOM 3594 C C . HIS A 1 430 ? 19.620 -6.716 1.419 1.00 57.69 430 HIS A C 1
ATOM 3596 O O . HIS A 1 430 ? 20.094 -6.510 2.540 1.00 57.69 430 HIS A O 1
ATOM 3602 N N . GLY A 1 431 ? 18.366 -7.162 1.290 1.00 69.50 431 GLY A N 1
ATOM 3603 C CA . GLY A 1 431 ? 17.483 -7.274 2.456 1.00 69.50 431 GLY A CA 1
ATOM 3604 C C . GLY A 1 431 ? 16.235 -8.121 2.243 1.00 69.50 431 GLY A C 1
ATOM 3605 O O . GLY A 1 431 ? 16.322 -9.313 1.930 1.00 69.50 431 GLY A O 1
ATOM 3606 N N . LEU A 1 432 ? 15.084 -7.507 2.506 1.00 75.31 432 LEU A N 1
ATOM 3607 C CA . LEU A 1 432 ? 13.788 -8.090 2.188 1.00 75.31 432 LEU A CA 1
ATOM 3608 C C . LEU A 1 432 ? 13.524 -7.927 0.685 1.00 75.31 432 LEU A C 1
ATOM 3610 O O . LEU A 1 432 ? 13.864 -6.893 0.115 1.00 75.31 432 LEU A O 1
ATOM 3614 N N . ILE A 1 433 ? 12.910 -8.928 0.062 1.00 81.69 433 ILE A N 1
ATOM 3615 C CA . ILE A 1 433 ? 12.419 -8.864 -1.314 1.00 81.69 433 ILE A CA 1
ATOM 3616 C C . ILE A 1 433 ? 11.013 -8.283 -1.240 1.00 81.69 433 ILE A C 1
ATOM 3618 O O . ILE A 1 433 ? 10.092 -8.951 -0.785 1.00 81.69 433 ILE A O 1
ATOM 3622 N N . LEU A 1 434 ? 10.833 -7.029 -1.643 1.00 83.75 434 LEU A N 1
ATOM 3623 C CA . LEU A 1 434 ? 9.597 -6.298 -1.346 1.00 83.75 434 LEU A CA 1
ATOM 3624 C C . LEU A 1 434 ? 8.821 -5.914 -2.591 1.00 83.75 434 LEU A C 1
ATOM 3626 O O . LEU A 1 434 ? 7.642 -5.589 -2.488 1.00 83.75 434 LEU A O 1
ATOM 3630 N N . THR A 1 435 ? 9.436 -6.003 -3.769 1.00 85.75 435 THR A N 1
ATOM 3631 C CA . THR A 1 435 ? 8.806 -5.627 -5.039 1.00 85.75 435 THR A CA 1
ATOM 3632 C C . THR A 1 435 ? 7.445 -6.304 -5.249 1.00 85.75 435 THR A C 1
ATOM 3634 O O . THR A 1 435 ? 6.498 -5.653 -5.689 1.00 85.75 435 THR A O 1
ATOM 3637 N N . HIS A 1 436 ? 7.311 -7.585 -4.882 1.00 86.12 436 HIS A N 1
ATOM 3638 C CA . HIS A 1 436 ? 6.052 -8.333 -4.990 1.00 86.12 436 HIS A CA 1
ATOM 3639 C C . HIS A 1 436 ? 5.013 -7.926 -3.931 1.00 86.12 436 HIS A C 1
ATOM 3641 O O . HIS A 1 436 ? 3.823 -7.859 -4.237 1.00 86.12 436 HIS A O 1
ATOM 3647 N N . ILE A 1 437 ? 5.453 -7.597 -2.711 1.00 89.44 437 ILE A N 1
ATOM 3648 C CA . ILE A 1 437 ? 4.590 -7.054 -1.652 1.00 89.44 437 ILE A CA 1
ATOM 3649 C C . ILE A 1 437 ? 4.089 -5.665 -2.054 1.00 89.44 437 ILE A C 1
ATOM 3651 O O . ILE A 1 437 ? 2.910 -5.377 -1.879 1.00 89.44 437 ILE A O 1
ATOM 3655 N N . TYR A 1 438 ? 4.944 -4.822 -2.640 1.00 89.31 438 TYR A N 1
ATOM 3656 C CA . TYR A 1 438 ? 4.560 -3.491 -3.104 1.00 89.31 438 TYR A CA 1
ATOM 3657 C C . TYR A 1 438 ? 3.612 -3.522 -4.275 1.00 89.31 438 TYR A C 1
ATOM 3659 O O . TYR A 1 438 ? 2.634 -2.791 -4.239 1.00 89.31 438 TYR A O 1
ATOM 3667 N N . LEU A 1 439 ? 3.843 -4.392 -5.255 1.00 92.25 439 LEU A N 1
ATOM 3668 C CA . LEU A 1 439 ? 2.915 -4.570 -6.366 1.00 92.25 439 LEU A CA 1
ATOM 3669 C C . LEU A 1 439 ? 1.509 -4.928 -5.859 1.00 92.25 439 LEU A C 1
ATOM 3671 O O . LEU A 1 439 ? 0.520 -4.315 -6.261 1.00 92.25 439 LEU A O 1
ATOM 3675 N N . LEU A 1 440 ? 1.427 -5.882 -4.927 1.00 93.38 440 LEU A N 1
ATOM 3676 C CA . LEU A 1 440 ? 0.156 -6.305 -4.349 1.00 93.38 440 LEU A CA 1
ATOM 3677 C C . LEU A 1 440 ? -0.477 -5.213 -3.473 1.00 93.38 440 LEU A C 1
ATOM 3679 O O . LEU A 1 440 ? -1.666 -4.934 -3.607 1.00 93.38 440 LEU A O 1
ATOM 3683 N N . ALA A 1 441 ? 0.307 -4.577 -2.600 1.00 91.00 441 ALA A N 1
ATOM 3684 C CA . ALA A 1 441 ? -0.161 -3.500 -1.732 1.00 91.00 441 ALA A CA 1
ATOM 3685 C C . ALA A 1 441 ? -0.626 -2.283 -2.544 1.00 91.00 441 ALA A C 1
ATOM 3687 O O . ALA A 1 441 ? -1.684 -1.734 -2.264 1.00 91.00 441 ALA A O 1
ATOM 3688 N N . GLY A 1 442 ? 0.107 -1.890 -3.585 1.00 91.12 442 GLY A N 1
ATOM 3689 C CA . GLY A 1 442 ? -0.262 -0.788 -4.467 1.00 91.12 442 GLY A CA 1
ATOM 3690 C C . GLY A 1 442 ? -1.632 -0.986 -5.113 1.00 91.12 442 GLY A C 1
ATOM 3691 O O . GLY A 1 442 ? -2.431 -0.056 -5.136 1.00 91.12 442 GLY A O 1
ATOM 3692 N N . ALA A 1 443 ? -1.951 -2.202 -5.562 1.00 92.38 443 ALA A N 1
ATOM 3693 C CA . ALA A 1 443 ? -3.282 -2.516 -6.085 1.00 92.38 443 ALA A CA 1
ATOM 3694 C C . ALA A 1 443 ? -4.354 -2.617 -4.982 1.00 92.38 443 ALA A C 1
ATOM 3696 O O . ALA A 1 443 ? -5.481 -2.165 -5.166 1.00 92.38 443 ALA A O 1
ATOM 3697 N N . TYR A 1 444 ? -4.014 -3.202 -3.832 1.00 91.62 444 TYR A N 1
ATOM 3698 C CA . TYR A 1 444 ? -4.961 -3.501 -2.756 1.00 91.62 444 TYR A CA 1
ATOM 3699 C C . TYR A 1 444 ? -5.376 -2.277 -1.925 1.00 91.62 444 TYR A C 1
ATOM 3701 O O . TYR A 1 444 ? -6.555 -2.133 -1.603 1.00 91.62 444 TYR A O 1
ATOM 3709 N N . LEU A 1 445 ? -4.436 -1.397 -1.561 1.00 88.50 445 LEU A N 1
ATOM 3710 C CA . LEU A 1 445 ? -4.689 -0.308 -0.610 1.00 88.50 445 LEU A CA 1
ATOM 3711 C C . LEU A 1 445 ? -5.757 0.693 -1.100 1.00 88.50 445 LEU A C 1
ATOM 3713 O O . LEU A 1 445 ? -6.628 1.032 -0.300 1.00 88.50 445 LEU A O 1
ATOM 3717 N N . PRO A 1 446 ? -5.771 1.134 -2.377 1.00 89.94 446 PRO A N 1
ATOM 3718 C CA . PRO A 1 446 ? -6.850 1.976 -2.901 1.00 89.94 446 PRO A CA 1
ATOM 3719 C C . PRO A 1 446 ? -8.230 1.309 -2.832 1.00 89.94 446 PRO A C 1
ATOM 3721 O O . PRO A 1 446 ? -9.209 1.969 -2.490 1.00 89.94 446 PRO A O 1
ATOM 3724 N N . ILE A 1 447 ? -8.302 0.001 -3.118 1.00 89.81 447 ILE A N 1
ATOM 3725 C CA . ILE A 1 447 ? -9.550 -0.776 -3.085 1.00 89.81 447 ILE A CA 1
ATOM 3726 C C . ILE A 1 447 ? -10.065 -0.841 -1.651 1.00 89.81 447 ILE A C 1
ATOM 3728 O O . ILE A 1 447 ? -11.177 -0.406 -1.366 1.00 89.81 447 ILE A O 1
ATOM 3732 N N . VAL A 1 448 ? -9.247 -1.343 -0.723 1.00 85.31 448 VAL A N 1
ATOM 3733 C CA . VAL A 1 448 ? -9.694 -1.542 0.658 1.00 85.31 448 VAL A CA 1
ATOM 3734 C C . VAL A 1 448 ? -9.976 -0.217 1.370 1.00 85.31 448 VAL A C 1
ATOM 3736 O O . VAL A 1 448 ? -10.873 -0.175 2.204 1.00 85.31 448 VAL A O 1
ATOM 3739 N N . ALA A 1 449 ? -9.286 0.877 1.021 1.00 83.56 449 ALA A N 1
ATOM 3740 C CA . ALA A 1 449 ? -9.594 2.200 1.560 1.00 83.56 449 ALA A CA 1
ATOM 3741 C C . ALA A 1 449 ? -11.043 2.615 1.260 1.00 83.56 449 ALA A C 1
ATOM 3743 O O . ALA A 1 449 ? -11.756 3.015 2.172 1.00 83.56 449 ALA A O 1
ATOM 3744 N N . ASP A 1 450 ? -11.503 2.478 0.018 1.00 85.81 450 ASP A N 1
ATOM 3745 C CA . ASP A 1 450 ? -12.885 2.815 -0.344 1.00 85.81 450 ASP A CA 1
ATOM 3746 C C . ASP A 1 450 ? -13.894 1.796 0.190 1.00 85.81 450 ASP A C 1
ATOM 3748 O O . ASP A 1 450 ? -14.917 2.186 0.746 1.00 85.81 450 ASP A O 1
ATOM 3752 N N . VAL A 1 451 ? -13.583 0.497 0.117 1.00 81.06 451 VAL A N 1
ATOM 3753 C CA . VAL A 1 451 ? -14.459 -0.562 0.644 1.00 81.06 451 VAL A CA 1
ATOM 3754 C C . VAL A 1 451 ? -14.730 -0.356 2.137 1.00 81.06 451 VAL A C 1
ATOM 3756 O O . VAL A 1 451 ? -15.878 -0.458 2.564 1.00 81.06 451 VAL A O 1
ATOM 3759 N N . VAL A 1 452 ? -13.694 -0.028 2.918 1.00 77.19 452 VAL A N 1
ATOM 3760 C CA . VAL A 1 452 ? -13.797 0.197 4.369 1.00 77.19 452 VAL A CA 1
ATOM 3761 C C . VAL A 1 452 ? -14.443 1.540 4.698 1.00 77.19 452 VAL A C 1
ATOM 3763 O O . VAL A 1 452 ? -15.203 1.621 5.653 1.00 77.19 452 VAL A O 1
ATOM 3766 N N . LEU A 1 453 ? -14.116 2.612 3.975 1.00 78.00 453 LEU A N 1
ATOM 3767 C CA . LEU A 1 453 ? -14.458 3.972 4.411 1.00 78.00 453 LEU A CA 1
ATOM 3768 C C . LEU A 1 453 ? -15.711 4.536 3.728 1.00 78.00 453 LEU A C 1
ATOM 3770 O O . LEU A 1 453 ? -16.250 5.543 4.196 1.00 78.00 453 LEU A O 1
ATOM 3774 N N . SER A 1 454 ? -16.187 3.925 2.639 1.00 78.75 454 SER A N 1
ATOM 3775 C CA . SER A 1 454 ? -17.342 4.423 1.890 1.00 78.75 454 SER A CA 1
ATOM 3776 C C . SER A 1 454 ? -18.639 4.323 2.687 1.00 78.75 454 SER A C 1
ATOM 3778 O O . SER A 1 454 ? -19.073 3.237 3.066 1.00 78.75 454 SER A O 1
ATOM 3780 N N . ASN A 1 455 ? -19.324 5.461 2.843 1.00 71.50 455 ASN A N 1
ATOM 3781 C CA . ASN A 1 455 ? -20.631 5.545 3.503 1.00 71.50 455 ASN A CA 1
ATOM 3782 C C . ASN A 1 455 ? -21.709 4.709 2.801 1.00 71.50 455 ASN A C 1
ATOM 3784 O O . ASN A 1 455 ? -22.672 4.304 3.443 1.00 71.50 455 ASN A O 1
ATOM 3788 N N . THR A 1 456 ? -21.583 4.473 1.492 1.00 72.06 456 THR A N 1
ATOM 3789 C CA . THR A 1 456 ? -22.588 3.729 0.713 1.00 72.06 456 THR A CA 1
ATOM 3790 C C . THR A 1 456 ? -22.639 2.258 1.115 1.00 72.06 456 THR A C 1
ATOM 3792 O O . THR A 1 456 ? -23.682 1.616 0.994 1.00 72.06 456 THR A O 1
ATOM 3795 N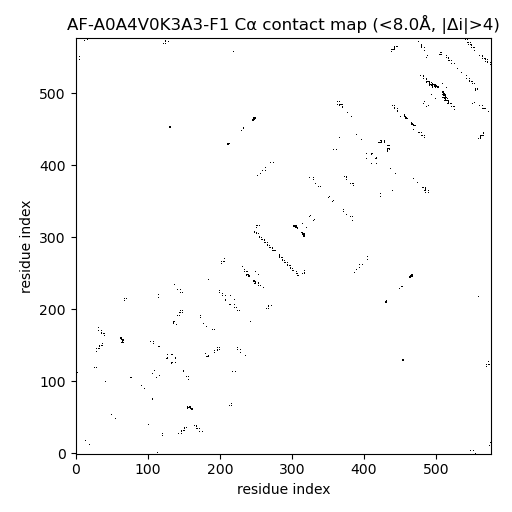 N . ASN A 1 457 ? -21.543 1.757 1.693 1.00 72.81 457 ASN A N 1
ATOM 3796 C CA . ASN A 1 457 ? -21.451 0.425 2.271 1.00 72.81 457 ASN A CA 1
ATOM 3797 C C . ASN A 1 457 ? -21.941 0.370 3.728 1.00 72.81 457 ASN A C 1
ATOM 3799 O O . ASN A 1 457 ? -21.785 -0.653 4.391 1.00 72.81 457 ASN A O 1
ATOM 3803 N N . TYR A 1 458 ? -22.544 1.445 4.243 1.00 69.44 458 TYR A N 1
ATOM 3804 C CA . TYR A 1 458 ? -23.127 1.503 5.578 1.00 69.44 458 TYR A CA 1
ATOM 3805 C C . TYR A 1 458 ? -24.623 1.854 5.519 1.00 69.44 458 TYR A C 1
ATOM 3807 O O . TYR A 1 458 ? -25.038 2.866 4.960 1.00 69.44 458 TYR A O 1
ATOM 3815 N N . ASN A 1 459 ? -25.456 1.027 6.148 1.00 66.12 459 ASN A N 1
ATOM 3816 C CA . ASN A 1 459 ? -26.889 1.255 6.301 1.00 66.12 459 ASN A CA 1
ATOM 3817 C C . ASN A 1 459 ? -27.174 1.975 7.603 1.00 66.12 459 ASN A C 1
ATOM 3819 O O . ASN A 1 459 ? -26.971 1.410 8.675 1.00 66.12 459 ASN A O 1
ATOM 3823 N N . TYR A 1 460 ? -27.734 3.169 7.503 1.00 65.19 460 TYR A N 1
ATOM 3824 C CA . TYR A 1 460 ? -28.141 3.969 8.647 1.00 65.19 460 TYR A CA 1
ATOM 3825 C C . TYR A 1 460 ? -29.597 3.627 9.006 1.00 65.19 460 TYR A C 1
ATOM 3827 O O . TYR A 1 460 ? -30.521 4.049 8.316 1.00 65.19 460 TYR A O 1
ATOM 3835 N N . TYR A 1 461 ? -29.814 2.847 10.070 1.00 55.50 461 TYR A N 1
ATOM 3836 C CA . TYR A 1 461 ? -31.144 2.534 10.607 1.00 55.50 461 TYR A CA 1
ATOM 3837 C C . TYR A 1 461 ? -31.239 2.983 12.072 1.00 55.50 461 TYR A C 1
ATOM 3839 O O . TYR A 1 461 ? -30.654 2.377 12.966 1.00 55.50 461 TYR A O 1
ATOM 3847 N N . LYS A 1 462 ? -32.039 4.022 12.350 1.00 64.81 462 LYS A N 1
ATOM 3848 C CA . LYS A 1 462 ? -32.207 4.601 13.702 1.00 64.81 462 LYS A CA 1
ATOM 3849 C C . LYS A 1 462 ? -30.850 4.990 14.335 1.00 64.81 462 LYS A C 1
ATOM 3851 O O . LYS A 1 462 ? -30.125 5.786 13.753 1.00 64.81 462 LYS A O 1
ATOM 3856 N N . LYS A 1 463 ? -30.522 4.464 15.528 1.00 55.09 463 LYS A N 1
ATOM 3857 C CA . LYS A 1 463 ? -29.236 4.649 16.240 1.00 55.09 463 LYS A CA 1
ATOM 3858 C C . LYS A 1 463 ? -28.172 3.614 15.838 1.00 55.09 463 LYS A C 1
ATOM 3860 O O . LYS A 1 463 ? -27.129 3.556 16.486 1.00 55.09 463 LYS A O 1
ATOM 3865 N N . GLU A 1 464 ? -28.442 2.797 14.819 1.00 53.34 464 GLU A N 1
ATOM 3866 C CA . GLU A 1 464 ? -27.558 1.734 14.345 1.00 53.34 464 GLU A CA 1
ATOM 3867 C C . GLU A 1 464 ? -27.037 2.018 12.934 1.00 53.34 464 GLU A C 1
ATOM 3869 O O . GLU A 1 464 ? -27.783 2.464 12.060 1.00 53.34 464 GLU A O 1
ATOM 3874 N N . ILE A 1 465 ? -25.761 1.725 12.689 1.00 55.22 465 ILE A N 1
ATOM 3875 C CA . ILE A 1 465 ? -25.150 1.818 11.356 1.00 55.22 465 ILE A CA 1
ATOM 3876 C C . ILE A 1 465 ? -24.553 0.447 11.007 1.00 55.22 465 ILE A C 1
ATOM 3878 O O . ILE A 1 465 ? -23.696 -0.069 11.715 1.00 55.22 465 ILE A O 1
ATOM 3882 N N . ARG A 1 466 ? -25.013 -0.192 9.934 1.00 61.75 466 ARG A N 1
ATOM 3883 C CA . ARG A 1 466 ? -24.635 -1.579 9.607 1.00 61.75 466 ARG A CA 1
ATOM 3884 C C . ARG A 1 466 ? -23.794 -1.626 8.348 1.00 61.75 466 ARG A C 1
ATOM 3886 O O . ARG A 1 466 ? -24.247 -1.128 7.326 1.00 61.75 466 ARG A O 1
ATOM 3893 N N . TYR A 1 467 ? -22.629 -2.266 8.384 1.00 67.00 467 TYR A N 1
ATOM 3894 C CA . TYR A 1 467 ? -21.876 -2.498 7.154 1.00 67.00 467 TYR A CA 1
ATOM 3895 C C . TYR A 1 467 ? -22.594 -3.519 6.258 1.00 67.00 467 TYR A C 1
ATOM 3897 O O . TYR A 1 467 ? -22.842 -4.656 6.664 1.00 67.00 467 TYR A O 1
ATOM 3905 N N . LEU A 1 468 ? -22.911 -3.114 5.035 1.00 65.75 468 LEU A N 1
ATOM 3906 C CA . LEU A 1 468 ? -23.413 -3.960 3.966 1.00 65.75 468 LEU A CA 1
ATOM 3907 C C . LEU A 1 468 ? -22.756 -3.505 2.668 1.00 65.75 468 LEU A C 1
ATOM 3909 O O . LEU A 1 468 ? -23.000 -2.391 2.215 1.00 65.75 468 LEU A O 1
ATOM 3913 N N . PHE A 1 469 ? -21.962 -4.377 2.057 1.00 67.12 469 PHE A N 1
ATOM 3914 C CA . PHE A 1 469 ? -21.339 -4.086 0.774 1.00 67.12 469 PHE A CA 1
ATOM 3915 C C . PHE A 1 469 ? -22.408 -3.854 -0.304 1.00 67.12 469 PHE A C 1
ATOM 3917 O O . PHE A 1 469 ? -23.234 -4.735 -0.555 1.00 67.12 469 PHE A O 1
ATOM 3924 N N . ARG A 1 470 ? -22.427 -2.659 -0.904 1.00 65.62 470 ARG A N 1
ATOM 3925 C CA . ARG A 1 470 ? -23.489 -2.221 -1.825 1.00 65.62 470 ARG A CA 1
ATOM 3926 C C . ARG A 1 470 ? -22.950 -1.637 -3.112 1.00 65.62 470 ARG A C 1
ATOM 3928 O O . ARG A 1 470 ? -23.371 -2.053 -4.186 1.00 65.62 470 ARG A O 1
ATOM 3935 N N . GLU A 1 471 ? -22.048 -0.673 -3.000 1.00 69.56 471 GLU A N 1
ATOM 3936 C CA . GLU A 1 471 ? -21.580 0.093 -4.146 1.00 69.56 471 GLU A CA 1
ATOM 3937 C C . GLU A 1 471 ? -20.062 0.066 -4.239 1.00 69.56 471 GLU A C 1
ATOM 3939 O O . GLU A 1 471 ? -19.341 0.057 -3.242 1.00 69.56 471 GLU A O 1
ATOM 3944 N N . THR A 1 472 ? -19.587 0.076 -5.479 1.00 77.44 472 THR A N 1
ATOM 3945 C CA . THR A 1 472 ? -18.167 0.065 -5.812 1.00 77.44 472 THR A CA 1
ATOM 3946 C C . THR A 1 472 ? -17.847 1.212 -6.738 1.00 77.44 472 THR A C 1
ATOM 3948 O O . THR A 1 472 ? -18.430 1.315 -7.823 1.00 77.44 472 THR A O 1
ATOM 3951 N N . ASN A 1 473 ? -16.855 2.015 -6.374 1.00 84.50 473 ASN A N 1
ATOM 3952 C CA . ASN A 1 473 ? -16.297 2.994 -7.288 1.00 84.50 473 ASN A CA 1
ATOM 3953 C C . ASN A 1 473 ? -15.220 2.336 -8.164 1.00 84.50 473 ASN A C 1
ATOM 3955 O O . ASN A 1 473 ? -14.022 2.462 -7.919 1.00 84.50 473 ASN A O 1
ATOM 3959 N N . LEU A 1 474 ? -15.649 1.585 -9.184 1.00 86.88 474 LEU A N 1
ATOM 3960 C CA . LEU A 1 474 ? -14.718 0.817 -10.019 1.00 86.88 474 LEU A CA 1
ATOM 3961 C C . LEU A 1 474 ? -13.682 1.705 -10.724 1.00 86.88 474 LEU A C 1
ATOM 3963 O O . LEU A 1 474 ? -12.542 1.269 -10.870 1.00 86.88 474 LEU A O 1
ATOM 3967 N N . MET A 1 475 ? -14.012 2.950 -11.094 1.00 87.69 475 MET A N 1
ATOM 3968 C CA . MET A 1 475 ? -13.017 3.859 -11.683 1.00 87.69 475 MET A CA 1
ATOM 3969 C C . MET A 1 475 ? -11.948 4.287 -10.684 1.00 87.69 475 MET A C 1
ATOM 3971 O O . MET A 1 475 ? -10.768 4.308 -11.036 1.00 87.69 475 MET A O 1
ATOM 3975 N N . LEU A 1 476 ? -12.327 4.547 -9.431 1.00 89.88 476 LEU A N 1
ATOM 3976 C CA . LEU A 1 476 ? -11.366 4.798 -8.360 1.00 89.88 476 LEU A CA 1
ATOM 3977 C C . LEU A 1 476 ? -10.401 3.612 -8.197 1.00 89.88 476 LEU A C 1
ATOM 3979 O O . LEU A 1 476 ? -9.191 3.822 -8.105 1.00 89.88 476 LEU A O 1
ATOM 3983 N N . TYR A 1 477 ? -10.901 2.372 -8.238 1.00 90.50 477 TYR A N 1
ATOM 3984 C CA . TYR A 1 477 ? -10.069 1.163 -8.105 1.00 90.50 477 TYR A CA 1
ATOM 3985 C C . TYR A 1 477 ? -9.155 0.971 -9.316 1.00 90.50 477 TYR A C 1
ATOM 3987 O O . TYR A 1 477 ? -7.975 0.638 -9.179 1.00 90.50 477 TYR A O 1
ATOM 3995 N N . CYS A 1 478 ? -9.688 1.230 -10.510 1.00 90.81 478 CYS A N 1
ATOM 3996 C CA . CYS A 1 478 ? -8.942 1.123 -11.752 1.00 90.81 478 CYS A CA 1
ATOM 3997 C C . CYS A 1 478 ? -7.850 2.190 -11.866 1.00 90.81 478 CYS A C 1
ATOM 3999 O O . CYS A 1 478 ? -6.808 1.895 -12.441 1.00 90.81 478 CYS A O 1
ATOM 4001 N N . SER A 1 479 ? -8.014 3.378 -11.270 1.00 91.38 479 SER A N 1
ATOM 4002 C CA . SER A 1 479 ? -6.993 4.438 -11.319 1.00 91.38 479 SER A CA 1
ATOM 4003 C C . SER A 1 479 ? -5.616 3.955 -10.831 1.00 91.38 479 SER A C 1
ATOM 4005 O O . SER A 1 479 ? -4.593 4.175 -11.485 1.00 91.38 479 SER A O 1
ATOM 4007 N N . GLY A 1 480 ? -5.588 3.220 -9.715 1.00 92.31 480 GLY A N 1
ATOM 4008 C CA . GLY A 1 480 ? -4.365 2.653 -9.157 1.00 92.31 480 GLY A CA 1
ATOM 4009 C C . GLY A 1 480 ? -3.906 1.393 -9.889 1.00 92.31 480 GLY A C 1
ATOM 4010 O O . GLY A 1 480 ? -2.724 1.248 -10.184 1.00 92.31 480 GLY A O 1
ATOM 4011 N N . LEU A 1 481 ? -4.835 0.496 -10.230 1.00 95.12 481 LEU A N 1
ATOM 4012 C CA . LEU A 1 481 ? -4.512 -0.776 -10.883 1.00 95.12 481 LEU A CA 1
ATOM 4013 C C . LEU A 1 481 ? -3.951 -0.582 -12.302 1.00 95.12 481 LEU A C 1
ATOM 4015 O O . LEU A 1 481 ? -2.990 -1.247 -12.686 1.00 95.12 481 LEU A O 1
ATOM 4019 N N . TYR A 1 482 ? -4.540 0.320 -13.087 1.00 95.62 482 TYR A N 1
ATOM 4020 C CA . TYR A 1 482 ? -4.165 0.536 -14.485 1.00 95.62 482 TYR A CA 1
ATOM 4021 C C . TYR A 1 482 ? -2.856 1.324 -14.587 1.00 95.62 482 TYR A C 1
ATOM 4023 O O . TYR A 1 482 ? -2.038 1.015 -15.453 1.00 95.62 482 TYR A O 1
ATOM 4031 N N . SER A 1 483 ? -2.606 2.274 -13.678 1.00 94.75 483 SER A N 1
ATOM 4032 C CA . SER A 1 483 ? -1.337 3.014 -13.632 1.00 94.75 483 SER A CA 1
ATOM 4033 C C . SER A 1 483 ? -0.140 2.096 -13.371 1.00 94.75 483 SER A C 1
ATOM 4035 O O . SER A 1 483 ? 0.847 2.173 -14.098 1.00 94.75 483 SER A O 1
ATOM 4037 N N . ILE A 1 484 ? -0.237 1.177 -12.406 1.00 94.75 484 ILE A N 1
ATOM 4038 C CA . ILE A 1 484 ? 0.849 0.231 -12.107 1.00 94.75 484 ILE A CA 1
ATOM 4039 C C . ILE A 1 484 ? 0.920 -0.950 -13.075 1.00 94.75 484 ILE A C 1
ATOM 4041 O O . ILE A 1 484 ? 2.004 -1.335 -13.499 1.00 94.75 484 ILE A O 1
ATOM 4045 N N . CYS A 1 485 ? -0.206 -1.561 -13.446 1.00 95.00 485 CYS A N 1
ATOM 4046 C CA . CYS A 1 485 ? -0.134 -2.803 -14.211 1.00 95.00 485 CYS A CA 1
ATOM 4047 C C . CYS A 1 485 ? 0.009 -2.578 -15.714 1.00 95.00 485 CYS A C 1
ATOM 4049 O O . CYS A 1 485 ? 0.733 -3.330 -16.365 1.00 95.00 485 CYS A O 1
ATOM 4051 N N . ILE A 1 486 ? -0.672 -1.571 -16.266 1.00 95.44 486 ILE A N 1
ATOM 4052 C CA . ILE A 1 486 ? -0.591 -1.229 -17.689 1.00 95.44 486 ILE A CA 1
ATOM 4053 C C . ILE A 1 486 ? 0.443 -0.126 -17.876 1.00 95.44 486 ILE A C 1
ATOM 4055 O O . ILE A 1 486 ? 1.447 -0.355 -18.545 1.00 95.44 486 ILE A O 1
ATOM 4059 N N . GLY A 1 487 ? 0.236 1.035 -17.253 1.00 94.75 487 GLY A N 1
ATOM 4060 C CA . GLY A 1 487 ? 1.068 2.218 -17.464 1.00 94.75 487 GLY A CA 1
ATOM 4061 C C . GLY A 1 487 ? 2.547 1.955 -17.240 1.00 94.75 487 GLY A C 1
ATOM 4062 O O . GLY A 1 487 ? 3.336 2.072 -18.172 1.00 94.75 487 GLY A O 1
ATOM 4063 N N . ASP A 1 488 ? 2.921 1.541 -16.033 1.00 92.25 488 ASP A N 1
ATOM 4064 C CA . ASP A 1 488 ? 4.316 1.263 -15.673 1.00 92.25 488 ASP A CA 1
ATOM 4065 C C . ASP A 1 488 ? 4.915 0.082 -16.475 1.00 92.25 488 ASP A C 1
ATOM 4067 O O . ASP A 1 488 ? 6.099 0.086 -16.831 1.00 92.25 488 ASP A O 1
ATOM 4071 N N . SER A 1 489 ? 4.104 -0.905 -16.873 1.00 92.88 489 SER A N 1
ATOM 4072 C CA . SER A 1 489 ? 4.552 -1.964 -17.791 1.00 92.88 489 SER A CA 1
ATOM 4073 C C . SER A 1 489 ? 4.917 -1.415 -19.170 1.00 92.88 489 SER A C 1
ATOM 4075 O O . SER A 1 489 ? 6.015 -1.675 -19.667 1.00 92.88 489 SER A O 1
ATOM 4077 N N . PHE A 1 490 ? 4.030 -0.630 -19.782 1.00 92.75 490 PHE A N 1
ATOM 4078 C CA . PHE A 1 490 ? 4.257 -0.053 -21.105 1.00 92.75 490 PHE A CA 1
ATOM 4079 C C . PHE A 1 490 ? 5.287 1.078 -21.092 1.00 92.75 490 PHE A C 1
ATOM 4081 O O . PHE A 1 490 ? 5.997 1.241 -22.081 1.00 92.75 490 PHE A O 1
ATOM 4088 N N . ALA A 1 491 ? 5.449 1.793 -19.979 1.00 91.56 491 ALA A N 1
ATOM 4089 C CA . ALA A 1 491 ? 6.530 2.754 -19.791 1.00 91.56 491 ALA A CA 1
ATOM 4090 C C . ALA A 1 491 ? 7.898 2.070 -19.834 1.00 91.56 491 ALA A C 1
ATOM 4092 O O . ALA A 1 491 ? 8.800 2.532 -20.533 1.00 91.56 491 ALA A O 1
ATOM 4093 N N . ALA A 1 492 ? 8.039 0.926 -19.155 1.00 88.31 492 ALA A N 1
ATOM 4094 C CA . ALA A 1 492 ? 9.271 0.144 -19.175 1.00 88.31 492 ALA A CA 1
ATOM 4095 C C . ALA A 1 492 ? 9.560 -0.462 -20.561 1.00 88.31 492 ALA A C 1
ATOM 4097 O O . ALA A 1 492 ? 10.710 -0.469 -21.002 1.00 88.31 492 ALA A O 1
ATOM 4098 N N . ILE A 1 493 ? 8.529 -0.952 -21.262 1.00 87.56 493 ILE A N 1
ATOM 4099 C CA . ILE A 1 493 ? 8.664 -1.495 -22.624 1.00 87.56 493 ILE A CA 1
ATOM 4100 C C . ILE A 1 493 ? 9.029 -0.375 -23.608 1.00 87.56 493 ILE A C 1
ATOM 4102 O O . ILE A 1 493 ? 10.040 -0.471 -24.303 1.00 87.56 493 ILE A O 1
ATOM 4106 N N . GLY A 1 494 ? 8.253 0.711 -23.632 1.00 85.62 494 GLY A N 1
ATOM 4107 C CA . GLY A 1 494 ? 8.471 1.861 -24.510 1.00 85.62 494 GLY A CA 1
ATOM 4108 C C . GLY A 1 494 ? 9.805 2.552 -24.239 1.00 85.62 494 GLY A C 1
ATOM 4109 O O . GLY A 1 494 ? 10.541 2.861 -25.173 1.00 85.62 494 GLY A O 1
ATOM 4110 N N . GLY A 1 495 ? 10.177 2.703 -22.966 1.00 85.94 495 GLY A N 1
ATOM 4111 C CA . GLY A 1 495 ? 11.458 3.275 -22.559 1.00 85.94 495 GLY A CA 1
ATOM 4112 C C . GLY A 1 495 ? 12.668 2.433 -22.950 1.00 85.94 495 GLY A C 1
ATOM 4113 O O . GLY A 1 495 ? 13.761 2.969 -23.126 1.00 85.94 495 GLY A O 1
ATOM 4114 N N . ARG A 1 496 ? 12.479 1.125 -23.140 1.00 84.38 496 ARG A N 1
ATOM 4115 C CA . ARG A 1 496 ? 13.524 0.225 -23.622 1.00 84.38 496 ARG A CA 1
ATOM 4116 C C . ARG A 1 496 ? 13.615 0.182 -25.144 1.00 84.38 496 ARG A C 1
ATOM 4118 O O . ARG A 1 496 ? 14.726 0.149 -25.665 1.00 84.38 496 ARG A O 1
ATOM 4125 N N . LEU A 1 497 ? 12.477 0.158 -25.839 1.00 86.19 497 LEU A N 1
ATOM 4126 C CA . LEU A 1 497 ? 12.435 0.215 -27.304 1.00 86.19 497 LEU A CA 1
ATOM 4127 C C . LEU A 1 497 ? 12.978 1.553 -27.815 1.00 86.19 497 LEU A C 1
ATOM 4129 O O . LEU A 1 497 ? 13.713 1.587 -28.798 1.00 86.19 497 LEU A O 1
ATOM 4133 N N . TYR A 1 498 ? 12.664 2.635 -27.101 1.00 85.75 498 TYR A N 1
ATOM 4134 C CA . TYR A 1 498 ? 13.071 3.989 -27.443 1.00 85.75 498 TYR A CA 1
ATOM 4135 C C . TYR A 1 498 ? 13.721 4.690 -26.236 1.00 85.75 498 TYR A C 1
ATOM 4137 O O . TYR A 1 498 ? 13.072 5.453 -25.506 1.00 85.75 498 TYR A O 1
ATOM 4145 N N . PRO A 1 499 ? 15.020 4.431 -26.000 1.00 80.12 499 PRO A N 1
ATOM 4146 C CA . PRO A 1 499 ? 15.739 4.945 -24.835 1.00 80.12 499 PRO A CA 1
ATOM 4147 C C . PRO A 1 499 ? 16.089 6.435 -24.938 1.00 80.12 499 PRO A C 1
ATOM 4149 O O . PRO A 1 499 ? 16.410 7.062 -23.926 1.00 80.12 499 PRO A O 1
ATOM 4152 N N . THR A 1 500 ? 16.041 7.013 -26.140 1.00 78.06 500 THR A N 1
ATOM 4153 C CA . THR A 1 500 ? 16.364 8.417 -26.405 1.00 78.06 500 THR A CA 1
ATOM 4154 C C . THR A 1 500 ? 15.181 9.144 -27.054 1.00 78.06 500 THR A C 1
ATOM 4156 O O . THR A 1 500 ? 14.479 8.552 -27.873 1.00 78.06 500 THR A O 1
ATOM 4159 N N . PRO A 1 501 ? 14.957 10.430 -26.723 1.00 82.75 501 PRO A N 1
ATOM 4160 C CA . PRO A 1 501 ? 15.653 11.223 -25.704 1.00 82.75 501 PRO A CA 1
ATOM 4161 C C . PRO A 1 501 ? 15.266 10.837 -24.261 1.00 82.75 501 PRO A C 1
ATOM 4163 O O . PRO A 1 501 ? 14.126 10.460 -23.975 1.00 82.75 501 PRO A O 1
ATOM 4166 N N . LYS A 1 502 ? 16.227 10.951 -23.333 1.00 84.38 502 LYS A N 1
ATOM 4167 C CA . LYS A 1 502 ? 15.990 10.774 -21.890 1.00 84.38 502 LYS A CA 1
ATOM 4168 C C . LYS A 1 502 ? 15.351 12.027 -21.294 1.00 84.38 502 LYS A C 1
ATOM 4170 O O . LYS A 1 502 ? 15.705 13.140 -21.683 1.00 84.38 502 LYS A O 1
ATOM 4175 N N . VAL A 1 503 ? 14.451 11.851 -20.331 1.00 79.12 503 VAL A N 1
ATOM 4176 C CA . VAL A 1 503 ? 13.849 12.961 -19.586 1.00 79.12 503 VAL A CA 1
ATOM 4177 C C . VAL A 1 503 ? 14.921 13.603 -18.709 1.00 79.12 503 VAL A C 1
ATOM 4179 O O . VAL A 1 503 ? 15.628 12.920 -17.961 1.00 79.12 503 VAL A O 1
ATOM 4182 N N . THR A 1 504 ? 15.057 14.924 -18.796 1.00 73.12 504 THR A N 1
ATOM 4183 C CA . THR A 1 504 ? 16.051 15.675 -18.022 1.00 73.12 504 THR A CA 1
ATOM 4184 C C . THR A 1 504 ? 15.779 15.548 -16.520 1.00 73.12 504 THR A C 1
ATOM 4186 O O . THR A 1 504 ? 14.631 15.577 -16.074 1.00 73.12 504 THR A O 1
ATOM 4189 N N . ASN A 1 505 ? 16.843 15.411 -15.722 1.00 69.00 505 ASN A N 1
ATOM 4190 C CA . ASN A 1 505 ? 16.776 15.255 -14.261 1.00 69.00 505 ASN A CA 1
ATOM 4191 C C . ASN A 1 505 ? 15.975 14.024 -13.773 1.00 69.00 505 ASN A C 1
ATOM 4193 O O . ASN A 1 505 ? 15.351 14.083 -12.713 1.00 69.00 505 ASN A O 1
ATOM 4197 N N . THR A 1 506 ? 16.000 12.915 -14.523 1.00 71.25 506 THR A N 1
ATOM 4198 C CA . THR A 1 506 ? 15.407 11.621 -14.124 1.00 71.25 506 THR A CA 1
ATOM 4199 C C . THR A 1 506 ? 16.445 10.497 -14.146 1.00 71.25 506 THR A C 1
ATOM 4201 O O . THR A 1 506 ? 17.450 10.575 -14.858 1.00 71.25 506 THR A O 1
ATOM 4204 N N . ASN A 1 507 ? 16.199 9.421 -13.392 1.00 61.81 507 ASN A N 1
ATOM 4205 C CA . ASN A 1 507 ? 17.032 8.215 -13.414 1.00 61.81 507 ASN A CA 1
ATOM 4206 C C . ASN A 1 507 ? 16.734 7.368 -14.663 1.00 61.81 507 ASN A C 1
ATOM 4208 O O . ASN A 1 507 ? 16.014 6.377 -14.600 1.00 61.81 507 ASN A O 1
ATOM 4212 N N . ASN A 1 508 ? 17.317 7.748 -15.804 1.00 67.31 508 ASN A N 1
ATOM 4213 C CA . ASN A 1 508 ? 17.289 6.980 -17.058 1.00 67.31 508 ASN A CA 1
ATOM 4214 C C . ASN A 1 508 ? 15.900 6.736 -17.681 1.00 67.31 508 ASN A C 1
ATOM 4216 O O . ASN A 1 508 ? 15.774 5.849 -18.526 1.00 67.31 508 ASN A O 1
ATOM 4220 N N . LYS A 1 509 ? 14.878 7.527 -17.338 1.00 81.88 509 LYS A N 1
ATOM 4221 C CA . LYS A 1 509 ? 13.554 7.419 -17.971 1.00 81.88 509 LYS A CA 1
ATOM 4222 C C . LYS A 1 509 ? 13.535 8.167 -19.306 1.00 81.88 509 LYS A C 1
ATOM 4224 O O . LYS A 1 509 ? 14.214 9.184 -19.456 1.00 81.88 509 LYS A O 1
ATOM 4229 N N . SER A 1 510 ? 12.800 7.658 -20.296 1.00 86.88 510 SER A N 1
ATOM 4230 C CA . SER A 1 510 ? 12.707 8.272 -21.629 1.00 86.88 510 SER A CA 1
ATOM 4231 C C . SER A 1 510 ? 11.377 8.993 -21.838 1.00 86.88 510 SER A C 1
ATOM 4233 O O . SER A 1 510 ? 10.358 8.624 -21.251 1.00 86.88 510 SER A O 1
ATOM 4235 N N . TYR A 1 511 ? 11.381 10.031 -22.683 1.00 87.69 511 TYR A N 1
ATOM 4236 C CA . TYR A 1 511 ? 10.150 10.753 -23.029 1.00 87.69 511 TYR A CA 1
ATOM 4237 C C . TYR A 1 511 ? 9.125 9.825 -23.688 1.00 87.69 511 TYR A C 1
ATOM 4239 O O . TYR A 1 511 ? 7.931 9.941 -23.427 1.00 87.69 511 TYR A O 1
ATOM 4247 N N . LEU A 1 512 ? 9.597 8.864 -24.488 1.00 89.81 512 LEU A N 1
ATOM 4248 C CA . LEU A 1 512 ? 8.745 7.856 -25.112 1.00 89.81 512 LEU A CA 1
ATOM 4249 C C . LEU A 1 512 ? 8.175 6.871 -24.086 1.00 89.81 512 LEU A C 1
ATOM 4251 O O . LEU A 1 512 ? 7.002 6.542 -24.182 1.00 89.81 512 LEU A O 1
ATOM 4255 N N . GLY A 1 513 ? 8.925 6.477 -23.052 1.00 89.69 513 GLY A N 1
ATOM 4256 C CA . GLY A 1 513 ? 8.370 5.703 -21.935 1.00 89.69 513 GLY A CA 1
ATOM 4257 C C . GLY A 1 513 ? 7.215 6.434 -21.238 1.00 89.69 513 GLY A C 1
ATOM 4258 O O . GLY A 1 513 ? 6.142 5.864 -21.056 1.00 89.69 513 GLY A O 1
ATOM 4259 N N . CYS A 1 514 ? 7.391 7.726 -20.947 1.00 91.12 514 CYS A N 1
ATOM 4260 C CA . CYS A 1 514 ? 6.343 8.576 -20.367 1.00 91.12 514 CYS A CA 1
ATOM 4261 C C . CYS A 1 514 ? 5.116 8.710 -21.294 1.00 91.12 514 CYS A C 1
ATOM 4263 O O . CYS A 1 514 ? 3.973 8.602 -20.852 1.00 91.12 514 CYS A O 1
ATOM 4265 N N . PHE A 1 515 ? 5.335 8.871 -22.601 1.00 93.44 515 PHE A N 1
ATOM 4266 C CA . PHE A 1 515 ? 4.252 8.911 -23.585 1.00 93.44 515 PHE A CA 1
ATOM 4267 C C . PHE A 1 515 ? 3.485 7.582 -23.665 1.00 93.44 515 PHE A C 1
ATOM 4269 O O . PHE A 1 515 ? 2.255 7.573 -23.661 1.00 93.44 515 PHE A O 1
ATOM 4276 N N . PHE A 1 516 ? 4.195 6.450 -23.669 1.00 94.56 516 PHE A N 1
ATOM 4277 C CA . PHE A 1 516 ? 3.585 5.119 -23.655 1.00 94.56 516 PHE A CA 1
ATOM 4278 C C . PHE A 1 516 ? 2.770 4.890 -22.386 1.00 94.56 516 PHE A C 1
ATOM 4280 O O . PHE A 1 516 ? 1.663 4.359 -22.480 1.00 94.56 516 PHE A O 1
ATOM 4287 N N . PHE A 1 517 ? 3.267 5.333 -21.225 1.00 95.69 517 PHE A N 1
ATOM 4288 C CA . PHE A 1 517 ? 2.493 5.333 -19.987 1.00 95.69 517 PHE A CA 1
ATOM 4289 C C . PHE A 1 517 ? 1.159 6.047 -20.198 1.00 95.69 517 PHE A C 1
ATOM 4291 O O . PHE A 1 517 ? 0.103 5.450 -19.992 1.00 95.69 517 PHE A O 1
ATOM 4298 N N . PHE A 1 518 ? 1.211 7.309 -20.637 1.00 97.00 518 PHE A N 1
ATOM 4299 C CA . PHE A 1 518 ? 0.035 8.157 -20.811 1.00 97.00 518 PHE A CA 1
ATOM 4300 C C . PHE A 1 518 ? -0.983 7.529 -21.769 1.00 97.00 518 PHE A C 1
ATOM 4302 O O . PHE A 1 518 ? -2.140 7.343 -21.403 1.00 97.00 518 PHE A O 1
ATOM 4309 N N . CYS A 1 519 ? -0.560 7.154 -22.979 1.00 96.75 519 CYS A N 1
ATOM 4310 C CA . CYS A 1 519 ? -1.470 6.619 -23.988 1.00 96.75 519 CYS A CA 1
ATOM 4311 C C . CYS A 1 519 ? -2.103 5.299 -23.548 1.00 96.75 519 CYS A C 1
ATOM 4313 O O . CYS A 1 519 ? -3.309 5.113 -23.697 1.00 96.75 519 CYS A O 1
ATOM 4315 N N . THR A 1 520 ? -1.309 4.381 -22.995 1.00 96.50 520 THR A N 1
ATOM 4316 C CA . THR A 1 520 ? -1.812 3.051 -22.630 1.00 96.50 520 THR A CA 1
ATOM 4317 C C . THR A 1 520 ? -2.730 3.111 -21.419 1.00 96.50 520 THR A C 1
ATOM 4319 O O . THR A 1 520 ? -3.781 2.475 -21.450 1.00 96.50 520 THR A O 1
ATOM 4322 N N . THR A 1 521 ? -2.415 3.914 -20.396 1.00 96.62 521 THR A N 1
ATOM 4323 C CA . THR A 1 521 ? -3.323 4.142 -19.254 1.00 96.62 521 THR A CA 1
ATOM 4324 C C . THR A 1 521 ? -4.612 4.827 -19.681 1.00 96.62 521 THR A C 1
ATOM 4326 O O . THR A 1 521 ? -5.688 4.362 -19.311 1.00 96.62 521 THR A O 1
ATOM 4329 N N . PHE A 1 522 ? -4.531 5.855 -20.527 1.00 96.56 522 PHE A N 1
ATOM 4330 C CA . PHE A 1 522 ? -5.707 6.585 -20.989 1.00 96.56 522 PHE A CA 1
ATOM 4331 C C . PHE A 1 522 ? -6.652 5.693 -21.793 1.00 96.56 522 PHE A C 1
ATOM 4333 O O . PHE A 1 522 ? -7.832 5.588 -21.463 1.00 96.56 522 PHE A O 1
ATOM 4340 N N . VAL A 1 523 ? -6.129 4.999 -22.807 1.00 95.19 523 VAL A N 1
ATOM 4341 C CA . VAL A 1 523 ? -6.929 4.121 -23.672 1.00 95.19 523 VAL A CA 1
ATOM 4342 C C . VAL A 1 523 ? -7.524 2.961 -22.879 1.00 95.19 523 VAL A C 1
ATOM 4344 O O . VAL A 1 523 ? -8.694 2.636 -23.061 1.00 95.19 523 VAL A O 1
ATOM 4347 N N . SER A 1 524 ? -6.756 2.350 -21.975 1.00 94.56 524 SER A N 1
ATOM 4348 C CA . SER A 1 524 ? -7.246 1.219 -21.182 1.00 94.56 524 SER A CA 1
ATOM 4349 C C . SER A 1 524 ? -8.315 1.627 -20.164 1.00 94.56 524 SER A C 1
ATOM 4351 O O . SER A 1 524 ? -9.320 0.927 -20.044 1.00 94.56 524 SER A O 1
ATOM 4353 N N . LEU A 1 525 ? -8.165 2.772 -19.490 1.00 93.38 525 LEU A N 1
ATOM 4354 C CA . LEU A 1 525 ? -9.198 3.308 -18.598 1.00 93.38 525 LEU A CA 1
ATOM 4355 C C . LEU A 1 525 ? -10.466 3.701 -19.364 1.00 93.38 525 LEU A C 1
ATOM 4357 O O . LEU A 1 525 ? -11.569 3.389 -18.917 1.00 93.38 525 LEU A O 1
ATOM 4361 N N . LEU A 1 526 ? -10.324 4.331 -20.535 1.00 92.19 526 LEU A N 1
ATOM 4362 C CA . LEU A 1 526 ? -11.462 4.647 -21.400 1.00 92.19 526 LEU A CA 1
ATOM 4363 C C . LEU A 1 526 ? -12.199 3.388 -21.851 1.00 92.19 526 LEU A C 1
ATOM 4365 O O . LEU A 1 526 ? -13.426 3.337 -21.778 1.00 92.19 526 LEU A O 1
ATOM 4369 N N . PHE A 1 527 ? -11.457 2.368 -22.284 1.00 91.00 527 PHE A N 1
ATOM 4370 C CA . PHE A 1 527 ? -12.024 1.091 -22.698 1.00 91.00 527 PHE A CA 1
ATOM 4371 C C . PHE A 1 527 ? -12.776 0.415 -21.547 1.00 91.00 527 PHE A C 1
ATOM 4373 O O . PHE A 1 527 ? -13.915 -0.013 -21.723 1.00 91.00 527 PHE A O 1
ATOM 4380 N N . PHE A 1 528 ? -12.193 0.391 -20.345 1.00 89.31 528 PHE A N 1
ATOM 4381 C CA . PHE A 1 528 ? -12.865 -0.139 -19.160 1.00 89.31 528 PHE A CA 1
ATOM 4382 C C . PHE A 1 528 ? -14.140 0.647 -18.816 1.00 89.31 528 PHE A C 1
ATOM 4384 O O . PHE A 1 528 ? -15.192 0.050 -18.588 1.00 89.31 528 PHE A O 1
ATOM 4391 N N . SER A 1 529 ? -14.080 1.984 -18.843 1.00 87.19 529 SER A N 1
ATOM 4392 C CA . SER A 1 529 ? -15.244 2.846 -18.599 1.00 87.19 529 SER A CA 1
ATOM 4393 C C . SER A 1 529 ? -16.371 2.584 -19.601 1.00 87.19 529 SER A C 1
ATOM 4395 O O . SER A 1 529 ? -17.543 2.550 -19.219 1.00 87.19 529 SER A O 1
ATOM 4397 N N . TYR A 1 530 ? -16.020 2.389 -20.875 1.00 86.00 530 TYR A N 1
ATOM 4398 C CA . TYR A 1 530 ? -16.971 2.080 -21.937 1.00 86.00 530 TYR A CA 1
ATOM 4399 C C . TYR A 1 530 ? -17.657 0.730 -21.706 1.00 86.00 530 TYR A C 1
ATOM 4401 O O . TYR A 1 530 ? -18.883 0.657 -21.771 1.00 86.00 530 TYR A O 1
ATOM 4409 N N . LEU A 1 531 ? -16.895 -0.312 -21.351 1.00 84.81 531 LEU A N 1
ATOM 4410 C CA . LEU A 1 531 ? -17.451 -1.631 -21.036 1.00 84.81 531 LEU A CA 1
ATOM 4411 C C . LEU A 1 531 ? -18.414 -1.601 -19.842 1.00 84.81 531 LEU A C 1
ATOM 4413 O O . LEU A 1 531 ? -19.356 -2.386 -19.803 1.00 84.81 531 LEU A O 1
ATOM 4417 N N . GLN A 1 532 ? -18.189 -0.713 -18.870 1.00 79.19 532 GLN A N 1
ATOM 4418 C CA . GLN A 1 532 ? -18.987 -0.690 -17.647 1.00 79.19 532 GLN A CA 1
ATOM 4419 C C . GLN A 1 532 ? -20.322 0.056 -17.791 1.00 79.19 532 GLN A C 1
ATOM 4421 O O . GLN A 1 532 ? -21.336 -0.417 -17.282 1.00 79.19 532 GLN A O 1
ATOM 4426 N N . LYS A 1 533 ? -20.329 1.250 -18.396 1.00 70.06 533 LYS A N 1
ATOM 4427 C CA . LYS A 1 533 ? -21.520 2.127 -18.416 1.00 70.06 533 LYS A CA 1
ATOM 4428 C C . LYS A 1 533 ? -21.987 2.530 -19.818 1.00 70.06 533 LYS A C 1
ATOM 4430 O O . LYS A 1 533 ? -22.851 3.397 -19.918 1.00 70.06 533 LYS A O 1
ATOM 4435 N N . THR A 1 534 ? -21.407 1.953 -20.878 1.00 68.88 534 THR A N 1
ATOM 4436 C CA . THR A 1 534 ? -21.689 2.254 -22.303 1.00 68.88 534 THR A CA 1
ATOM 4437 C C . THR A 1 534 ? -21.725 3.749 -22.650 1.00 68.88 534 THR A C 1
ATOM 4439 O O . THR A 1 534 ? -22.253 4.124 -23.687 1.00 68.88 534 THR A O 1
ATOM 4442 N N . ASN A 1 535 ? -21.151 4.604 -21.796 1.00 63.16 535 ASN A N 1
ATOM 4443 C CA . ASN A 1 535 ? -21.136 6.058 -21.897 1.00 63.16 535 ASN A CA 1
ATOM 4444 C C . ASN A 1 535 ? -19.764 6.570 -21.448 1.00 63.16 535 ASN A C 1
ATOM 4446 O O . ASN A 1 535 ? -19.192 6.101 -20.461 1.00 63.16 535 ASN A O 1
ATOM 4450 N N . PHE A 1 536 ? -19.252 7.578 -22.147 1.00 67.06 536 PHE A N 1
ATOM 4451 C CA . PHE A 1 536 ? -17.944 8.181 -21.893 1.00 67.06 536 PHE A CA 1
ATOM 4452 C C . PHE A 1 536 ? -17.968 9.251 -20.787 1.00 67.06 536 PHE A C 1
ATOM 4454 O O . PHE A 1 536 ? -17.339 10.301 -20.904 1.00 67.06 536 PHE A O 1
ATOM 4461 N N . THR A 1 537 ? -18.694 9.007 -19.695 1.00 67.62 537 THR A N 1
ATOM 4462 C CA . THR A 1 537 ? -18.865 10.012 -18.630 1.00 67.62 537 THR A CA 1
ATOM 4463 C C . THR A 1 537 ? -17.551 10.379 -17.944 1.00 67.62 537 THR A C 1
ATOM 4465 O O . THR A 1 537 ? -17.425 11.489 -17.448 1.00 67.62 537 THR A O 1
ATOM 4468 N N . ASN A 1 538 ? -16.560 9.480 -17.964 1.00 82.00 538 ASN A N 1
ATOM 4469 C CA . ASN A 1 538 ? -15.348 9.601 -17.154 1.00 82.00 538 ASN A CA 1
ATOM 4470 C C . ASN A 1 538 ? -14.089 9.983 -17.965 1.00 82.00 538 ASN A C 1
ATOM 4472 O O . ASN A 1 538 ? -12.968 9.704 -17.532 1.00 82.00 538 ASN A O 1
ATOM 4476 N N . ILE A 1 539 ? -14.231 10.548 -19.179 1.00 89.25 539 ILE A N 1
ATOM 4477 C CA . ILE A 1 539 ? -13.074 10.881 -20.045 1.00 89.25 539 ILE A CA 1
ATOM 4478 C C . ILE A 1 539 ? -12.096 11.810 -19.322 1.00 89.25 539 ILE A C 1
ATOM 4480 O O . ILE A 1 539 ? -10.881 11.618 -19.399 1.00 89.25 539 ILE A O 1
ATOM 4484 N N . LYS A 1 540 ? -12.629 12.818 -18.628 1.00 90.12 540 LYS A N 1
ATOM 4485 C CA . LYS A 1 540 ? -11.851 13.836 -17.920 1.00 90.12 540 LYS A CA 1
ATOM 4486 C C . LYS A 1 540 ? -10.985 13.197 -16.836 1.00 90.12 540 LYS A C 1
ATOM 4488 O O . LYS A 1 540 ? -9.785 13.453 -16.785 1.00 90.12 540 LYS A O 1
ATOM 4493 N N . GLU A 1 541 ? -11.560 12.323 -16.019 1.00 89.75 541 GLU A N 1
ATOM 4494 C CA . GLU A 1 541 ? -10.864 11.577 -14.972 1.00 89.75 541 GLU A CA 1
ATOM 4495 C C . GLU A 1 541 ? -9.798 10.667 -15.587 1.00 89.75 541 GLU A C 1
ATOM 4497 O O . GLU A 1 541 ? -8.6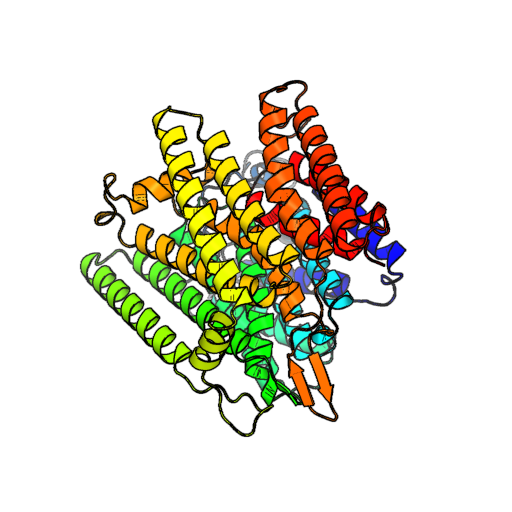50 10.690 -15.143 1.00 89.75 541 GLU A O 1
ATOM 4502 N N . CYS A 1 542 ? -10.138 9.931 -16.654 1.00 92.75 542 CYS A N 1
ATOM 4503 C CA . CYS A 1 542 ? -9.195 9.063 -17.365 1.00 92.75 542 CYS A CA 1
ATOM 4504 C C . CYS A 1 542 ? -7.984 9.853 -17.875 1.00 92.75 542 CYS A C 1
ATOM 4506 O O . CYS A 1 542 ? -6.843 9.432 -17.678 1.00 92.75 542 CYS A O 1
ATOM 4508 N N . PHE A 1 543 ? -8.215 11.007 -18.506 1.00 94.44 543 PHE A N 1
ATOM 4509 C CA . PHE A 1 543 ? -7.155 11.861 -19.040 1.00 94.44 543 PHE A CA 1
ATOM 4510 C C . PHE A 1 543 ? -6.232 12.364 -17.929 1.00 94.44 543 PHE A C 1
ATOM 4512 O O . PHE A 1 543 ? -5.010 12.277 -18.035 1.00 94.44 543 PHE A O 1
ATOM 4519 N N . ILE A 1 544 ? -6.818 12.856 -16.838 1.00 93.50 544 ILE A N 1
ATOM 4520 C CA . ILE A 1 544 ? -6.079 13.486 -15.745 1.00 93.50 544 ILE A CA 1
ATOM 4521 C C . ILE A 1 544 ? -5.276 12.455 -14.950 1.00 93.50 544 ILE A C 1
ATOM 4523 O O . ILE A 1 544 ? -4.102 12.703 -14.672 1.00 93.50 544 ILE A O 1
ATOM 4527 N N . ILE A 1 545 ? -5.854 11.287 -14.646 1.00 94.56 545 ILE A N 1
ATOM 4528 C CA . ILE A 1 545 ? -5.123 10.173 -14.020 1.00 94.56 545 ILE A CA 1
ATOM 4529 C C . ILE A 1 545 ? -3.920 9.785 -14.882 1.00 94.56 545 ILE A C 1
ATOM 4531 O O . ILE A 1 545 ? -2.809 9.668 -14.370 1.00 94.56 545 ILE A O 1
ATOM 4535 N N . SER A 1 546 ? -4.129 9.633 -16.190 1.00 96.19 546 SER A N 1
ATOM 4536 C CA . SER A 1 546 ? -3.078 9.209 -17.119 1.00 96.19 546 SER A CA 1
ATOM 4537 C C . SER A 1 546 ? -1.963 10.250 -17.227 1.00 96.19 546 SER A C 1
ATOM 4539 O O . SER A 1 546 ? -0.785 9.898 -17.203 1.00 96.19 546 SER A O 1
ATOM 4541 N N . LEU A 1 547 ? -2.313 11.540 -17.289 1.00 95.12 547 LEU A N 1
ATOM 4542 C CA . LEU A 1 547 ? -1.352 12.641 -17.390 1.00 95.12 547 LEU A CA 1
ATOM 4543 C C . LEU A 1 547 ? -0.520 12.793 -16.113 1.00 95.12 547 LEU A C 1
ATOM 4545 O O . LEU A 1 547 ? 0.709 12.775 -16.165 1.00 95.12 547 LEU A O 1
ATOM 4549 N N . PHE A 1 548 ? -1.177 12.935 -14.959 1.00 94.25 548 PHE A N 1
ATOM 4550 C CA . PHE A 1 548 ? -0.474 13.096 -13.686 1.00 94.25 548 PHE A CA 1
ATOM 4551 C C . PHE A 1 548 ? 0.294 11.826 -13.313 1.00 94.25 548 PHE A C 1
ATOM 4553 O O . PHE A 1 548 ? 1.408 11.934 -12.804 1.00 94.25 548 PHE A O 1
ATOM 4560 N N . GLY A 1 549 ? -0.255 10.644 -13.609 1.00 93.62 549 GLY A N 1
ATOM 4561 C CA . GLY A 1 549 ? 0.417 9.360 -13.432 1.00 93.62 549 GLY A CA 1
ATOM 4562 C C . GLY A 1 549 ? 1.697 9.256 -14.259 1.00 93.62 549 GLY A C 1
ATOM 4563 O O . GLY A 1 549 ? 2.733 8.911 -13.700 1.00 93.62 549 GLY A O 1
ATOM 4564 N N . ALA A 1 550 ? 1.665 9.641 -15.542 1.00 93.12 550 ALA A N 1
ATOM 4565 C CA . ALA A 1 550 ? 2.838 9.606 -16.419 1.00 93.12 550 ALA A CA 1
ATOM 4566 C C . ALA A 1 550 ? 3.958 10.531 -15.927 1.00 93.12 550 ALA A C 1
ATOM 4568 O O . ALA A 1 550 ? 5.117 10.129 -15.839 1.00 93.12 550 ALA A O 1
ATOM 4569 N N . ILE A 1 551 ? 3.617 11.770 -15.552 1.00 91.75 551 ILE A N 1
ATOM 4570 C CA . ILE A 1 551 ? 4.615 12.721 -15.045 1.00 91.75 551 ILE A CA 1
ATOM 4571 C C . ILE A 1 551 ? 5.141 12.251 -13.682 1.00 91.75 551 ILE A C 1
ATOM 4573 O O . ILE A 1 551 ? 6.337 12.354 -13.415 1.00 91.75 551 ILE A O 1
ATOM 4577 N N . PHE A 1 552 ? 4.278 11.727 -12.807 1.00 91.06 552 PHE A N 1
ATOM 4578 C CA . PHE A 1 552 ? 4.712 11.217 -11.509 1.00 91.06 552 PHE A CA 1
ATOM 4579 C C . PHE A 1 552 ? 5.645 10.018 -11.665 1.00 91.06 552 PHE A C 1
ATOM 4581 O O . PHE A 1 552 ? 6.725 10.040 -11.083 1.00 91.06 552 PHE A O 1
ATOM 4588 N N . GLU A 1 553 ? 5.293 9.039 -12.502 1.00 90.62 553 GLU A N 1
ATOM 4589 C CA . GLU A 1 553 ? 6.153 7.906 -12.851 1.00 90.62 553 GLU A CA 1
ATOM 4590 C C . GLU A 1 553 ? 7.508 8.408 -13.359 1.00 90.62 553 GLU A C 1
ATOM 4592 O O . GLU A 1 553 ? 8.532 8.043 -12.784 1.00 90.62 553 GLU A O 1
ATOM 4597 N N . ALA A 1 554 ? 7.536 9.339 -14.317 1.00 85.94 554 ALA A N 1
ATOM 4598 C CA . ALA A 1 554 ? 8.774 9.832 -14.920 1.00 85.94 554 ALA A CA 1
ATOM 4599 C C . ALA A 1 554 ? 9.771 10.438 -13.909 1.00 85.94 554 ALA A C 1
ATOM 4601 O O . ALA A 1 554 ? 10.983 10.365 -14.114 1.00 85.94 554 ALA A O 1
ATOM 4602 N N . TYR A 1 555 ? 9.285 11.026 -12.812 1.00 84.50 555 TYR A N 1
ATOM 4603 C CA . TYR A 1 555 ? 10.125 11.672 -11.794 1.00 84.50 555 TYR A CA 1
ATOM 4604 C C . TYR A 1 555 ? 10.194 10.925 -10.459 1.00 84.50 555 TYR A C 1
ATOM 4606 O O . TYR A 1 555 ? 10.890 11.379 -9.544 1.00 84.50 555 TYR A O 1
ATOM 4614 N N . LEU A 1 556 ? 9.485 9.806 -10.323 1.00 82.94 556 LEU A N 1
ATOM 4615 C CA . LEU A 1 556 ? 9.546 8.975 -9.135 1.00 82.94 556 LEU A CA 1
ATOM 4616 C C . LEU A 1 556 ? 10.788 8.083 -9.193 1.00 82.94 556 LEU A C 1
ATOM 4618 O O . LEU A 1 556 ? 10.961 7.280 -10.112 1.00 82.94 556 LEU A O 1
ATOM 4622 N N . ASN A 1 557 ? 11.643 8.233 -8.183 1.00 68.56 557 ASN A N 1
ATOM 4623 C CA . ASN A 1 557 ? 12.897 7.492 -8.081 1.00 68.56 557 ASN A CA 1
ATOM 4624 C C . ASN A 1 557 ? 12.741 6.176 -7.295 1.00 68.56 557 ASN A C 1
ATOM 4626 O O . ASN A 1 557 ? 13.395 5.192 -7.632 1.00 68.56 557 ASN A O 1
ATOM 4630 N N . ASP A 1 558 ? 11.843 6.130 -6.301 1.00 67.25 558 ASP A N 1
ATOM 4631 C CA . ASP A 1 558 ? 11.730 5.020 -5.347 1.00 67.25 558 ASP A CA 1
ATOM 4632 C C . ASP A 1 558 ? 10.281 4.519 -5.181 1.00 67.25 558 ASP A C 1
ATOM 4634 O O . ASP A 1 558 ? 9.346 5.314 -5.182 1.00 67.25 558 ASP A O 1
ATOM 4638 N N . ILE A 1 559 ? 10.114 3.200 -4.986 1.00 75.81 559 ILE A N 1
ATOM 4639 C CA . ILE A 1 559 ? 8.857 2.492 -4.644 1.00 75.81 559 ILE A CA 1
ATOM 4640 C C . ILE A 1 559 ? 7.656 2.874 -5.533 1.00 75.81 559 ILE A C 1
ATOM 4642 O O . ILE A 1 559 ? 6.548 3.132 -5.059 1.00 75.81 559 ILE A O 1
ATOM 4646 N N . ASP A 1 560 ? 7.882 2.859 -6.843 1.00 81.38 560 ASP A N 1
ATOM 4647 C CA . ASP A 1 560 ? 6.862 2.988 -7.893 1.00 81.38 560 ASP A CA 1
ATOM 4648 C C . ASP A 1 560 ? 5.653 2.082 -7.659 1.00 81.38 560 ASP A C 1
ATOM 4650 O O . ASP A 1 560 ? 4.524 2.570 -7.622 1.00 81.38 560 ASP A O 1
ATOM 4654 N N . ASN A 1 561 ? 5.890 0.805 -7.369 1.00 90.06 561 ASN A N 1
ATOM 4655 C CA . ASN A 1 561 ? 4.826 -0.177 -7.198 1.00 90.06 561 ASN A CA 1
ATOM 4656 C C . ASN A 1 561 ? 3.869 0.103 -6.024 1.00 90.06 561 ASN A C 1
ATOM 4658 O O . ASN A 1 561 ? 2.776 -0.447 -5.987 1.00 90.06 561 ASN A O 1
ATOM 4662 N N . LEU A 1 562 ? 4.244 0.944 -5.057 1.00 89.06 562 LEU A N 1
ATOM 4663 C CA . LEU A 1 562 ? 3.353 1.340 -3.959 1.00 89.06 562 LEU A CA 1
ATOM 4664 C C . LEU A 1 562 ? 2.825 2.762 -4.152 1.00 89.06 562 LEU A C 1
ATOM 4666 O O . LEU A 1 562 ? 1.638 3.020 -3.965 1.00 89.06 562 LEU A O 1
ATOM 4670 N N . LEU A 1 563 ? 3.713 3.694 -4.500 1.00 89.88 563 LEU A N 1
ATOM 4671 C CA . LEU A 1 563 ? 3.401 5.118 -4.535 1.00 89.88 563 LEU A CA 1
ATOM 4672 C C . LEU A 1 563 ? 2.574 5.518 -5.747 1.00 89.88 563 LEU A C 1
ATOM 4674 O O . LEU A 1 563 ? 1.701 6.371 -5.610 1.00 89.88 563 LEU A O 1
ATOM 4678 N N . LEU A 1 564 ? 2.828 4.927 -6.915 1.00 92.50 564 LEU A N 1
ATOM 4679 C CA . LEU A 1 564 ? 2.132 5.301 -8.143 1.00 92.50 564 LEU A CA 1
ATOM 4680 C C . LEU A 1 564 ? 0.616 5.025 -8.057 1.00 92.50 564 LEU A C 1
ATOM 4682 O O . LEU A 1 564 ? -0.155 5.934 -8.385 1.00 92.50 564 LEU A O 1
ATOM 4686 N N . PRO A 1 565 ? 0.149 3.866 -7.545 1.00 93.88 565 PRO A N 1
ATOM 4687 C CA . PRO A 1 565 ? -1.278 3.646 -7.323 1.00 93.88 565 PRO A CA 1
ATOM 4688 C C . PRO A 1 565 ? -1.912 4.601 -6.313 1.00 93.88 565 PRO A C 1
ATOM 4690 O O . PRO A 1 565 ? -2.989 5.132 -6.570 1.00 93.88 565 PRO A O 1
ATOM 4693 N N . ILE A 1 566 ? -1.246 4.853 -5.180 1.00 91.69 566 ILE A N 1
ATOM 4694 C CA . ILE A 1 566 ? -1.760 5.749 -4.130 1.00 91.69 566 ILE A CA 1
ATOM 4695 C C . ILE A 1 566 ? -1.827 7.189 -4.649 1.00 91.69 566 ILE A C 1
ATOM 4697 O O . ILE A 1 566 ? -2.790 7.905 -4.388 1.00 91.69 566 ILE A O 1
ATOM 4701 N N . PHE A 1 567 ? -0.830 7.618 -5.422 1.00 92.81 567 PHE A N 1
ATOM 4702 C CA . PHE A 1 567 ? -0.840 8.923 -6.068 1.00 92.81 567 PHE A CA 1
ATOM 4703 C C . PHE A 1 567 ? -1.967 9.029 -7.102 1.00 92.81 567 PHE A C 1
ATOM 4705 O O . PHE A 1 567 ? -2.694 10.017 -7.094 1.00 92.81 567 PHE A O 1
ATOM 4712 N N . SER A 1 568 ? -2.171 8.006 -7.935 1.00 94.25 568 SER A N 1
ATOM 4713 C CA . SER A 1 568 ? -3.265 7.972 -8.920 1.00 94.25 568 SER A CA 1
ATOM 4714 C C . SER A 1 568 ? -4.644 8.011 -8.251 1.00 94.25 568 SER A C 1
ATOM 4716 O O . SER A 1 568 ? -5.535 8.721 -8.713 1.00 94.25 568 SER A O 1
ATOM 4718 N N . PHE A 1 569 ? -4.788 7.336 -7.108 1.00 92.81 569 PHE A N 1
ATOM 4719 C CA . PHE A 1 569 ? -5.960 7.425 -6.239 1.00 92.81 569 PHE A CA 1
ATOM 4720 C C . PHE A 1 569 ? -6.178 8.855 -5.711 1.00 92.81 569 PHE A C 1
ATOM 4722 O O . PHE A 1 569 ? -7.284 9.383 -5.813 1.00 92.81 569 PHE A O 1
ATOM 4729 N N . CYS A 1 570 ? -5.129 9.526 -5.214 1.00 92.12 570 CYS A N 1
ATOM 4730 C CA . CYS A 1 570 ? -5.212 10.935 -4.807 1.00 92.12 570 CYS A CA 1
ATOM 4731 C C . CYS A 1 570 ? -5.635 11.839 -5.968 1.00 92.12 570 CYS A C 1
ATOM 4733 O O . CYS A 1 570 ? -6.504 12.687 -5.790 1.00 92.12 570 CYS A O 1
ATOM 4735 N N . VAL A 1 571 ? -5.042 11.651 -7.152 1.00 93.69 571 VAL A N 1
ATOM 4736 C CA . VAL A 1 571 ? -5.394 12.408 -8.359 1.00 93.69 571 VAL A CA 1
ATOM 4737 C C . VAL A 1 571 ? -6.875 12.228 -8.661 1.00 93.69 571 VAL A C 1
ATOM 4739 O O . VAL A 1 571 ? -7.574 13.223 -8.792 1.00 93.69 571 VAL A O 1
ATOM 4742 N N . TYR A 1 572 ? -7.393 11.001 -8.690 1.00 92.81 572 TYR A N 1
ATOM 4743 C CA . TYR A 1 572 ? -8.822 10.792 -8.907 1.00 92.81 572 TYR A CA 1
ATOM 4744 C C . TYR A 1 572 ? -9.672 11.553 -7.874 1.00 92.81 572 TYR A C 1
ATOM 4746 O O . TYR A 1 572 ? -10.546 12.324 -8.258 1.00 92.81 572 TYR A O 1
ATOM 4754 N N . LEU A 1 573 ? -9.362 11.450 -6.576 1.00 90.12 573 LEU A N 1
ATOM 4755 C CA . LEU A 1 573 ? -10.113 12.152 -5.524 1.00 90.12 573 LEU A CA 1
ATOM 4756 C C . LEU A 1 573 ? -10.052 13.686 -5.621 1.00 90.12 573 LEU A C 1
ATOM 4758 O O . LEU A 1 573 ? -10.961 14.364 -5.131 1.00 90.12 573 LEU A O 1
ATOM 4762 N N . CYS A 1 574 ? -8.995 14.255 -6.203 1.00 89.00 574 CYS A N 1
ATOM 4763 C CA . CYS A 1 574 ? -8.904 15.694 -6.457 1.00 89.00 574 CYS A CA 1
ATOM 4764 C C . CYS A 1 574 ? -9.860 16.154 -7.567 1.00 89.00 574 CYS A C 1
ATOM 4766 O O . CYS A 1 574 ? -10.271 17.316 -7.565 1.00 89.00 574 CYS A O 1
ATOM 4768 N N . PHE A 1 575 ? -10.171 15.274 -8.524 1.00 86.75 575 PHE A N 1
ATOM 4769 C CA . PHE A 1 575 ? -10.886 15.627 -9.749 1.00 86.75 575 PHE A CA 1
ATOM 4770 C C . PHE A 1 575 ? -12.277 15.010 -9.897 1.00 86.75 575 PHE A C 1
ATOM 4772 O O . PHE A 1 575 ? -13.022 15.486 -10.757 1.00 86.75 575 PHE A O 1
ATOM 4779 N N . GLU A 1 576 ? -12.628 14.029 -9.075 1.00 84.38 576 GLU A N 1
ATOM 4780 C CA . GLU A 1 576 ? -13.998 13.544 -8.937 1.00 84.38 576 GLU A CA 1
ATOM 4781 C C . GLU A 1 576 ? -14.929 14.700 -8.531 1.00 84.38 576 GLU A C 1
ATOM 4783 O O . GLU A 1 576 ? -14.520 15.606 -7.790 1.00 84.38 576 GLU A O 1
ATOM 4788 N N . GLU A 1 577 ? -16.135 14.704 -9.097 1.00 66.00 577 GLU A N 1
ATOM 4789 C CA . GLU A 1 577 ? -17.156 15.746 -8.906 1.00 66.00 577 GLU A CA 1
ATOM 4790 C C . GLU A 1 577 ? -17.928 15.612 -7.593 1.00 66.00 577 GLU A C 1
ATOM 4792 O O . GLU A 1 577 ? -18.203 14.468 -7.157 1.00 66.00 577 GLU A O 1
#

Nearest PDB structures (foldseek):
  8qai-assembly2_B  TM=2.043E-01  e=7.949E+00  synthetic construct

Organism: Plasmodium chabaudi chabaudi (NCBI:txid31271)